Protein AF-A0A368HD97-F1 (afdb_monomer)

Radius of gyration: 32.0 Å; Cα contacts (8 Å, |Δi|>4): 947; chains: 1; bounding box: 90×60×88 Å

Mean predicted aligned error: 16.84 Å

Solvent-accessible surface area (backbone atoms only — not comparable to full-atom values): 35694 Å² total; per-residue (Å²): 117,52,75,46,74,46,50,82,86,44,46,65,48,48,51,53,46,37,65,76,63,43,92,80,75,80,58,69,68,58,55,48,48,35,53,70,75,35,48,72,32,20,29,34,29,23,45,99,84,70,47,64,45,27,40,32,40,29,43,69,61,83,61,86,90,53,78,50,26,32,34,53,78,43,76,44,57,41,79,96,59,55,96,70,58,54,72,58,55,41,51,53,52,26,54,48,38,34,22,43,71,59,39,20,46,30,38,33,39,75,43,55,74,83,42,61,70,59,49,48,45,38,40,74,72,64,57,32,40,78,75,49,77,42,79,49,64,40,96,89,52,47,40,24,35,37,30,40,27,63,34,56,59,52,27,64,78,65,74,55,70,44,60,46,62,68,75,59,71,55,78,82,61,80,70,65,62,54,64,79,59,68,83,79,77,90,83,82,94,75,81,91,78,87,83,86,88,81,87,83,78,92,82,85,87,84,87,84,88,88,85,88,82,90,85,90,86,85,84,87,82,88,77,87,77,83,79,81,78,78,72,84,71,76,78,75,75,54,68,67,59,53,44,65,66,45,51,59,41,50,51,48,20,46,52,20,21,36,52,25,3,46,49,44,48,58,49,56,74,34,70,51,40,69,79,41,49,65,53,40,15,40,47,41,22,57,45,49,46,45,65,43,54,50,49,52,46,45,54,50,53,30,52,37,48,75,70,50,61,48,72,46,70,67,54,30,50,49,52,52,52,10,46,51,20,38,48,45,36,51,29,40,52,50,23,47,51,46,33,55,49,36,52,56,58,55,27,71,85,66,76,59,84,57,68,68,60,49,36,40,48,32,26,23,34,30,55,22,34,38,50,33,52,48,56,51,50,53,49,42,53,49,44,32,55,49,24,57,75,69,76,38,67,25,66,82,50,32,51,26,49,50,56,13,48,46,49,34,44,39,52,52,40,33,56,51,46,32,41,54,41,52,57,33,51,78,75,46,54,67,54,33,54,48,50,42,52,51,57,58,67,47,36,64,59,25,47,60,42,7,60,74,32,72,72,35,34,50,45,73,72,69,49,54,64,34,53,54,54,16,35,56,41,8,29,55,18,6,50,52,42,34,60,35,35,78,76,38,59,71,48,38,39,48,44,39,36,47,18,49,52,35,17,51,53,32,34,55,51,41,46,54,49,39,51,48,42,68,75,60,31,58,89,42,50,56,48,94,79,54,57,77,73,63,53,72,38,68,62,46,51,56,71,36,91,48,67,68,13,47,50,45,44,50,55,58,63,46,48,62,65,46,52,53,52,46,54,52,46,43,66,72,66,57,83,68,93,68,52,72,68,75,46,72,66,58,52,52,52,50,50,50,39,50,51,51,40,34,54,52,44,47,47,50,38,58,34,49,42,53,50,30,29,52,72,59,38,64,33,71,81,35,46,42,30,45,44,32,13,49,23,31,29,46,28,39,49,41,51,42,51,47,52,58,50,39,55,75,74,46,46,63,54,68,60,42,125

Structure (mmCIF, N/CA/C/O backbone):
data_AF-A0A368HD97-F1
#
_entry.id   AF-A0A368HD97-F1
#
loop_
_atom_site.group_PDB
_atom_site.id
_atom_site.type_symbol
_atom_site.label_atom_id
_atom_site.label_alt_id
_atom_site.label_comp_id
_atom_site.label_asym_id
_atom_site.label_entity_id
_atom_site.label_seq_id
_atom_site.pdbx_PDB_ins_code
_atom_site.Cartn_x
_atom_site.Cartn_y
_atom_site.Cartn_z
_atom_site.occupancy
_atom_site.B_iso_or_equiv
_atom_site.auth_seq_id
_atom_site.auth_comp_id
_atom_site.auth_asym_id
_atom_site.auth_atom_id
_atom_site.pdbx_PDB_model_num
ATOM 1 N N . MET A 1 1 ? 41.994 -7.718 -32.260 1.00 89.56 1 MET A N 1
ATOM 2 C CA . MET A 1 1 ? 40.701 -7.858 -31.568 1.00 89.56 1 MET A CA 1
ATOM 3 C C . MET A 1 1 ? 40.128 -9.192 -31.966 1.00 89.56 1 MET A C 1
ATOM 5 O O . MET A 1 1 ? 40.030 -9.441 -33.165 1.00 89.56 1 MET A O 1
ATOM 9 N N . ASN A 1 2 ? 39.860 -10.048 -30.991 1.00 94.75 2 ASN A N 1
ATOM 10 C CA . ASN A 1 2 ? 39.210 -11.328 -31.233 1.00 94.75 2 ASN A CA 1
ATOM 11 C C . ASN A 1 2 ? 37.692 -11.102 -31.260 1.00 94.75 2 ASN A C 1
ATOM 13 O O . ASN A 1 2 ? 37.193 -10.348 -30.431 1.00 94.75 2 ASN A O 1
ATOM 17 N N . ILE A 1 3 ? 36.980 -11.686 -32.226 1.00 96.94 3 ILE A N 1
ATOM 18 C CA . ILE A 1 3 ? 35.513 -11.644 -32.296 1.00 96.94 3 ILE A CA 1
ATOM 19 C C . ILE A 1 3 ? 35.023 -13.069 -32.120 1.00 96.94 3 ILE A C 1
ATOM 21 O O . ILE A 1 3 ? 35.417 -13.953 -32.878 1.00 96.94 3 ILE A O 1
ATOM 25 N N . ARG A 1 4 ? 34.172 -13.283 -31.124 1.00 97.06 4 ARG A N 1
ATOM 26 C CA . ARG A 1 4 ? 33.645 -14.605 -30.787 1.00 97.06 4 ARG A CA 1
ATOM 27 C C . ARG A 1 4 ? 32.226 -14.502 -30.249 1.00 97.06 4 ARG A C 1
ATOM 29 O O . ARG A 1 4 ? 31.799 -13.428 -29.823 1.00 97.06 4 ARG A O 1
ATOM 36 N N . CYS A 1 5 ? 31.520 -15.628 -30.262 1.00 97.31 5 CYS A N 1
ATOM 37 C CA . CYS A 1 5 ? 30.212 -15.745 -29.629 1.00 97.31 5 CYS A CA 1
ATOM 38 C C . CYS A 1 5 ? 30.324 -15.373 -28.142 1.00 97.31 5 CYS A C 1
ATOM 40 O O . CYS A 1 5 ? 31.292 -15.756 -27.467 1.00 97.31 5 CYS A O 1
ATOM 42 N N . ALA A 1 6 ? 29.355 -14.599 -27.662 1.00 96.62 6 ALA A N 1
ATOM 43 C CA . ALA A 1 6 ? 29.255 -14.203 -26.269 1.00 96.62 6 ALA A CA 1
ATOM 44 C C . ALA A 1 6 ? 28.889 -15.419 -25.413 1.00 96.62 6 ALA A C 1
ATOM 46 O O . ALA A 1 6 ? 28.084 -16.261 -25.809 1.00 96.62 6 ALA A O 1
ATOM 47 N N . ARG A 1 7 ? 29.485 -15.506 -24.229 1.00 95.00 7 ARG A N 1
ATOM 48 C CA . ARG A 1 7 ? 29.200 -16.530 -23.224 1.00 95.00 7 ARG A CA 1
ATOM 49 C C . ARG A 1 7 ? 28.555 -15.889 -21.995 1.00 95.00 7 ARG A C 1
ATOM 51 O O . ARG A 1 7 ? 28.713 -14.686 -21.791 1.00 95.00 7 ARG A O 1
ATOM 58 N N . PRO A 1 8 ? 27.894 -16.671 -21.122 1.00 92.12 8 PRO A N 1
ATOM 59 C CA . PRO A 1 8 ? 27.332 -16.145 -19.875 1.00 92.12 8 PRO A CA 1
ATOM 60 C C . PRO A 1 8 ? 28.348 -15.387 -18.999 1.00 92.12 8 PRO A C 1
ATOM 62 O O . PRO A 1 8 ? 27.998 -14.397 -18.363 1.00 92.12 8 PRO A O 1
ATOM 65 N N . GLU A 1 9 ? 29.620 -15.797 -19.019 1.00 93.69 9 GLU A N 1
ATOM 66 C CA . GLU A 1 9 ? 30.727 -15.118 -18.323 1.00 93.69 9 GLU A CA 1
ATOM 67 C C . GLU A 1 9 ? 31.034 -13.708 -18.868 1.00 93.69 9 GLU A C 1
ATOM 69 O O . GLU A 1 9 ? 31.525 -12.851 -18.135 1.00 93.69 9 GLU A O 1
ATOM 74 N N . ASP A 1 10 ? 30.684 -13.422 -20.127 1.00 94.19 10 ASP A N 1
ATOM 75 C CA . ASP A 1 10 ? 30.915 -12.120 -20.760 1.00 94.19 10 ASP A CA 1
ATOM 76 C C . ASP A 1 10 ? 29.818 -11.095 -20.441 1.00 94.19 10 ASP A C 1
ATOM 78 O O . ASP A 1 10 ? 29.990 -9.908 -20.730 1.00 94.19 10 ASP A O 1
ATOM 82 N N . LEU A 1 11 ? 28.678 -11.512 -19.877 1.00 93.81 11 LEU A N 1
ATOM 83 C CA . LEU A 1 11 ? 27.493 -10.652 -19.749 1.00 93.81 11 LEU A CA 1
ATOM 84 C C . LEU A 1 11 ? 27.731 -9.454 -18.828 1.00 93.81 11 LEU A C 1
ATOM 86 O O . LEU A 1 11 ? 27.301 -8.349 -19.148 1.00 93.81 11 LEU A O 1
ATOM 90 N N . ILE A 1 12 ? 28.494 -9.634 -17.745 1.00 92.81 12 ILE A N 1
ATOM 91 C CA . ILE A 1 12 ? 28.889 -8.536 -16.846 1.00 92.81 12 ILE A CA 1
ATOM 92 C C . ILE A 1 12 ? 29.732 -7.504 -17.607 1.00 92.81 12 ILE A C 1
ATOM 94 O O . ILE A 1 12 ? 29.467 -6.303 -17.550 1.00 92.81 12 ILE A O 1
ATOM 98 N N . ASN A 1 13 ? 30.707 -7.967 -18.391 1.00 92.75 13 ASN A N 1
ATOM 99 C CA . ASN A 1 13 ? 31.575 -7.094 -19.185 1.00 92.75 13 ASN A CA 1
ATOM 100 C C . ASN A 1 13 ? 30.823 -6.417 -20.342 1.00 92.75 13 ASN A C 1
ATOM 102 O O . ASN A 1 13 ? 31.125 -5.279 -20.709 1.00 92.75 13 ASN A O 1
ATOM 106 N N . THR A 1 14 ? 29.824 -7.100 -20.893 1.00 93.56 14 THR A N 1
ATOM 107 C CA . THR A 1 14 ? 28.921 -6.599 -21.934 1.00 93.56 14 THR A CA 1
ATOM 108 C C . THR A 1 14 ? 28.016 -5.498 -21.377 1.00 93.56 14 THR A C 1
ATOM 110 O O . THR A 1 14 ? 27.935 -4.419 -21.966 1.00 93.56 14 THR A O 1
ATOM 113 N N . GLN A 1 15 ? 27.420 -5.711 -20.200 1.00 95.06 15 GLN A N 1
ATOM 114 C CA . GLN A 1 15 ? 26.633 -4.696 -19.498 1.00 95.06 15 GLN A CA 1
ATOM 115 C C . GLN A 1 15 ? 27.493 -3.482 -19.133 1.00 95.06 15 GLN A C 1
ATOM 117 O O . GLN A 1 15 ? 27.093 -2.344 -19.366 1.00 95.06 15 GLN A O 1
ATOM 122 N N . HIS A 1 16 ? 28.711 -3.702 -18.638 1.00 91.56 16 HIS A N 1
ATOM 123 C CA . HIS A 1 16 ? 29.642 -2.609 -18.381 1.00 91.56 16 HIS A CA 1
ATOM 124 C C . HIS A 1 16 ? 29.959 -1.818 -19.664 1.00 91.56 16 HIS A C 1
ATOM 126 O O . HIS A 1 16 ? 29.970 -0.589 -19.661 1.00 91.56 16 HIS A O 1
ATOM 132 N N . ALA A 1 17 ? 30.161 -2.494 -20.800 1.00 90.50 17 ALA A N 1
ATOM 133 C CA . ALA A 1 17 ? 30.363 -1.822 -22.081 1.00 90.50 17 ALA A CA 1
ATOM 134 C C . ALA A 1 17 ? 29.119 -1.046 -22.560 1.00 90.50 17 ALA A C 1
ATOM 136 O O . ALA A 1 17 ? 29.286 0.010 -23.173 1.00 90.50 17 ALA A O 1
ATOM 137 N N . ASN A 1 18 ? 27.902 -1.532 -22.281 1.00 94.06 18 ASN A N 1
ATOM 138 C CA . ASN A 1 18 ? 26.638 -0.840 -22.563 1.00 94.06 18 ASN A CA 1
ATOM 139 C C . ASN A 1 18 ? 26.552 0.481 -21.797 1.00 94.06 18 ASN A C 1
ATOM 141 O O . ASN A 1 18 ? 26.476 1.525 -22.440 1.00 94.06 18 ASN A O 1
ATOM 145 N N . LEU A 1 19 ? 26.710 0.424 -20.471 1.00 91.50 19 LEU A N 1
ATOM 146 C CA . LEU A 1 19 ? 26.672 1.579 -19.565 1.00 91.50 19 LEU A CA 1
ATOM 147 C C . LEU A 1 19 ? 27.658 2.679 -19.971 1.00 91.50 19 LEU A C 1
ATOM 149 O O . LEU A 1 19 ? 27.374 3.865 -19.845 1.00 91.50 19 LEU A O 1
ATOM 153 N N . MET A 1 20 ? 28.815 2.290 -20.507 1.00 88.69 20 MET A N 1
ATOM 154 C CA . MET A 1 20 ? 29.849 3.230 -20.942 1.00 88.69 20 MET A CA 1
ATOM 155 C C . MET A 1 20 ? 29.607 3.834 -22.332 1.00 88.69 20 MET A C 1
ATOM 157 O O . MET A 1 20 ? 30.278 4.800 -22.702 1.00 88.69 20 MET A O 1
ATOM 161 N N . CYS A 1 21 ? 28.736 3.239 -23.149 1.00 87.50 21 CYS A N 1
ATOM 162 C CA . CYS A 1 21 ? 28.612 3.588 -24.565 1.00 87.50 21 CYS A CA 1
ATOM 163 C C . CYS A 1 21 ? 27.230 4.090 -24.981 1.00 87.50 21 CYS A C 1
ATOM 165 O O . CYS A 1 21 ? 27.166 4.781 -26.001 1.00 87.50 21 CYS A O 1
ATOM 167 N N . LEU A 1 22 ? 26.166 3.715 -24.268 1.00 91.25 22 LEU A N 1
ATOM 168 C CA . LEU A 1 22 ? 24.780 3.942 -24.670 1.00 91.25 22 LEU A CA 1
ATOM 169 C C . LEU A 1 22 ? 23.925 4.462 -23.498 1.00 91.25 22 LEU A C 1
ATOM 171 O O . LEU A 1 22 ? 24.145 4.059 -22.355 1.00 91.25 22 LEU A O 1
ATOM 175 N N . PRO A 1 23 ? 22.946 5.344 -23.774 1.00 85.44 23 PRO A N 1
ATOM 176 C CA . PRO A 1 23 ? 21.995 5.805 -22.767 1.00 85.44 23 PRO A CA 1
ATOM 177 C C . PRO A 1 23 ? 20.915 4.757 -22.450 1.00 85.44 23 PRO A C 1
ATOM 179 O O . PRO A 1 23 ? 20.453 4.689 -21.311 1.00 85.44 23 PRO A O 1
ATOM 182 N N . GLU A 1 24 ? 20.547 3.905 -23.412 1.00 88.94 24 GLU A N 1
ATOM 183 C CA . GLU A 1 24 ? 19.610 2.799 -23.203 1.00 88.94 24 GLU A CA 1
ATOM 184 C C . GLU A 1 24 ? 20.312 1.617 -22.519 1.00 88.94 24 GLU A C 1
ATOM 186 O O . GLU A 1 24 ? 21.169 0.943 -23.104 1.00 88.94 24 GLU A O 1
ATOM 191 N N . ASN A 1 25 ? 19.943 1.388 -21.257 1.00 93.12 25 ASN A N 1
ATOM 192 C CA . ASN A 1 25 ? 20.564 0.405 -20.378 1.00 93.12 25 ASN A CA 1
ATOM 193 C C . ASN A 1 25 ? 19.561 -0.642 -19.899 1.00 93.12 25 ASN A C 1
ATOM 195 O O . ASN A 1 25 ? 18.379 -0.358 -19.714 1.00 93.12 25 ASN A O 1
ATOM 199 N N . TYR A 1 26 ? 20.060 -1.853 -19.649 1.00 90.75 26 TYR A N 1
ATOM 200 C CA . TYR A 1 26 ? 19.232 -3.003 -19.296 1.00 90.75 26 TYR A CA 1
ATOM 201 C C . TYR A 1 26 ? 19.712 -3.685 -18.009 1.00 90.75 26 TYR A C 1
ATOM 203 O O . TYR A 1 26 ? 20.908 -3.730 -17.701 1.00 90.75 26 TYR A O 1
ATOM 211 N N . GLN A 1 27 ? 18.772 -4.262 -17.258 1.00 90.31 27 GLN A N 1
ATOM 212 C CA . GLN A 1 27 ? 19.088 -5.086 -16.091 1.00 90.31 27 GLN A CA 1
ATOM 213 C C . GLN A 1 27 ? 19.727 -6.419 -16.504 1.00 90.31 27 GLN A C 1
ATOM 215 O O . GLN A 1 27 ? 19.441 -6.948 -17.578 1.00 90.31 27 GLN A O 1
ATOM 220 N N . MET A 1 28 ? 20.530 -7.020 -15.617 1.00 92.69 28 MET A N 1
ATOM 221 C CA . MET A 1 28 ? 21.238 -8.281 -15.896 1.00 92.69 28 MET A CA 1
ATOM 222 C C . MET A 1 28 ? 20.293 -9.431 -16.282 1.00 92.69 28 MET A C 1
ATOM 224 O O . MET A 1 28 ? 20.629 -10.250 -17.134 1.00 92.69 28 MET A O 1
ATOM 228 N N . LYS A 1 29 ? 19.068 -9.455 -15.733 1.00 90.06 29 LYS A N 1
ATOM 229 C CA . LYS A 1 29 ? 18.022 -10.416 -16.122 1.00 90.06 29 LYS A CA 1
ATOM 230 C C . LYS A 1 29 ? 17.767 -10.416 -17.636 1.00 90.06 29 LYS A C 1
ATOM 232 O O . LYS A 1 29 ? 17.572 -11.478 -18.215 1.00 90.06 29 LYS A O 1
ATOM 237 N N . TYR A 1 30 ? 17.810 -9.250 -18.280 1.00 90.75 30 TYR A N 1
ATOM 238 C CA . TYR A 1 30 ? 17.571 -9.120 -19.717 1.00 90.75 30 TYR A CA 1
ATOM 239 C C . TYR A 1 30 ? 18.736 -9.666 -20.554 1.00 90.75 30 TYR A C 1
ATOM 241 O O . TYR A 1 30 ? 18.511 -10.318 -21.572 1.00 90.75 30 TYR A O 1
ATOM 249 N N . TYR A 1 31 ? 19.976 -9.490 -20.088 1.00 95.25 31 TYR A N 1
ATOM 250 C CA . TYR A 1 31 ? 21.157 -10.116 -20.692 1.00 95.25 31 TYR A CA 1
ATOM 251 C C . TYR A 1 31 ? 21.114 -11.643 -20.566 1.00 95.25 31 TYR A C 1
ATOM 253 O O . TYR A 1 31 ? 21.371 -12.342 -21.544 1.00 95.25 31 TYR A O 1
ATOM 261 N N . PHE A 1 32 ? 20.738 -12.165 -19.391 1.00 94.62 32 PHE A N 1
ATOM 262 C CA . PHE A 1 32 ? 20.552 -13.604 -19.199 1.00 94.62 32 PHE A CA 1
ATOM 263 C C . PHE A 1 32 ? 19.440 -14.163 -20.082 1.00 94.62 32 PHE A C 1
ATOM 265 O O . PHE A 1 32 ? 19.633 -15.219 -20.669 1.00 94.62 32 PHE A O 1
ATOM 272 N N . TYR A 1 33 ? 18.319 -13.455 -20.229 1.00 93.06 33 TYR A N 1
ATOM 273 C CA . TYR A 1 33 ? 17.254 -13.862 -21.146 1.00 93.06 33 TYR A CA 1
ATOM 274 C C . TYR A 1 33 ? 17.784 -14.038 -22.578 1.00 93.06 33 TYR A C 1
ATOM 276 O O . TYR A 1 33 ? 17.620 -15.104 -23.156 1.00 93.06 33 TYR A O 1
ATOM 284 N N . HIS A 1 34 ? 18.536 -13.072 -23.115 1.00 96.19 34 HIS A N 1
ATOM 285 C CA . HIS A 1 34 ? 19.132 -13.209 -24.452 1.00 96.19 34 HIS A CA 1
ATOM 286 C C . HIS A 1 34 ? 20.110 -14.386 -24.541 1.00 96.19 34 HIS A C 1
ATOM 288 O O . HIS A 1 34 ? 20.042 -15.181 -25.475 1.00 96.19 34 HIS A O 1
ATOM 294 N N . ALA A 1 35 ? 21.014 -14.504 -23.566 1.00 93.56 35 ALA A N 1
ATOM 295 C CA . ALA A 1 35 ? 22.056 -15.525 -23.572 1.00 93.56 35 ALA A CA 1
ATOM 296 C C . ALA A 1 35 ? 21.516 -16.950 -23.387 1.00 93.56 35 ALA A C 1
ATOM 298 O O . ALA A 1 35 ? 22.152 -17.897 -23.840 1.00 93.56 35 ALA A O 1
ATOM 299 N N . LEU A 1 36 ? 20.379 -17.110 -22.705 1.00 93.62 36 LEU A N 1
ATOM 300 C CA . LEU A 1 36 ? 19.762 -18.411 -22.448 1.00 93.62 36 LEU A CA 1
ATOM 301 C C . LEU A 1 36 ? 18.750 -18.802 -23.532 1.00 93.62 36 LEU A C 1
ATOM 303 O O . LEU A 1 36 ? 18.640 -19.988 -23.831 1.00 93.62 36 LEU A O 1
ATOM 307 N N . THR A 1 37 ? 18.051 -17.836 -24.136 1.00 94.19 37 THR A N 1
ATOM 308 C CA . THR A 1 37 ? 17.066 -18.101 -25.197 1.00 94.19 37 THR A CA 1
ATOM 309 C C . THR A 1 37 ? 17.727 -18.226 -26.575 1.00 94.19 37 THR A C 1
ATOM 311 O O . THR A 1 37 ? 17.427 -19.164 -27.311 1.00 94.19 37 THR A O 1
ATOM 314 N N . TRP A 1 38 ? 18.675 -17.340 -26.912 1.00 97.00 38 TRP A N 1
ATOM 315 C CA . TRP A 1 38 ? 19.378 -17.335 -28.207 1.00 97.00 38 TRP A CA 1
ATOM 316 C C . TRP A 1 38 ? 20.904 -17.242 -28.046 1.00 97.00 38 TRP A C 1
ATOM 318 O O . TRP A 1 38 ? 21.525 -16.256 -28.468 1.00 97.00 38 TRP A O 1
ATOM 328 N N . PRO A 1 39 ? 21.546 -18.271 -27.460 1.00 96.06 39 PRO A N 1
ATOM 329 C CA . PRO A 1 39 ? 22.973 -18.240 -27.135 1.00 96.06 39 PRO A CA 1
ATOM 330 C C . PRO A 1 39 ? 23.889 -17.999 -28.345 1.00 96.06 39 PRO A C 1
ATOM 332 O O . PRO A 1 39 ? 24.999 -17.510 -28.169 1.00 96.06 39 PRO A O 1
ATOM 335 N N . GLN A 1 40 ? 23.444 -18.319 -29.564 1.00 96.50 40 GLN A N 1
ATOM 336 C CA . GLN A 1 40 ? 24.233 -18.202 -30.794 1.00 96.50 40 GLN A CA 1
ATOM 337 C C . GLN A 1 40 ? 24.266 -16.782 -31.383 1.00 96.50 40 GLN A C 1
ATOM 339 O O . GLN A 1 40 ? 25.072 -16.518 -32.270 1.00 96.50 40 GLN A O 1
ATOM 344 N N . LEU A 1 41 ? 23.377 -15.873 -30.959 1.00 97.38 41 LEU A N 1
ATOM 345 C CA . LEU A 1 41 ? 23.148 -14.615 -31.687 1.00 97.38 41 LEU A CA 1
ATOM 346 C C . LEU A 1 41 ? 23.994 -13.439 -31.204 1.00 97.38 41 LEU A C 1
ATOM 348 O O . LEU A 1 41 ? 24.229 -12.490 -31.956 1.00 97.38 41 LEU A O 1
ATOM 352 N N . SER A 1 42 ? 24.455 -13.485 -29.958 1.00 98.00 42 SER A N 1
ATOM 353 C CA . SER A 1 42 ? 25.204 -12.387 -29.351 1.00 98.00 42 SER A CA 1
ATOM 354 C C . SER A 1 42 ? 26.707 -12.618 -29.479 1.00 98.00 42 SER A C 1
ATOM 356 O O . SER A 1 42 ? 27.199 -13.719 -29.246 1.00 98.00 42 SER A O 1
ATOM 358 N N . TYR A 1 43 ? 27.456 -11.574 -29.835 1.00 98.44 43 TYR A N 1
ATOM 359 C CA . TYR A 1 43 ? 28.904 -11.647 -30.059 1.00 98.44 43 TYR A CA 1
ATOM 360 C C . TYR A 1 43 ? 29.633 -10.542 -29.302 1.00 98.44 43 TYR A C 1
ATOM 362 O O . TYR A 1 43 ? 29.125 -9.432 -29.133 1.00 98.44 43 TYR A O 1
ATOM 370 N N . VAL A 1 44 ? 30.869 -10.830 -28.900 1.00 98.19 44 VAL A N 1
ATOM 371 C CA . VAL A 1 44 ? 31.776 -9.875 -28.258 1.00 98.19 44 VAL A CA 1
ATOM 372 C C . VAL A 1 44 ? 33.053 -9.708 -29.074 1.00 98.19 44 VAL A C 1
ATOM 374 O O . VAL A 1 44 ? 33.536 -10.635 -29.726 1.00 98.19 44 VAL A O 1
ATOM 377 N N . ALA A 1 45 ? 33.604 -8.500 -29.028 1.00 97.81 45 ALA A N 1
ATOM 378 C CA . ALA A 1 45 ? 34.940 -8.172 -29.489 1.00 97.81 45 ALA A CA 1
ATOM 379 C C . ALA A 1 45 ? 35.826 -7.919 -28.265 1.00 97.81 45 ALA A C 1
ATOM 381 O O . ALA A 1 45 ? 35.535 -7.018 -27.476 1.00 97.81 45 ALA A O 1
ATOM 382 N N . GLU A 1 46 ? 36.909 -8.677 -28.124 1.00 95.75 46 GLU A N 1
ATOM 383 C CA . GLU A 1 46 ? 37.847 -8.577 -27.001 1.00 95.75 46 GLU A CA 1
ATOM 384 C C . GLU A 1 46 ? 39.258 -8.158 -27.445 1.00 95.75 46 GLU A C 1
ATOM 386 O O . GLU A 1 46 ? 39.705 -8.430 -28.573 1.00 95.75 46 GLU A O 1
ATOM 391 N N . ASP A 1 47 ? 39.957 -7.453 -26.555 1.00 92.94 47 ASP A N 1
ATOM 392 C CA . ASP A 1 47 ? 41.366 -7.105 -26.725 1.00 92.94 47 ASP A CA 1
ATOM 393 C C . ASP A 1 47 ? 42.302 -8.280 -26.393 1.00 92.94 47 ASP A C 1
ATOM 395 O O . ASP A 1 47 ? 41.880 -9.367 -26.007 1.00 92.94 47 ASP A O 1
ATOM 399 N N . HIS A 1 48 ? 43.610 -8.076 -26.559 1.00 89.62 48 HIS A N 1
ATOM 400 C CA . HIS A 1 48 ? 44.620 -9.110 -26.292 1.00 89.62 48 HIS A CA 1
ATOM 401 C C . HIS A 1 48 ? 44.732 -9.498 -24.808 1.00 89.62 48 HIS A C 1
ATOM 403 O O . HIS A 1 48 ? 45.425 -10.458 -24.488 1.00 89.62 48 HIS A O 1
ATOM 409 N N . LYS A 1 49 ? 44.084 -8.746 -23.912 1.00 87.94 49 LYS A N 1
ATOM 410 C CA . LYS A 1 49 ? 44.034 -8.992 -22.468 1.00 87.94 49 LYS A CA 1
ATOM 411 C C . LYS A 1 49 ? 42.708 -9.636 -22.038 1.00 87.94 49 LYS A C 1
ATOM 413 O O . LYS A 1 49 ? 42.528 -9.863 -20.848 1.00 87.94 49 LYS A O 1
ATOM 418 N N . GLY A 1 50 ? 41.798 -9.918 -22.976 1.00 86.00 50 GLY A N 1
ATOM 419 C CA . GLY A 1 50 ? 40.483 -10.505 -22.701 1.00 86.00 50 GLY A CA 1
ATOM 420 C C . GLY A 1 50 ? 39.410 -9.494 -22.283 1.00 86.00 50 GLY A C 1
ATOM 421 O O . GLY A 1 50 ? 38.331 -9.893 -21.859 1.00 86.00 50 GLY A O 1
ATOM 422 N N . ASN A 1 51 ? 39.658 -8.185 -22.398 1.00 89.56 51 ASN A N 1
ATOM 423 C CA . ASN A 1 51 ? 38.638 -7.190 -22.067 1.00 89.56 51 ASN A CA 1
ATOM 424 C C . ASN A 1 51 ? 37.664 -7.014 -23.228 1.00 89.56 51 ASN A C 1
ATOM 426 O O . ASN A 1 51 ? 38.087 -6.763 -24.359 1.00 89.56 51 ASN A O 1
ATOM 430 N N . VAL A 1 52 ? 36.360 -7.012 -22.942 1.00 94.62 52 VAL A N 1
ATOM 431 C CA . VAL A 1 52 ? 35.333 -6.673 -23.936 1.00 94.62 52 VAL A CA 1
ATOM 432 C C . VAL A 1 52 ? 35.455 -5.192 -24.323 1.00 94.62 52 VAL A C 1
ATOM 434 O O . VAL A 1 52 ? 35.339 -4.277 -23.493 1.00 94.62 52 VAL A O 1
ATOM 437 N N . VAL A 1 53 ? 35.713 -4.947 -25.608 1.00 95.69 53 VAL A N 1
ATOM 438 C CA . VAL A 1 53 ? 35.854 -3.614 -26.216 1.00 95.69 53 VAL A CA 1
ATOM 439 C C . VAL A 1 53 ? 34.683 -3.240 -27.123 1.00 95.69 53 VAL A C 1
ATOM 441 O O . VAL A 1 53 ? 34.495 -2.063 -27.434 1.00 95.69 53 VAL A O 1
ATOM 444 N N . GLY A 1 54 ? 33.867 -4.215 -27.510 1.00 96.56 54 GLY A N 1
ATOM 445 C CA . GLY A 1 54 ? 32.596 -4.012 -28.191 1.00 96.56 54 GLY A CA 1
ATOM 446 C C . GLY A 1 54 ? 31.750 -5.276 -28.155 1.00 96.56 54 GLY A C 1
ATOM 447 O O . GLY A 1 54 ? 32.273 -6.355 -27.895 1.00 96.56 54 GLY A O 1
ATOM 448 N N . TYR A 1 55 ? 30.454 -5.146 -28.394 1.00 98.31 55 TYR A N 1
ATOM 449 C CA . TYR A 1 55 ? 29.527 -6.270 -28.390 1.00 98.31 55 TYR A CA 1
ATOM 450 C C . TYR A 1 55 ? 28.307 -5.981 -29.263 1.00 98.31 55 TYR A C 1
ATOM 452 O O . TYR A 1 55 ? 28.003 -4.820 -29.553 1.00 98.31 55 TYR A O 1
ATOM 460 N N . VAL A 1 56 ? 27.606 -7.049 -29.628 1.00 98.38 56 VAL A N 1
ATOM 461 C CA . VAL A 1 56 ? 26.251 -7.035 -30.180 1.00 98.38 56 VAL A CA 1
ATOM 462 C C . VAL A 1 56 ? 25.385 -7.990 -29.362 1.00 98.38 56 VAL A C 1
ATOM 464 O O . VAL A 1 56 ? 25.780 -9.127 -29.100 1.00 98.38 56 VAL A O 1
ATOM 467 N N . LEU A 1 57 ? 24.231 -7.497 -28.924 1.00 98.12 57 LEU A N 1
ATOM 468 C CA . LEU A 1 57 ? 23.198 -8.244 -28.220 1.00 98.12 57 LEU A CA 1
ATOM 469 C C . LEU A 1 57 ? 21.990 -8.342 -29.149 1.00 98.12 57 LEU A C 1
ATOM 471 O O . LEU A 1 57 ? 21.472 -7.314 -29.595 1.00 98.12 57 LEU A O 1
ATOM 475 N N . ALA A 1 58 ? 21.566 -9.562 -29.455 1.00 97.81 58 ALA A N 1
ATOM 476 C CA . ALA A 1 58 ? 20.526 -9.809 -30.444 1.00 97.81 58 ALA A CA 1
ATOM 477 C C . ALA A 1 58 ? 19.609 -10.965 -30.041 1.00 97.81 58 ALA A C 1
ATOM 479 O O . ALA A 1 58 ? 20.026 -11.868 -29.313 1.00 97.81 58 ALA A O 1
ATOM 480 N N . LYS A 1 59 ? 18.373 -10.918 -30.537 1.00 97.12 59 LYS A N 1
ATOM 481 C CA . LYS A 1 59 ? 17.315 -11.913 -30.318 1.00 97.12 59 LYS A CA 1
ATOM 482 C C . LYS A 1 59 ? 16.614 -12.274 -31.629 1.00 97.12 59 LYS A C 1
ATOM 484 O O . LYS A 1 59 ? 16.821 -11.600 -32.639 1.00 97.12 59 LYS A O 1
ATOM 489 N N . MET A 1 60 ? 15.775 -13.305 -31.602 1.00 96.50 60 MET A N 1
ATOM 490 C CA . MET A 1 60 ? 14.712 -13.485 -32.597 1.00 96.50 60 MET A CA 1
ATOM 491 C C . MET A 1 60 ? 13.442 -12.806 -32.089 1.00 96.50 60 MET A C 1
ATOM 493 O O . MET A 1 60 ? 13.217 -12.784 -30.880 1.00 96.50 60 MET A O 1
ATOM 497 N N . GLU A 1 61 ? 12.623 -12.254 -32.983 1.00 90.94 61 GLU A N 1
ATOM 498 C CA . GLU A 1 61 ? 11.254 -11.906 -32.594 1.00 90.94 61 GLU A CA 1
ATOM 499 C C . GLU A 1 61 ? 10.385 -13.164 -32.523 1.00 90.94 61 GLU A C 1
ATOM 501 O O . GLU A 1 61 ? 10.538 -14.091 -33.320 1.00 90.94 61 GLU A O 1
ATOM 506 N N . GLU A 1 62 ? 9.511 -13.199 -31.517 1.00 77.50 62 GLU A N 1
ATOM 507 C CA . GLU A 1 62 ? 8.720 -14.377 -31.136 1.00 77.50 62 GLU A CA 1
ATOM 508 C C . GLU A 1 62 ? 7.265 -14.312 -31.637 1.00 77.50 62 GLU A C 1
ATOM 510 O O . GLU A 1 62 ? 6.478 -15.206 -31.328 1.00 77.50 62 GLU A O 1
ATOM 515 N N . ASP A 1 63 ? 6.895 -13.276 -32.401 1.00 78.31 63 ASP A N 1
ATOM 516 C CA . ASP A 1 63 ? 5.539 -13.128 -32.937 1.00 78.31 63 ASP A CA 1
ATOM 517 C C . ASP A 1 63 ? 5.255 -14.206 -34.007 1.00 78.31 63 ASP A C 1
ATOM 519 O O . ASP A 1 63 ? 5.924 -14.223 -35.048 1.00 78.31 63 ASP A O 1
ATOM 523 N N . PRO A 1 64 ? 4.292 -15.121 -33.776 1.00 71.25 64 PRO A N 1
ATOM 524 C CA . PRO A 1 64 ? 3.978 -16.195 -34.714 1.00 71.25 64 PRO A CA 1
ATOM 525 C C . PRO A 1 64 ? 3.326 -15.706 -36.016 1.00 71.25 64 PRO A C 1
ATOM 527 O O . PRO A 1 64 ? 3.323 -16.457 -36.995 1.00 71.25 64 PRO A O 1
ATOM 530 N N . ASP A 1 65 ? 2.777 -14.487 -36.042 1.00 74.31 65 ASP A N 1
ATOM 531 C CA . ASP A 1 65 ? 2.116 -13.908 -37.216 1.00 74.31 65 ASP A CA 1
ATOM 532 C C . ASP A 1 65 ? 3.108 -13.186 -38.154 1.00 74.31 65 ASP A C 1
ATOM 534 O O . ASP A 1 65 ? 2.791 -12.911 -39.321 1.00 74.31 65 ASP A O 1
ATOM 538 N N . GLU A 1 66 ? 4.337 -12.932 -37.691 1.00 76.75 66 GLU A N 1
ATOM 539 C CA . GLU A 1 66 ? 5.417 -12.357 -38.491 1.00 76.75 66 GLU A CA 1
ATOM 540 C C . GLU A 1 66 ? 6.345 -13.416 -39.105 1.00 76.75 66 GLU A C 1
ATOM 542 O O . GLU A 1 66 ? 6.445 -14.567 -38.682 1.00 76.75 66 GLU A O 1
ATOM 547 N N . GLU A 1 67 ? 7.056 -13.035 -40.170 1.00 84.31 67 GLU A N 1
ATOM 548 C CA . GLU A 1 67 ? 8.084 -13.919 -40.717 1.00 84.31 67 GLU A CA 1
ATOM 549 C C . GLU A 1 67 ? 9.272 -14.005 -39.750 1.00 84.31 67 GLU A C 1
ATOM 551 O O . GLU A 1 67 ? 9.641 -12.974 -39.181 1.00 84.31 67 GLU A O 1
ATOM 556 N N . PRO A 1 68 ? 9.925 -15.179 -39.603 1.00 88.50 68 PRO A N 1
ATOM 557 C CA . PRO A 1 68 ? 11.076 -15.325 -38.721 1.00 88.50 68 PRO A CA 1
ATOM 558 C C . PRO A 1 68 ? 12.131 -14.268 -39.032 1.00 88.50 68 PRO A C 1
ATOM 560 O O . PRO A 1 68 ? 12.665 -14.206 -40.146 1.00 88.50 68 PRO A O 1
ATOM 563 N N . HIS A 1 69 ? 12.426 -13.420 -38.054 1.00 93.81 69 HIS A N 1
ATOM 564 C CA . HIS A 1 69 ? 13.374 -12.332 -38.216 1.00 93.81 69 HIS A CA 1
ATOM 565 C C . HIS A 1 69 ? 14.098 -12.031 -36.908 1.00 93.81 69 HIS A C 1
ATOM 567 O O . HIS A 1 69 ? 13.600 -12.274 -35.809 1.00 93.81 69 HIS A O 1
ATOM 573 N N . GLY A 1 70 ? 15.323 -11.537 -37.047 1.00 96.38 70 GLY A N 1
ATOM 574 C CA . GLY A 1 70 ? 16.145 -11.146 -35.913 1.00 96.38 70 GLY A CA 1
ATOM 575 C C . GLY A 1 70 ? 15.904 -9.699 -35.505 1.00 96.38 70 GLY A C 1
ATOM 576 O O . GLY A 1 70 ? 15.547 -8.863 -36.335 1.00 96.38 70 GLY A O 1
ATOM 577 N N . HIS A 1 71 ? 16.209 -9.373 -34.257 1.00 97.50 71 HIS A N 1
ATOM 578 C CA . HIS A 1 71 ? 16.208 -8.007 -33.750 1.00 97.50 71 HIS A CA 1
ATOM 579 C C . HIS A 1 71 ? 17.530 -7.691 -33.042 1.00 97.50 71 HIS A C 1
ATOM 581 O O . HIS A 1 71 ? 18.021 -8.477 -32.225 1.00 97.50 71 HIS A O 1
ATOM 587 N N . ILE A 1 72 ? 18.121 -6.532 -33.352 1.00 98.06 72 ILE A N 1
ATOM 588 C CA . ILE A 1 72 ? 19.331 -6.038 -32.681 1.00 98.06 72 ILE A CA 1
ATOM 589 C C . ILE A 1 72 ? 18.928 -5.180 -31.488 1.00 98.06 72 ILE A C 1
ATOM 591 O O . ILE A 1 72 ? 18.621 -4.000 -31.629 1.00 98.06 72 ILE A O 1
ATOM 595 N N . THR A 1 73 ? 18.995 -5.779 -30.305 1.00 96.56 73 THR A N 1
ATOM 596 C CA . THR A 1 73 ? 18.668 -5.125 -29.033 1.00 96.56 73 THR A CA 1
ATOM 597 C C . THR A 1 73 ? 19.682 -4.046 -28.667 1.00 96.56 73 THR A C 1
ATOM 599 O O . THR A 1 73 ? 19.328 -2.987 -28.149 1.00 96.56 73 THR A O 1
ATOM 602 N N . SER A 1 74 ? 20.973 -4.316 -28.885 1.00 97.38 74 SER A N 1
ATOM 603 C CA . SER A 1 74 ? 22.029 -3.356 -28.572 1.00 97.38 74 SER A CA 1
ATOM 604 C C . SER A 1 74 ? 23.317 -3.644 -29.337 1.00 97.38 74 SER A C 1
ATOM 606 O O . SER A 1 74 ? 23.721 -4.794 -29.498 1.00 97.38 74 SER A O 1
ATOM 608 N N . LEU A 1 75 ? 24.000 -2.586 -29.772 1.00 97.38 75 LEU A N 1
ATOM 609 C CA . LEU A 1 75 ? 25.302 -2.651 -30.431 1.00 97.38 75 LEU A CA 1
ATOM 610 C C . LEU A 1 75 ? 26.175 -1.508 -29.924 1.00 97.38 75 LEU A C 1
ATOM 612 O O . LEU A 1 75 ? 25.843 -0.334 -30.094 1.00 97.38 75 LEU A O 1
ATOM 616 N N . ALA A 1 76 ? 27.335 -1.835 -29.358 1.00 96.00 76 ALA A N 1
ATOM 617 C CA . ALA A 1 76 ? 28.260 -0.821 -28.874 1.00 96.00 76 ALA A CA 1
ATOM 618 C C . ALA A 1 76 ? 29.721 -1.202 -29.101 1.00 96.00 76 ALA A C 1
ATOM 620 O O . ALA A 1 76 ? 30.128 -2.353 -28.977 1.00 96.00 76 ALA A O 1
ATOM 621 N N . VAL A 1 77 ? 30.540 -0.188 -29.382 1.00 95.81 77 VAL A N 1
ATOM 622 C CA . VAL A 1 77 ? 32.002 -0.289 -29.413 1.00 95.81 77 VAL A CA 1
ATOM 623 C C . VAL A 1 77 ? 32.574 0.895 -28.638 1.00 95.81 77 VAL A C 1
ATOM 625 O O . VAL A 1 77 ? 32.234 2.055 -28.925 1.00 95.81 77 VAL A O 1
ATOM 628 N N . LYS A 1 78 ? 33.457 0.606 -27.672 1.00 92.75 78 LYS A N 1
ATOM 629 C CA . LYS A 1 78 ? 34.145 1.614 -26.851 1.00 92.75 78 LYS A CA 1
ATOM 630 C C . LYS A 1 78 ? 34.830 2.640 -27.749 1.00 92.75 78 LYS A C 1
ATOM 632 O O . LYS A 1 78 ? 35.424 2.287 -28.767 1.00 92.75 78 LYS A O 1
ATOM 637 N N . ARG A 1 79 ? 34.761 3.924 -27.377 1.00 89.38 79 ARG A N 1
ATOM 638 C CA . ARG A 1 79 ? 35.214 5.050 -28.220 1.00 89.38 79 ARG A CA 1
ATOM 639 C C . ARG A 1 79 ? 36.660 4.900 -28.707 1.00 89.38 79 ARG A C 1
ATOM 641 O O . ARG A 1 79 ? 36.925 5.202 -29.866 1.00 89.38 79 ARG A O 1
ATOM 648 N N . SER A 1 80 ? 37.549 4.384 -27.858 1.00 91.56 80 SER A N 1
ATOM 649 C CA . SER A 1 80 ? 38.962 4.109 -28.161 1.00 91.56 80 SER A CA 1
ATOM 650 C C . SER A 1 80 ? 39.191 3.016 -29.214 1.00 91.56 80 SER A C 1
ATOM 652 O O . SER A 1 80 ? 40.270 2.956 -29.790 1.00 91.56 80 SER A O 1
ATOM 654 N N . TYR A 1 81 ? 38.184 2.189 -29.501 1.00 92.38 81 TYR A N 1
ATOM 655 C CA . TYR A 1 81 ? 38.250 1.065 -30.442 1.00 92.38 81 TYR A CA 1
ATOM 656 C C . TYR A 1 81 ? 37.312 1.237 -31.652 1.00 92.38 81 TYR A C 1
ATOM 658 O O . TYR A 1 81 ? 37.091 0.305 -32.430 1.00 92.38 81 TYR A O 1
ATOM 666 N N . ARG A 1 82 ? 36.738 2.434 -31.838 1.00 91.19 82 ARG A N 1
ATOM 667 C CA . ARG A 1 82 ? 35.914 2.763 -33.013 1.00 91.19 82 ARG A CA 1
ATOM 668 C C . ARG A 1 82 ? 36.782 2.939 -34.263 1.00 91.19 82 ARG A C 1
ATOM 670 O O . ARG A 1 82 ? 37.992 3.096 -34.181 1.00 91.19 82 ARG A O 1
ATOM 677 N N . ARG A 1 83 ? 36.140 2.933 -35.440 1.00 88.50 83 ARG A N 1
ATOM 678 C CA . ARG A 1 83 ? 36.785 3.044 -36.771 1.00 88.50 83 ARG A CA 1
ATOM 679 C C . ARG A 1 83 ? 37.733 1.887 -37.137 1.00 88.50 83 ARG A C 1
ATOM 681 O O . ARG A 1 83 ? 38.449 1.979 -38.122 1.00 88.50 83 ARG A O 1
ATOM 688 N N . LEU A 1 84 ? 37.668 0.773 -36.404 1.00 91.75 84 LEU A N 1
ATOM 689 C CA . LEU A 1 84 ? 38.388 -0.477 -36.697 1.00 91.75 84 LEU A CA 1
ATOM 690 C C . LEU A 1 84 ? 37.515 -1.532 -37.413 1.00 91.75 84 LEU A C 1
ATOM 692 O O . LEU A 1 84 ? 37.898 -2.694 -37.516 1.00 91.75 84 LEU A O 1
ATOM 696 N N . GLY A 1 85 ? 36.303 -1.161 -37.844 1.00 92.75 85 GLY A N 1
ATOM 697 C CA . GLY A 1 85 ? 35.351 -2.076 -38.492 1.00 92.75 85 GLY A CA 1
ATOM 698 C C . GLY A 1 85 ? 34.710 -3.120 -37.563 1.00 92.75 85 GLY A C 1
ATOM 699 O O . GLY A 1 85 ? 34.043 -4.029 -38.045 1.00 92.75 85 GLY A O 1
ATOM 700 N N . LEU A 1 86 ? 34.887 -3.011 -36.239 1.00 95.88 86 LEU A N 1
ATOM 701 C CA . LEU A 1 86 ? 34.385 -4.004 -35.274 1.00 95.88 86 LEU A CA 1
ATOM 702 C C . LEU A 1 86 ? 32.861 -4.140 -35.297 1.00 95.88 86 LEU A C 1
ATOM 704 O O . LEU A 1 86 ? 32.360 -5.255 -35.316 1.00 95.88 86 LEU A O 1
ATOM 708 N N . ALA A 1 87 ? 32.135 -3.020 -35.343 1.00 95.06 87 ALA A N 1
ATOM 709 C CA . ALA A 1 87 ? 30.672 -3.027 -35.354 1.00 95.06 87 ALA A CA 1
ATOM 710 C C . ALA A 1 87 ? 30.109 -3.772 -36.576 1.00 95.06 87 ALA A C 1
ATOM 712 O O . ALA A 1 87 ? 29.190 -4.568 -36.434 1.00 95.06 87 ALA A O 1
ATOM 713 N N . GLN A 1 88 ? 30.710 -3.572 -37.754 1.00 94.81 88 GLN A N 1
ATOM 714 C CA . GLN A 1 88 ? 30.328 -4.295 -38.966 1.00 94.81 88 GLN A CA 1
ATOM 715 C C . GLN A 1 88 ? 30.559 -5.800 -38.806 1.00 94.81 88 GLN A C 1
ATOM 717 O O . GLN A 1 88 ? 29.649 -6.587 -39.030 1.00 94.81 88 GLN A O 1
ATOM 722 N N . LYS A 1 89 ? 31.754 -6.200 -38.355 1.00 96.62 89 LYS A N 1
ATOM 723 C CA . LYS A 1 89 ? 32.090 -7.618 -38.177 1.00 96.62 89 LYS A CA 1
ATOM 724 C C . LYS A 1 89 ? 31.198 -8.311 -37.143 1.00 96.62 89 LYS A C 1
ATOM 726 O O . LYS A 1 89 ? 30.813 -9.450 -37.368 1.00 96.62 89 LYS A O 1
ATOM 731 N N . LEU A 1 90 ? 30.871 -7.637 -36.038 1.00 98.00 90 LEU A N 1
ATOM 732 C CA . LEU A 1 90 ? 29.934 -8.144 -35.030 1.00 98.00 90 LEU A CA 1
ATOM 733 C C . LEU A 1 90 ? 28.547 -8.377 -35.644 1.00 98.00 90 LEU A C 1
ATOM 735 O O . LEU A 1 90 ? 28.001 -9.467 -35.525 1.00 98.00 90 LEU A O 1
ATOM 739 N N . MET A 1 91 ? 28.025 -7.384 -36.367 1.00 97.81 91 MET A N 1
ATOM 740 C CA . MET A 1 91 ? 26.721 -7.472 -37.028 1.00 97.81 91 MET A CA 1
ATOM 741 C C . MET A 1 91 ? 26.666 -8.563 -38.102 1.00 97.81 91 MET A C 1
ATOM 743 O O . MET A 1 91 ? 25.663 -9.263 -38.195 1.00 97.81 91 MET A O 1
ATOM 747 N N . ASP A 1 92 ? 27.724 -8.734 -38.897 1.00 96.62 92 ASP A N 1
ATOM 748 C CA . ASP A 1 92 ? 27.768 -9.765 -39.940 1.00 96.62 92 ASP A CA 1
ATOM 749 C C . ASP A 1 92 ? 27.831 -11.184 -39.341 1.00 96.62 92 ASP A C 1
ATOM 751 O O . ASP A 1 92 ? 27.211 -12.099 -39.882 1.00 96.62 92 ASP A O 1
ATOM 755 N N . GLN A 1 93 ? 28.515 -11.374 -38.202 1.00 97.88 93 GLN A N 1
ATOM 756 C CA . GLN A 1 93 ? 28.500 -12.650 -37.470 1.00 97.88 93 GLN A CA 1
ATOM 757 C C . GLN A 1 93 ? 27.115 -12.961 -36.894 1.00 97.88 93 GLN A C 1
ATOM 759 O O . GLN A 1 93 ? 26.603 -14.059 -37.095 1.00 97.88 93 GLN A O 1
ATOM 764 N N . THR A 1 94 ? 26.470 -11.982 -36.255 1.00 98.00 94 THR A N 1
ATOM 765 C CA . THR A 1 94 ? 25.097 -12.131 -35.755 1.00 98.00 94 THR A CA 1
ATOM 766 C C . THR A 1 94 ? 24.111 -12.433 -36.883 1.00 98.00 94 THR A C 1
ATOM 768 O O . THR A 1 94 ? 23.323 -13.365 -36.765 1.00 98.00 94 THR A O 1
ATOM 771 N N . ALA A 1 95 ? 24.180 -11.705 -38.001 1.00 97.12 95 ALA A N 1
ATOM 772 C CA . ALA A 1 95 ? 23.317 -11.929 -39.161 1.00 97.12 95 ALA A CA 1
ATOM 773 C C . ALA A 1 95 ? 23.473 -13.347 -39.729 1.00 97.12 95 ALA A C 1
ATOM 775 O O . ALA A 1 95 ? 22.484 -14.002 -40.049 1.00 97.12 95 ALA A O 1
ATOM 776 N N . ARG A 1 96 ? 24.713 -13.840 -39.815 1.00 97.19 96 ARG A N 1
ATOM 777 C CA . ARG A 1 96 ? 25.001 -15.213 -40.233 1.00 97.19 96 ARG A CA 1
ATOM 778 C C . ARG A 1 96 ? 24.390 -16.239 -39.274 1.00 97.19 96 ARG A C 1
ATOM 780 O O . ARG A 1 96 ? 23.692 -17.134 -39.736 1.00 97.19 96 ARG A O 1
ATOM 787 N N . ALA A 1 97 ? 24.574 -16.066 -37.965 1.00 97.44 97 ALA A N 1
ATOM 788 C CA . ALA A 1 97 ? 24.011 -16.963 -36.955 1.00 97.44 97 ALA A CA 1
ATOM 789 C C . ALA A 1 97 ? 22.470 -16.998 -36.984 1.00 97.44 97 ALA A C 1
ATOM 791 O O . ALA A 1 97 ? 21.876 -18.066 -36.837 1.00 97.44 97 ALA A O 1
ATOM 792 N N . MET A 1 98 ? 21.822 -15.853 -37.234 1.00 97.44 98 MET A N 1
ATOM 793 C CA . MET A 1 98 ? 20.366 -15.758 -37.408 1.00 97.44 98 MET A CA 1
ATOM 794 C C . MET A 1 98 ? 19.862 -16.584 -38.603 1.00 97.44 98 MET A C 1
ATOM 796 O O . MET A 1 98 ? 18.820 -17.233 -38.509 1.00 97.44 98 MET A O 1
ATOM 800 N N . ILE A 1 99 ? 20.607 -16.595 -39.713 1.00 96.19 99 ILE A N 1
ATOM 801 C CA . ILE A 1 99 ? 20.277 -17.381 -40.912 1.00 96.19 99 ILE A CA 1
ATOM 802 C C . ILE A 1 99 ? 20.506 -18.876 -40.659 1.00 96.19 99 ILE A C 1
ATOM 804 O O . ILE A 1 99 ? 19.598 -19.681 -40.859 1.00 96.19 99 ILE A O 1
ATOM 808 N N . GLU A 1 100 ? 21.708 -19.235 -40.203 1.00 95.38 100 GLU A N 1
ATOM 809 C CA . GLU A 1 100 ? 22.155 -20.628 -40.046 1.00 95.38 100 GLU A CA 1
ATOM 810 C C . GLU A 1 100 ? 21.390 -21.378 -38.947 1.00 95.38 100 GLU A C 1
ATOM 812 O O . GLU A 1 100 ? 21.253 -22.594 -39.025 1.00 95.38 100 GLU A O 1
ATOM 817 N N . THR A 1 101 ? 20.885 -20.669 -37.930 1.00 94.69 101 THR A N 1
ATOM 818 C CA . THR A 1 101 ? 20.228 -21.298 -36.769 1.00 94.69 101 THR A CA 1
ATOM 819 C C . THR A 1 101 ? 18.705 -21.170 -36.808 1.00 94.69 101 THR A C 1
ATOM 821 O O . THR A 1 101 ? 18.010 -22.084 -36.373 1.00 94.69 101 THR A O 1
ATOM 824 N N . PHE A 1 102 ? 18.173 -20.049 -37.311 1.00 93.56 102 PHE A N 1
ATOM 825 C CA . PHE A 1 102 ? 16.755 -19.699 -37.148 1.00 93.56 102 PHE A CA 1
ATOM 826 C C . PHE A 1 102 ? 16.038 -19.322 -38.449 1.00 93.56 102 PHE A C 1
ATOM 828 O O . PHE A 1 102 ? 14.888 -18.890 -38.396 1.00 93.56 102 PHE A O 1
ATOM 835 N N . ASN A 1 103 ? 16.681 -19.458 -39.616 1.00 92.38 103 ASN A N 1
ATOM 836 C CA . ASN A 1 103 ? 16.085 -19.086 -40.904 1.00 92.38 103 ASN A CA 1
ATOM 837 C C . ASN A 1 103 ? 15.578 -17.630 -40.968 1.00 92.38 103 ASN A C 1
ATOM 839 O O . ASN A 1 103 ? 14.623 -17.324 -41.686 1.00 92.38 103 ASN A O 1
ATOM 843 N N . ALA A 1 104 ? 16.221 -16.711 -40.243 1.00 94.38 104 ALA A N 1
ATOM 844 C CA . ALA A 1 104 ? 15.790 -15.319 -40.184 1.00 94.38 104 ALA A CA 1
ATOM 845 C C . ALA A 1 104 ? 15.848 -14.641 -41.565 1.00 94.38 104 ALA A C 1
ATOM 847 O O . ALA A 1 104 ? 16.925 -14.493 -42.146 1.00 94.38 104 ALA A O 1
ATOM 848 N N . ARG A 1 105 ? 14.710 -14.184 -42.095 1.00 92.75 105 ARG A N 1
ATOM 849 C CA . ARG A 1 105 ? 14.624 -13.587 -43.445 1.00 92.75 105 ARG A CA 1
ATOM 850 C C . ARG A 1 105 ? 15.075 -12.135 -43.496 1.00 92.75 105 ARG A C 1
ATOM 852 O O . ARG A 1 105 ? 15.553 -11.666 -44.533 1.00 92.75 105 ARG A O 1
ATOM 859 N N . TYR A 1 106 ? 14.945 -11.421 -42.387 1.00 94.81 106 TYR A N 1
ATOM 860 C CA . TYR A 1 106 ? 15.478 -10.079 -42.207 1.00 94.81 106 TYR A CA 1
ATOM 861 C C . TYR A 1 106 ? 15.945 -9.872 -40.767 1.00 94.81 106 TYR A C 1
ATOM 863 O O . TYR A 1 106 ? 15.723 -10.708 -39.892 1.00 94.81 106 TYR A O 1
ATOM 871 N N . VAL A 1 107 ? 16.624 -8.753 -40.539 1.00 96.88 107 VAL A N 1
ATOM 872 C CA . VAL A 1 107 ? 16.962 -8.270 -39.201 1.00 96.88 107 VAL A CA 1
ATOM 873 C C . VAL A 1 107 ? 16.516 -6.823 -39.055 1.00 96.88 107 VAL A C 1
ATOM 875 O O . VAL A 1 107 ? 16.706 -6.021 -39.976 1.00 96.88 107 VAL A O 1
ATOM 878 N N . SER A 1 108 ? 15.913 -6.501 -37.915 1.00 96.50 108 SER A N 1
ATOM 879 C CA . SER A 1 108 ? 15.421 -5.168 -37.576 1.00 96.50 108 SER A CA 1
ATOM 880 C C . SER A 1 108 ? 16.168 -4.539 -36.404 1.00 96.50 108 SER A C 1
ATOM 882 O O . SER A 1 108 ? 16.789 -5.232 -35.596 1.00 96.50 108 SER A O 1
ATOM 884 N N . LEU A 1 109 ? 16.122 -3.210 -36.328 1.00 97.25 109 LEU A N 1
ATOM 885 C CA . LEU A 1 109 ? 16.639 -2.422 -35.210 1.00 97.25 109 LEU A CA 1
ATOM 886 C C . LEU A 1 109 ? 16.002 -1.035 -35.168 1.00 97.25 109 LEU A C 1
ATOM 888 O O . LEU A 1 109 ? 15.489 -0.555 -36.182 1.00 97.25 109 LEU A O 1
ATOM 892 N N . HIS A 1 110 ? 16.152 -0.363 -34.030 1.00 96.19 110 HIS A N 1
ATOM 893 C CA . HIS A 1 110 ? 15.777 1.037 -33.845 1.00 96.19 110 HIS A CA 1
ATOM 894 C C . HIS A 1 110 ? 17.013 1.916 -33.686 1.00 96.19 110 HIS A C 1
ATOM 896 O O . HIS A 1 110 ? 17.979 1.554 -33.009 1.00 96.19 110 HIS A O 1
ATOM 902 N N . VAL A 1 111 ? 16.993 3.094 -34.308 1.00 96.12 111 VAL A N 1
ATOM 903 C CA . VAL A 1 111 ? 18.076 4.076 -34.187 1.00 96.12 111 VAL A CA 1
ATOM 904 C C . VAL A 1 111 ? 17.533 5.497 -34.063 1.00 96.12 111 VAL A C 1
ATOM 906 O O . VAL A 1 111 ? 16.670 5.913 -34.833 1.00 96.12 111 VAL A O 1
ATOM 909 N N . ARG A 1 112 ? 18.087 6.261 -33.114 1.00 96.25 112 ARG A N 1
ATOM 910 C CA . ARG A 1 112 ? 17.829 7.698 -32.930 1.00 96.25 112 ARG A CA 1
ATOM 911 C C . ARG A 1 112 ? 18.021 8.473 -34.228 1.00 96.25 112 ARG A C 1
ATOM 913 O O . ARG A 1 112 ? 19.061 8.331 -34.884 1.00 96.25 112 ARG A O 1
ATOM 920 N N . VAL A 1 113 ? 17.068 9.348 -34.548 1.00 94.00 113 VAL A N 1
ATOM 921 C CA . VAL A 1 113 ? 17.135 10.223 -35.731 1.00 94.00 113 VAL A CA 1
ATOM 922 C C . VAL A 1 113 ? 18.363 11.143 -35.701 1.00 94.00 113 VAL A C 1
ATOM 924 O O . VAL A 1 113 ? 18.935 11.454 -36.748 1.00 94.00 113 VAL A O 1
ATOM 927 N N . SER A 1 114 ? 18.834 11.529 -34.510 1.00 94.19 114 SER A N 1
ATOM 928 C CA . SER A 1 114 ? 20.019 12.373 -34.324 1.00 94.19 114 SER A CA 1
ATOM 929 C C . SER A 1 114 ? 21.359 11.626 -34.429 1.00 94.19 114 SER A C 1
ATOM 931 O O . SER A 1 114 ? 22.408 12.258 -34.613 1.00 94.19 114 SER A O 1
ATOM 933 N N . ASN A 1 115 ? 21.379 10.288 -34.356 1.00 93.88 115 ASN A N 1
ATOM 934 C CA . ASN A 1 115 ? 22.619 9.508 -34.281 1.00 93.88 115 ASN A CA 1
ATOM 935 C C . ASN A 1 115 ? 23.252 9.271 -35.664 1.00 93.88 115 ASN A C 1
ATOM 937 O O . ASN A 1 115 ? 23.243 8.170 -36.219 1.00 93.88 115 ASN A O 1
ATOM 941 N N . ARG A 1 116 ? 23.883 10.321 -36.203 1.00 92.50 116 ARG A N 1
ATOM 942 C CA . ARG A 1 116 ? 24.526 10.322 -37.532 1.00 92.50 116 ARG A CA 1
ATOM 943 C C . ARG A 1 116 ? 25.559 9.207 -37.724 1.00 92.50 116 ARG A C 1
ATOM 945 O O . ARG A 1 116 ? 25.697 8.677 -38.824 1.00 92.50 116 ARG A O 1
ATOM 952 N N . ALA A 1 117 ? 26.299 8.848 -36.672 1.00 88.50 117 ALA A N 1
ATOM 953 C CA . ALA A 1 117 ? 27.326 7.810 -36.755 1.00 88.50 117 ALA A CA 1
ATOM 954 C C . ALA A 1 117 ? 26.711 6.415 -36.943 1.00 88.50 117 ALA A C 1
ATOM 956 O O . ALA A 1 117 ? 27.185 5.650 -37.785 1.00 88.50 117 ALA A O 1
ATOM 957 N N . ALA A 1 118 ? 25.655 6.104 -36.186 1.00 92.25 118 ALA A N 1
ATOM 958 C CA . ALA A 1 118 ? 24.922 4.851 -36.321 1.00 92.25 118 ALA A CA 1
ATOM 959 C C . ALA A 1 118 ? 24.144 4.794 -37.642 1.00 92.25 118 ALA A C 1
ATOM 961 O O . ALA A 1 118 ? 24.212 3.783 -38.330 1.00 92.25 118 ALA A O 1
ATOM 962 N N . LEU A 1 119 ? 23.501 5.893 -38.056 1.00 94.06 119 LEU A N 1
ATOM 963 C CA . LEU A 1 119 ? 22.807 5.972 -39.347 1.00 94.06 119 LEU A CA 1
ATOM 964 C C . LEU A 1 119 ? 23.746 5.685 -40.524 1.00 94.06 119 LEU A C 1
ATOM 966 O O . LEU A 1 119 ? 23.422 4.871 -41.384 1.00 94.06 119 LEU A O 1
ATOM 970 N N . ASN A 1 120 ? 24.947 6.273 -40.527 1.00 93.06 120 ASN A N 1
ATOM 971 C CA . ASN A 1 120 ? 25.948 5.993 -41.555 1.00 93.06 120 ASN A CA 1
ATOM 972 C C . ASN A 1 120 ? 26.399 4.520 -41.545 1.00 93.06 120 ASN A C 1
ATOM 974 O O . ASN A 1 120 ? 26.547 3.916 -42.606 1.00 93.06 120 ASN A O 1
ATOM 978 N N . LEU A 1 121 ? 26.596 3.924 -40.364 1.00 92.88 121 LEU A N 1
ATOM 979 C CA . LEU A 1 121 ? 26.930 2.502 -40.240 1.00 92.88 121 LEU A CA 1
ATOM 980 C C . LEU A 1 121 ? 25.806 1.614 -40.798 1.00 92.88 121 LEU A C 1
ATOM 982 O O . LEU A 1 121 ? 26.067 0.742 -41.627 1.00 92.88 121 LEU A O 1
ATOM 986 N N . TYR A 1 122 ? 24.566 1.830 -40.362 1.00 96.12 122 TYR A N 1
ATOM 987 C CA . TYR A 1 122 ? 23.446 0.971 -40.730 1.00 96.12 122 TYR A CA 1
ATOM 988 C C . TYR A 1 122 ? 23.066 1.130 -42.204 1.00 96.12 122 TYR A C 1
ATOM 990 O O . TYR A 1 122 ? 22.994 0.130 -42.912 1.00 96.12 122 TYR A O 1
ATOM 998 N N . GLN A 1 123 ? 22.906 2.357 -42.706 1.00 93.38 123 GLN A N 1
ATOM 999 C CA . GLN A 1 123 ? 22.487 2.600 -44.091 1.00 93.38 123 GLN A CA 1
ATOM 1000 C C . GLN A 1 123 ? 23.609 2.317 -45.095 1.00 93.38 123 GLN A C 1
ATOM 1002 O O . GLN A 1 123 ? 23.445 1.525 -46.025 1.00 93.38 123 GLN A O 1
ATOM 1007 N N . ASN A 1 124 ? 24.780 2.935 -44.910 1.00 92.00 124 ASN A N 1
ATOM 1008 C CA . ASN A 1 124 ? 25.806 2.938 -45.954 1.00 92.00 124 ASN A CA 1
ATOM 1009 C C . ASN A 1 124 ? 26.679 1.683 -45.920 1.00 92.00 124 ASN A C 1
ATOM 1011 O O . ASN A 1 124 ? 26.980 1.126 -46.982 1.00 92.00 124 ASN A O 1
ATOM 1015 N N . THR A 1 125 ? 27.068 1.223 -44.727 1.00 91.06 125 THR A N 1
ATOM 1016 C CA . THR A 1 125 ? 27.941 0.050 -44.565 1.00 91.06 125 THR A CA 1
ATOM 1017 C C . THR A 1 125 ? 27.149 -1.253 -44.545 1.00 91.06 125 THR A C 1
ATOM 1019 O O . THR A 1 125 ? 27.477 -2.167 -45.294 1.00 91.06 125 THR A O 1
ATOM 1022 N N . LEU A 1 126 ? 26.103 -1.337 -43.720 1.00 93.00 126 LEU A N 1
ATOM 1023 C CA . LEU A 1 126 ? 25.355 -2.579 -43.490 1.00 93.00 126 LEU A CA 1
ATOM 1024 C C . LEU A 1 126 ? 24.103 -2.732 -44.367 1.00 93.00 126 LEU A C 1
ATOM 1026 O O . LEU A 1 126 ? 23.443 -3.764 -44.291 1.00 93.00 126 LEU A O 1
ATOM 1030 N N . LYS A 1 127 ? 23.793 -1.746 -45.219 1.00 93.69 127 LYS A N 1
ATOM 1031 C CA . LYS A 1 127 ? 22.675 -1.780 -46.182 1.00 93.69 127 LYS A CA 1
ATOM 1032 C C . LYS A 1 127 ? 21.298 -1.981 -45.534 1.00 93.69 127 LYS A C 1
ATOM 1034 O O . LYS A 1 127 ? 20.421 -2.621 -46.109 1.00 93.69 127 LYS A O 1
ATOM 1039 N N . PHE A 1 128 ? 21.098 -1.424 -44.342 1.00 95.88 128 PHE A N 1
ATOM 1040 C CA . PHE A 1 128 ? 19.770 -1.292 -43.753 1.00 95.88 128 PHE A CA 1
ATOM 1041 C C . PHE A 1 128 ? 18.967 -0.212 -44.480 1.00 95.88 128 PHE A C 1
ATOM 1043 O O . PHE A 1 128 ? 19.491 0.830 -44.872 1.00 95.88 128 PHE A O 1
ATOM 1050 N N . THR A 1 129 ? 17.667 -0.446 -44.581 1.00 92.31 129 THR A N 1
ATOM 1051 C CA . THR A 1 129 ? 16.682 0.491 -45.125 1.00 92.31 129 THR A CA 1
ATOM 1052 C C . THR A 1 129 ? 15.756 0.949 -44.007 1.00 92.31 129 THR A C 1
ATOM 1054 O O . THR A 1 129 ? 15.369 0.141 -43.163 1.00 92.31 129 THR A O 1
ATOM 1057 N N . ALA A 1 130 ? 15.442 2.244 -43.953 1.00 89.38 130 ALA A N 1
ATOM 1058 C CA . ALA A 1 130 ? 14.439 2.749 -43.020 1.00 89.38 130 ALA A CA 1
ATOM 1059 C C . ALA A 1 130 ? 13.053 2.317 -43.513 1.00 89.38 130 ALA A C 1
ATOM 1061 O O . ALA A 1 130 ? 12.722 2.538 -44.677 1.00 89.38 130 ALA A O 1
ATOM 1062 N N . SER A 1 131 ? 12.286 1.670 -42.640 1.00 84.81 131 SER A N 1
ATOM 1063 C CA . SER A 1 131 ? 10.913 1.249 -42.922 1.00 84.81 131 SER A CA 1
ATOM 1064 C C . SER A 1 131 ? 9.914 2.305 -42.468 1.00 84.81 131 SER A C 1
ATOM 1066 O O . SER A 1 131 ? 9.126 2.777 -43.281 1.00 84.81 131 SER A O 1
ATOM 1068 N N . GLU A 1 132 ? 9.995 2.720 -41.204 1.00 88.12 132 GLU A N 1
ATOM 1069 C CA . GLU A 1 132 ? 9.043 3.636 -40.573 1.00 88.12 132 GLU A CA 1
ATOM 1070 C C . GLU A 1 132 ? 9.758 4.557 -39.571 1.00 88.12 132 GLU A C 1
ATOM 1072 O O . GLU A 1 132 ? 10.903 4.302 -39.171 1.00 88.12 132 GLU A O 1
ATOM 1077 N N . VAL A 1 133 ? 9.090 5.653 -39.200 1.00 93.00 133 VAL A N 1
ATOM 1078 C CA . VAL A 1 133 ? 9.512 6.558 -38.123 1.00 93.00 133 VAL A CA 1
ATOM 1079 C C . VAL A 1 133 ? 8.559 6.366 -36.956 1.00 93.00 133 VAL A C 1
ATOM 1081 O O . VAL A 1 133 ? 7.357 6.569 -37.109 1.00 93.00 133 VAL A O 1
ATOM 1084 N N . GLU A 1 134 ? 9.096 6.002 -35.798 1.00 88.31 134 GLU A N 1
ATOM 1085 C CA . GLU A 1 134 ? 8.332 5.817 -34.570 1.00 88.31 134 GLU A CA 1
ATOM 1086 C C . GLU A 1 134 ? 8.432 7.086 -33.710 1.00 88.31 134 GLU A C 1
ATOM 1088 O O . GLU A 1 134 ? 9.516 7.395 -33.191 1.00 88.31 134 GLU A O 1
ATOM 1093 N N . PRO A 1 135 ? 7.337 7.861 -33.584 1.00 86.81 135 PRO A N 1
ATOM 1094 C CA . PRO A 1 135 ? 7.365 9.121 -32.861 1.00 86.81 135 PRO A CA 1
ATOM 1095 C C . PRO A 1 135 ? 7.501 8.883 -31.355 1.00 86.81 135 PRO A C 1
ATOM 1097 O O . PRO A 1 135 ? 6.780 8.064 -30.788 1.00 86.81 135 PRO A O 1
ATOM 1100 N N . LYS A 1 136 ? 8.380 9.646 -30.694 1.00 90.94 136 LYS A N 1
ATOM 1101 C CA . LYS A 1 136 ? 8.636 9.587 -29.241 1.00 90.94 136 LYS A CA 1
ATOM 1102 C C . LYS A 1 136 ? 8.964 8.180 -28.720 1.00 90.94 136 LYS A C 1
ATOM 1104 O O . LYS A 1 136 ? 8.549 7.813 -27.622 1.00 90.94 136 LYS A O 1
ATOM 1109 N N . TYR A 1 137 ? 9.702 7.399 -29.507 1.00 86.44 137 TYR A N 1
ATOM 1110 C CA . TYR A 1 137 ? 10.109 6.040 -29.146 1.00 86.44 137 TYR A CA 1
ATOM 1111 C C . TYR A 1 137 ? 11.023 6.005 -27.912 1.00 86.44 137 TYR A C 1
ATOM 1113 O O . TYR A 1 137 ? 10.898 5.133 -27.052 1.00 86.44 137 TYR A O 1
ATOM 1121 N N . TYR A 1 138 ? 11.953 6.957 -27.810 1.00 87.12 138 TYR A N 1
ATOM 1122 C CA . TYR A 1 138 ? 12.886 7.024 -26.689 1.00 87.12 138 TYR A CA 1
ATOM 1123 C C . TYR A 1 138 ? 12.298 7.800 -25.499 1.00 87.12 138 TYR A C 1
ATOM 1125 O O . TYR A 1 138 ? 11.472 8.696 -25.661 1.00 87.12 138 TYR A O 1
ATOM 1133 N N . ALA A 1 139 ? 12.756 7.488 -24.280 1.00 78.25 139 ALA A N 1
ATOM 1134 C CA . ALA A 1 139 ? 12.225 8.059 -23.032 1.00 78.25 139 ALA A CA 1
ATOM 1135 C C . ALA A 1 139 ? 12.388 9.588 -22.908 1.00 78.25 139 ALA A C 1
ATOM 1137 O O . ALA A 1 139 ? 11.632 10.242 -22.194 1.00 78.25 139 ALA A O 1
ATOM 1138 N N . ASP A 1 140 ? 13.367 10.162 -23.603 1.00 86.81 140 ASP A N 1
ATOM 1139 C CA . ASP A 1 140 ? 13.586 11.605 -23.722 1.00 86.81 140 ASP A CA 1
ATOM 1140 C C . ASP A 1 140 ? 12.699 12.269 -24.793 1.00 86.81 140 ASP A C 1
ATOM 1142 O O . ASP A 1 140 ? 12.794 13.475 -25.017 1.00 86.81 140 ASP A O 1
ATOM 1146 N N . GLY A 1 141 ? 11.811 11.500 -25.426 1.00 88.25 141 GLY A N 1
ATOM 1147 C CA . GLY A 1 141 ? 10.865 11.959 -26.436 1.00 88.25 141 GLY A CA 1
ATOM 1148 C C . GLY A 1 141 ? 11.446 12.049 -27.845 1.00 88.25 141 GLY A C 1
ATOM 1149 O O . GLY A 1 141 ? 10.767 12.579 -28.722 1.00 88.25 141 GLY A O 1
ATOM 1150 N N . GLU A 1 142 ? 12.670 11.561 -28.077 1.00 91.94 142 GLU A N 1
ATOM 1151 C CA . GLU A 1 142 ? 13.250 11.506 -29.421 1.00 91.94 142 GLU A CA 1
ATOM 1152 C C . GLU A 1 142 ? 12.583 10.404 -30.263 1.00 91.94 142 GLU A C 1
ATOM 1154 O O . GLU A 1 142 ? 12.297 9.306 -29.778 1.00 91.94 142 GLU A O 1
ATOM 1159 N N . ASP A 1 143 ? 12.366 10.698 -31.544 1.00 92.62 143 ASP A N 1
ATOM 1160 C CA . ASP A 1 143 ? 11.859 9.744 -32.528 1.00 92.62 143 ASP A CA 1
ATOM 1161 C C . ASP A 1 143 ? 12.934 8.703 -32.907 1.00 92.62 143 ASP A C 1
ATOM 1163 O O . ASP A 1 143 ? 14.146 8.959 -32.843 1.00 92.62 143 ASP A O 1
ATOM 1167 N N . ALA A 1 144 ? 12.496 7.527 -33.359 1.00 95.81 144 ALA A N 1
ATOM 1168 C CA . ALA A 1 144 ? 13.372 6.469 -33.862 1.00 95.81 144 ALA A CA 1
ATOM 1169 C C . ALA A 1 144 ? 13.073 6.130 -35.324 1.00 95.81 144 ALA A C 1
ATOM 1171 O O . ALA A 1 144 ? 11.922 6.095 -35.747 1.00 95.81 144 ALA A O 1
ATOM 1172 N N . TYR A 1 145 ? 14.111 5.797 -36.090 1.00 96.19 145 TYR A N 1
ATOM 1173 C CA . TYR A 1 145 ? 13.939 5.062 -37.339 1.00 96.19 145 TYR A CA 1
ATOM 1174 C C . TYR A 1 145 ? 13.890 3.563 -37.048 1.00 96.19 145 TYR A C 1
ATOM 1176 O O . TYR A 1 145 ? 14.865 3.007 -36.533 1.00 96.19 145 TYR A O 1
ATOM 1184 N N . ALA A 1 146 ? 12.803 2.908 -37.451 1.00 94.56 146 ALA A N 1
ATOM 1185 C CA . ALA A 1 146 ? 12.723 1.456 -37.529 1.00 94.56 146 ALA A CA 1
ATOM 1186 C C . ALA A 1 146 ? 13.397 1.000 -38.829 1.00 94.56 146 ALA A C 1
ATOM 1188 O O . ALA A 1 146 ? 12.930 1.292 -39.937 1.00 94.56 146 ALA A O 1
ATOM 1189 N N . MET A 1 147 ? 14.529 0.309 -38.718 1.00 95.81 147 MET A N 1
ATOM 1190 C CA . MET A 1 147 ? 15.354 -0.092 -39.856 1.00 95.81 147 MET A CA 1
ATOM 1191 C C . MET A 1 147 ? 15.322 -1.602 -40.076 1.00 95.81 147 MET A C 1
ATOM 1193 O O . MET A 1 147 ? 15.346 -2.364 -39.116 1.00 95.81 147 MET A O 1
ATOM 1197 N N . LYS A 1 148 ? 15.350 -2.038 -41.341 1.00 95.06 148 LYS A N 1
ATOM 1198 C CA . LYS A 1 148 ? 15.376 -3.456 -41.737 1.00 95.06 148 LYS A CA 1
ATOM 1199 C C . LYS A 1 148 ? 16.490 -3.743 -42.750 1.00 95.06 148 LYS A C 1
ATOM 1201 O O . LYS A 1 148 ? 16.713 -2.955 -43.673 1.00 95.06 148 LYS A O 1
ATOM 1206 N N . ARG A 1 149 ? 17.168 -4.886 -42.609 1.00 95.50 149 ARG A N 1
ATOM 1207 C CA . ARG A 1 149 ? 18.128 -5.444 -43.585 1.00 95.50 149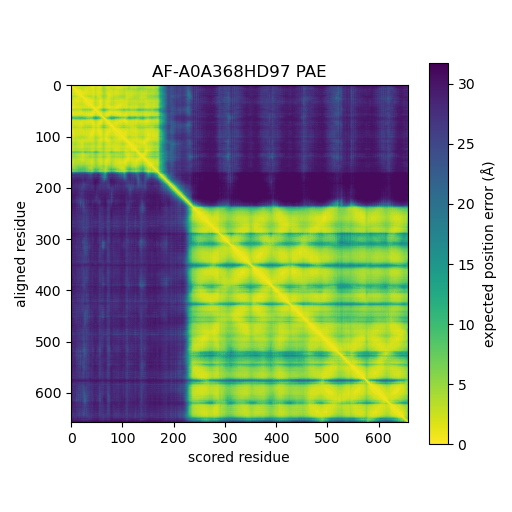 ARG A CA 1
ATOM 1208 C C . ARG A 1 149 ? 17.648 -6.818 -44.044 1.00 95.50 149 ARG A C 1
ATOM 1210 O O . ARG A 1 149 ? 17.398 -7.689 -43.215 1.00 95.50 149 ARG A O 1
ATOM 1217 N N . CYS A 1 150 ? 17.552 -7.021 -45.357 1.00 93.50 150 CYS A N 1
ATOM 1218 C CA . CYS A 1 150 ? 17.168 -8.304 -45.946 1.00 93.50 150 CYS A CA 1
ATOM 1219 C C . CYS A 1 150 ? 18.300 -9.331 -45.789 1.00 93.50 150 CYS A C 1
ATOM 1221 O O . CYS A 1 150 ? 19.389 -9.155 -46.342 1.00 93.50 150 CYS A O 1
ATOM 1223 N N . LEU A 1 151 ? 18.039 -10.413 -45.054 1.00 95.06 151 LEU A N 1
ATOM 1224 C CA . LEU A 1 151 ? 19.007 -11.484 -44.827 1.00 95.06 151 LEU A CA 1
ATOM 1225 C C . LEU A 1 151 ? 19.003 -12.526 -45.950 1.00 95.06 151 LEU A C 1
ATOM 1227 O O . LEU A 1 151 ? 20.026 -13.160 -46.173 1.00 95.06 151 LEU A O 1
ATOM 1231 N N . VAL A 1 152 ? 17.922 -12.642 -46.729 1.00 91.38 152 VAL A N 1
ATOM 1232 C CA . VAL A 1 152 ? 17.887 -13.506 -47.927 1.00 91.38 152 VAL A CA 1
ATOM 1233 C C . VAL A 1 152 ? 18.909 -13.044 -48.972 1.00 91.38 152 VAL A C 1
ATOM 1235 O O . VAL A 1 152 ? 19.671 -13.847 -49.517 1.00 91.38 152 VAL A O 1
ATOM 1238 N N . GLN A 1 153 ? 18.970 -11.731 -49.219 1.00 90.06 153 GLN A N 1
ATOM 1239 C CA . GLN A 1 153 ? 19.966 -11.142 -50.113 1.00 90.06 153 GLN A CA 1
ATOM 1240 C C . GLN A 1 153 ? 21.381 -11.329 -49.551 1.00 90.06 153 GLN A C 1
ATOM 1242 O O . GLN A 1 153 ? 22.262 -11.807 -50.261 1.00 90.06 153 GLN A O 1
ATOM 1247 N N . PHE A 1 154 ? 21.580 -11.036 -48.262 1.00 92.19 154 PHE A N 1
ATOM 1248 C CA . PHE A 1 154 ? 22.872 -11.211 -47.597 1.00 92.19 154 PHE A CA 1
ATOM 1249 C C . PHE A 1 154 ? 23.377 -12.663 -47.651 1.00 92.19 154 PHE A C 1
ATOM 1251 O O . PHE A 1 154 ? 24.553 -12.884 -47.945 1.00 92.19 154 PHE A O 1
ATOM 1258 N N . ALA A 1 155 ? 22.498 -13.645 -47.426 1.00 92.50 155 ALA A N 1
ATOM 1259 C CA . ALA A 1 155 ? 22.820 -15.067 -47.508 1.00 92.50 155 ALA A CA 1
ATOM 1260 C C . ALA A 1 155 ? 23.265 -15.470 -48.918 1.00 92.50 155 ALA A C 1
ATOM 1262 O O . ALA A 1 155 ? 24.250 -16.189 -49.074 1.00 92.50 155 ALA A O 1
ATOM 1263 N N . THR A 1 156 ? 22.573 -14.958 -49.940 1.00 90.25 156 THR A N 1
ATOM 1264 C CA . THR A 1 156 ? 22.889 -15.227 -51.349 1.00 90.25 156 THR A CA 1
ATOM 1265 C C . THR A 1 156 ? 24.238 -14.623 -51.744 1.00 90.25 156 THR A C 1
ATOM 1267 O O . THR A 1 156 ? 25.060 -15.296 -52.354 1.00 90.25 156 THR A O 1
ATOM 1270 N N . GLU A 1 157 ? 24.499 -13.371 -51.360 1.00 91.50 157 GLU A N 1
ATOM 1271 C CA . GLU A 1 157 ? 25.749 -12.665 -51.678 1.00 91.50 157 GLU A CA 1
ATOM 1272 C C . GLU A 1 157 ? 26.976 -13.280 -50.988 1.00 91.50 157 GLU A C 1
ATOM 1274 O O . GLU A 1 157 ? 28.080 -13.229 -51.529 1.00 91.50 157 GLU A O 1
ATOM 1279 N N . ASN A 1 158 ? 26.793 -13.872 -49.804 1.00 91.06 158 ASN A N 1
ATOM 1280 C CA . ASN A 1 158 ? 27.881 -14.414 -48.984 1.00 91.06 158 ASN A CA 1
ATOM 1281 C C . ASN A 1 158 ? 27.938 -15.950 -48.973 1.00 91.06 158 ASN A C 1
ATOM 1283 O O . ASN A 1 158 ? 28.726 -16.513 -48.213 1.00 91.06 158 ASN A O 1
ATOM 1287 N N . ASN A 1 159 ? 27.139 -16.622 -49.812 1.00 91.81 159 ASN A N 1
ATOM 1288 C CA . ASN A 1 159 ? 27.025 -18.085 -49.884 1.00 91.81 159 ASN A CA 1
ATOM 1289 C C . ASN A 1 159 ? 26.818 -18.742 -48.502 1.00 91.81 159 ASN A C 1
ATOM 1291 O O . ASN A 1 159 ? 27.531 -19.674 -48.133 1.00 91.81 159 ASN A O 1
ATOM 1295 N N . ILE A 1 160 ? 25.866 -18.221 -47.721 1.00 92.00 160 ILE A N 1
ATOM 1296 C CA . ILE A 1 160 ? 25.512 -18.741 -46.391 1.00 92.00 160 ILE A CA 1
ATOM 1297 C C . ILE A 1 160 ? 24.381 -19.763 -46.543 1.00 92.00 160 ILE A C 1
ATOM 1299 O O . ILE A 1 160 ? 23.370 -19.478 -47.191 1.00 92.00 160 ILE A O 1
ATOM 1303 N N . GLU A 1 161 ? 24.538 -20.942 -45.941 1.00 90.19 161 GLU A N 1
ATOM 1304 C CA . GLU A 1 161 ? 23.501 -21.978 -45.929 1.00 90.19 161 GLU A CA 1
ATOM 1305 C C . GLU A 1 161 ? 22.529 -21.758 -44.752 1.00 90.19 161 GLU A C 1
ATOM 1307 O O . GLU A 1 161 ? 22.972 -21.718 -43.607 1.00 90.19 161 GLU A O 1
ATOM 1312 N N . PRO A 1 162 ? 21.217 -21.582 -44.998 1.00 90.81 162 PRO A N 1
ATOM 1313 C CA . PRO A 1 162 ? 20.216 -21.476 -43.933 1.00 90.81 162 PRO A CA 1
ATOM 1314 C C . PRO A 1 162 ? 19.940 -22.838 -43.275 1.00 90.81 162 PRO A C 1
ATOM 1316 O O . PRO A 1 162 ? 20.204 -23.879 -43.878 1.00 90.81 162 PRO A O 1
ATOM 1319 N N . ALA A 1 163 ? 19.352 -22.831 -42.073 1.00 83.38 163 ALA A N 1
ATOM 1320 C CA . ALA A 1 163 ? 18.965 -24.047 -41.343 1.00 83.38 163 ALA A CA 1
ATOM 1321 C C . ALA A 1 163 ? 18.018 -24.953 -42.155 1.00 83.38 163 ALA A C 1
ATOM 1323 O O . ALA A 1 163 ? 18.148 -26.175 -42.141 1.00 83.38 163 ALA A O 1
ATOM 1324 N N . ASP A 1 164 ? 17.085 -24.347 -42.891 1.00 87.69 164 ASP A N 1
ATOM 1325 C CA . ASP A 1 164 ? 16.228 -25.022 -43.867 1.00 87.69 164 ASP A CA 1
ATOM 1326 C C . ASP A 1 164 ? 16.139 -24.205 -45.164 1.00 87.69 164 ASP A C 1
ATOM 1328 O O . ASP A 1 164 ? 15.610 -23.093 -45.210 1.00 87.69 164 ASP A O 1
ATOM 1332 N N . ARG A 1 165 ? 16.673 -24.775 -46.244 1.00 87.00 165 ARG A N 1
ATOM 1333 C CA . ARG A 1 165 ? 16.794 -24.118 -47.547 1.00 87.00 165 ARG A CA 1
ATOM 1334 C C . ARG A 1 165 ? 15.452 -23.929 -48.250 1.00 87.00 165 ARG A C 1
ATOM 1336 O O . ARG A 1 165 ? 15.295 -22.938 -48.963 1.00 87.00 165 ARG A O 1
ATOM 1343 N N . GLU A 1 166 ? 14.506 -24.848 -48.081 1.00 82.38 166 GLU A N 1
ATOM 1344 C CA . GLU A 1 166 ? 13.236 -24.789 -48.809 1.00 82.38 166 GLU A CA 1
ATOM 1345 C C . GLU A 1 166 ? 12.348 -23.668 -48.268 1.00 82.38 166 GLU A C 1
ATOM 1347 O O . GLU A 1 166 ? 11.874 -22.836 -49.044 1.00 82.38 166 GLU A O 1
ATOM 1352 N N . SER A 1 167 ? 12.191 -23.575 -46.944 1.00 81.94 167 SER A N 1
ATOM 1353 C CA . SER A 1 167 ? 11.391 -22.510 -46.324 1.00 81.94 167 SER A CA 1
ATOM 1354 C C . SER A 1 167 ? 12.023 -21.122 -46.467 1.00 81.94 167 SER A C 1
ATOM 1356 O O . SER A 1 167 ? 11.310 -20.138 -46.664 1.00 81.94 167 SER A O 1
ATOM 1358 N N . PHE A 1 168 ? 13.355 -21.022 -46.429 1.00 85.00 168 PHE A N 1
ATOM 1359 C CA . PHE A 1 168 ? 14.060 -19.739 -46.458 1.00 85.00 168 PHE A CA 1
ATOM 1360 C C . PHE A 1 168 ? 13.961 -19.014 -47.813 1.00 85.00 168 PHE A C 1
ATOM 1362 O O . PHE A 1 168 ? 13.741 -17.798 -47.867 1.00 85.00 168 PHE A O 1
ATOM 1369 N N . PHE A 1 169 ? 14.090 -19.760 -48.917 1.00 83.75 169 PHE A N 1
ATOM 1370 C CA . PHE A 1 169 ? 14.018 -19.216 -50.280 1.00 83.75 169 PHE A CA 1
ATOM 1371 C C . PHE A 1 169 ? 12.607 -19.255 -50.887 1.00 83.75 169 PHE A C 1
ATOM 1373 O O . PHE A 1 169 ? 12.419 -18.814 -52.024 1.00 83.75 169 PHE A O 1
ATOM 1380 N N . ALA A 1 170 ? 11.602 -19.731 -50.147 1.00 78.25 170 ALA A N 1
ATOM 1381 C CA . ALA A 1 170 ? 10.223 -19.749 -50.613 1.00 78.25 170 ALA A CA 1
ATOM 1382 C C . ALA A 1 170 ? 9.696 -18.326 -50.897 1.00 78.25 170 ALA A C 1
ATOM 1384 O O . ALA A 1 170 ? 9.773 -17.403 -50.074 1.00 78.25 170 ALA A O 1
ATOM 1385 N N . VAL A 1 171 ? 9.118 -18.144 -52.086 1.00 61.62 171 VAL A N 1
ATOM 1386 C CA . VAL A 1 171 ? 8.432 -16.910 -52.487 1.00 61.62 171 VAL A CA 1
ATOM 1387 C C . VAL A 1 171 ? 6.957 -17.049 -52.110 1.00 61.62 171 VAL A C 1
ATOM 1389 O O . VAL A 1 171 ? 6.231 -17.808 -52.748 1.00 61.62 171 VAL A O 1
ATOM 1392 N N . LYS A 1 172 ? 6.493 -16.325 -51.082 1.00 56.22 172 LYS A N 1
ATOM 1393 C CA . LYS A 1 172 ? 5.056 -16.273 -50.758 1.00 56.22 172 LYS A CA 1
ATOM 1394 C C . LYS A 1 172 ? 4.280 -15.617 -51.905 1.00 56.22 172 LYS A C 1
ATOM 1396 O O . LYS A 1 172 ? 4.677 -14.566 -52.416 1.00 56.22 172 LYS A O 1
ATOM 1401 N N . SER A 1 173 ? 3.184 -16.254 -52.315 1.00 41.12 173 SER A N 1
ATOM 1402 C CA . SER A 1 173 ? 2.313 -15.783 -53.394 1.00 41.12 173 SER A CA 1
ATOM 1403 C C . SER A 1 173 ? 1.571 -14.492 -53.001 1.00 41.12 173 SER A C 1
ATOM 1405 O O . SER A 1 173 ? 1.367 -14.199 -51.825 1.00 41.12 173 SER A O 1
ATOM 1407 N N . ASN A 1 174 ? 1.169 -13.686 -53.989 1.00 37.38 174 ASN A N 1
ATOM 1408 C CA . ASN A 1 174 ? 0.554 -12.365 -53.782 1.00 37.38 174 ASN A CA 1
ATOM 1409 C C . ASN A 1 174 ? -0.813 -12.377 -53.055 1.00 37.38 174 ASN A C 1
ATOM 1411 O O . ASN A 1 174 ? -1.334 -11.298 -52.763 1.00 37.38 174 ASN A O 1
ATOM 1415 N N . GLU A 1 175 ? -1.398 -13.539 -52.754 1.00 37.84 175 GLU A N 1
ATOM 1416 C CA . GLU A 1 175 ? -2.669 -13.634 -52.022 1.00 37.84 175 GLU A CA 1
ATOM 1417 C C . GLU A 1 175 ? -2.509 -13.375 -50.513 1.00 37.84 175 GLU A C 1
ATOM 1419 O O . GLU A 1 175 ? -3.353 -12.694 -49.929 1.00 37.84 175 GLU A O 1
ATOM 1424 N N . ASP A 1 176 ? -1.379 -13.754 -49.904 1.00 40.28 176 ASP A N 1
ATOM 1425 C CA . ASP A 1 176 ? -1.132 -13.535 -48.466 1.00 40.28 176 ASP A CA 1
ATOM 1426 C C . ASP A 1 176 ? -0.882 -12.055 -48.125 1.00 40.28 176 ASP A C 1
ATOM 1428 O O . ASP A 1 176 ? -1.243 -11.571 -47.052 1.00 40.28 176 ASP A O 1
ATOM 1432 N N . LYS A 1 177 ? -0.356 -11.274 -49.080 1.00 38.75 177 LYS A N 1
ATOM 1433 C CA . LYS A 1 177 ? -0.141 -9.823 -48.915 1.00 38.75 177 LYS A CA 1
ATOM 1434 C C . LYS A 1 177 ? -1.440 -9.016 -48.813 1.00 38.75 177 LYS A C 1
ATOM 1436 O O . LYS A 1 177 ? -1.404 -7.881 -48.338 1.00 38.75 177 LYS A O 1
ATOM 1441 N N . LYS A 1 178 ? -2.579 -9.554 -49.271 1.00 32.88 178 LYS A N 1
ATOM 1442 C CA . LYS A 1 178 ? -3.883 -8.873 -49.182 1.00 32.88 178 LYS A CA 1
ATOM 1443 C C . LYS A 1 178 ? -4.531 -9.000 -47.805 1.00 32.88 178 LYS A C 1
ATOM 1445 O O . LYS A 1 178 ? -5.300 -8.113 -47.448 1.00 32.88 178 LYS A O 1
ATOM 1450 N N . LYS A 1 179 ? -4.205 -10.039 -47.029 1.00 35.44 179 LYS A N 1
ATOM 1451 C CA . LYS A 1 179 ? -4.756 -10.229 -45.679 1.00 35.44 179 LYS A CA 1
ATOM 1452 C C . LYS A 1 179 ? -4.201 -9.196 -44.693 1.00 35.44 179 LYS A C 1
ATOM 1454 O O . LYS A 1 179 ? -4.983 -8.531 -44.029 1.00 35.44 179 LYS A O 1
ATOM 1459 N N . ASN A 1 180 ? -2.894 -8.925 -44.742 1.00 35.12 180 ASN A N 1
ATOM 1460 C CA . ASN A 1 180 ? -2.245 -7.944 -43.854 1.00 35.12 180 ASN A CA 1
ATOM 1461 C C . ASN A 1 180 ? -2.475 -6.471 -44.253 1.00 35.12 180 ASN A C 1
ATOM 1463 O O . ASN A 1 180 ? -2.087 -5.570 -43.520 1.00 35.12 180 ASN A O 1
ATOM 1467 N N . ARG A 1 181 ? -3.095 -6.191 -45.412 1.00 32.62 181 ARG A N 1
ATOM 1468 C CA . ARG A 1 181 ? -3.430 -4.816 -45.844 1.00 32.62 181 ARG A CA 1
ATOM 1469 C C . ARG A 1 181 ? -4.837 -4.361 -45.462 1.00 32.62 181 ARG A C 1
ATOM 1471 O O . ARG A 1 181 ? -5.124 -3.178 -45.605 1.00 32.62 181 ARG A O 1
ATOM 1478 N N . HIS A 1 182 ? -5.721 -5.268 -45.046 1.00 29.64 182 HIS A N 1
ATOM 1479 C CA . HIS A 1 182 ? -7.136 -4.935 -44.868 1.00 29.64 182 HIS A CA 1
ATOM 1480 C C . HIS A 1 182 ? -7.512 -4.428 -43.466 1.00 29.64 182 HIS A C 1
ATOM 1482 O O . HIS A 1 182 ? -8.625 -3.933 -43.310 1.00 29.64 182 HIS A O 1
ATOM 1488 N N . GLU A 1 183 ? -6.604 -4.474 -42.485 1.00 34.19 183 GLU A N 1
ATOM 1489 C CA . GLU A 1 183 ? -6.871 -4.012 -41.109 1.00 34.19 183 GLU A CA 1
ATOM 1490 C C . GLU A 1 183 ? -6.350 -2.601 -40.785 1.00 34.19 183 GLU A C 1
ATOM 1492 O O . GLU A 1 183 ? -6.630 -2.077 -39.712 1.00 34.19 183 GLU A O 1
ATOM 1497 N N . SER A 1 184 ? -5.679 -1.922 -41.721 1.00 31.36 184 SER A N 1
ATOM 1498 C CA . SER A 1 184 ? -5.118 -0.576 -41.514 1.00 31.36 184 SER A CA 1
ATOM 1499 C C . SER A 1 184 ? -5.675 0.479 -42.475 1.00 31.36 184 SER A C 1
ATOM 1501 O O . SER A 1 184 ? -4.933 1.271 -43.047 1.00 31.36 184 SER A O 1
ATOM 1503 N N . LEU A 1 185 ? -6.998 0.535 -42.661 1.00 32.34 185 LEU A N 1
ATOM 1504 C CA . LEU A 1 185 ? -7.624 1.661 -43.363 1.00 32.34 185 LEU A CA 1
ATOM 1505 C C . LEU A 1 185 ? -8.983 2.024 -42.752 1.00 32.34 185 LEU A C 1
ATOM 1507 O O . LEU A 1 185 ? -9.969 1.337 -42.997 1.00 32.34 185 LEU A O 1
ATOM 1511 N N . ASN A 1 186 ? -9.019 3.117 -41.979 1.00 27.92 186 ASN A N 1
ATOM 1512 C CA . ASN A 1 186 ? -10.113 4.100 -41.955 1.00 27.92 186 ASN A CA 1
ATOM 1513 C C . ASN A 1 186 ? -9.778 5.280 -41.021 1.00 27.92 186 ASN A C 1
ATOM 1515 O O . ASN A 1 186 ? -9.945 5.156 -39.814 1.00 27.92 186 ASN A O 1
ATOM 1519 N N . LEU A 1 187 ? -9.340 6.414 -41.591 1.00 27.33 187 LEU A N 1
ATOM 1520 C CA . LEU A 1 187 ? -9.627 7.820 -41.208 1.00 27.33 187 LEU A CA 1
ATOM 1521 C C . LEU A 1 187 ? -8.855 8.766 -42.171 1.00 27.33 187 LEU A C 1
ATOM 1523 O O . LEU A 1 187 ? -7.957 8.305 -42.874 1.00 27.33 187 LEU A O 1
ATOM 1527 N N . PRO A 1 188 ? -9.280 10.033 -42.355 1.00 29.25 188 PRO A N 1
ATOM 1528 C CA . PRO A 1 188 ? -9.369 10.652 -43.668 1.00 29.25 188 PRO A CA 1
ATOM 1529 C C . PRO A 1 188 ? -8.125 11.439 -44.082 1.00 29.25 188 PRO A C 1
ATOM 1531 O O . PRO A 1 188 ? -7.380 11.981 -43.272 1.00 29.25 188 PRO A O 1
ATOM 1534 N N . MET A 1 189 ? -7.984 11.530 -45.403 1.00 31.89 189 MET A N 1
ATOM 1535 C CA . MET A 1 189 ? -6.990 12.293 -46.153 1.00 31.89 189 MET A CA 1
ATOM 1536 C C . MET A 1 189 ? -6.907 13.756 -45.696 1.00 31.89 189 MET A C 1
ATOM 1538 O O . MET A 1 189 ? -7.886 14.497 -45.805 1.00 31.89 189 MET A O 1
ATOM 1542 N N . ALA A 1 190 ? -5.712 14.192 -45.297 1.00 27.72 190 ALA A N 1
ATOM 1543 C CA . ALA A 1 190 ? -5.346 15.599 -45.202 1.00 27.72 190 ALA A CA 1
ATOM 1544 C C . ALA A 1 190 ? -4.116 15.873 -46.082 1.00 27.72 190 ALA A C 1
ATOM 1546 O O . ALA A 1 190 ? -3.052 15.307 -45.867 1.00 27.72 190 ALA A O 1
ATOM 1547 N N . GLY A 1 191 ? -4.348 16.715 -47.096 1.00 26.05 191 GLY A N 1
ATOM 1548 C CA . GLY A 1 191 ? -3.431 17.594 -47.832 1.00 26.05 191 GLY A CA 1
ATOM 1549 C C . GLY A 1 191 ? -1.953 17.225 -47.945 1.00 26.05 191 GLY A C 1
ATOM 1550 O O . GLY A 1 191 ? -1.202 17.323 -46.982 1.00 26.05 191 GLY A O 1
ATOM 1551 N N . GLY A 1 192 ? -1.526 16.947 -49.179 1.00 32.72 192 GLY A N 1
ATOM 1552 C CA . GLY A 1 192 ? -0.117 16.890 -49.545 1.00 32.72 192 GLY A CA 1
ATOM 1553 C C . GLY A 1 192 ? 0.608 18.222 -49.355 1.00 32.72 192 GLY A C 1
ATOM 1554 O O . GLY A 1 192 ? 0.023 19.287 -49.537 1.00 32.72 192 GLY A O 1
ATOM 1555 N N . LEU A 1 193 ? 1.892 18.114 -49.028 1.00 27.95 193 LEU A N 1
ATOM 1556 C CA . LEU A 1 193 ? 2.935 19.124 -49.181 1.00 27.95 193 LEU A CA 1
ATOM 1557 C C . LEU A 1 193 ? 4.274 18.368 -49.182 1.00 27.95 193 LEU A C 1
ATOM 1559 O O . LEU A 1 193 ? 4.658 17.774 -48.175 1.00 27.95 193 LEU A O 1
ATOM 1563 N N . ASP A 1 194 ? 4.947 18.353 -50.332 1.00 26.36 194 ASP A N 1
ATOM 1564 C CA . ASP A 1 194 ? 6.320 17.860 -50.478 1.00 26.36 194 ASP A CA 1
ATOM 1565 C C . ASP A 1 194 ? 7.295 18.749 -49.677 1.00 26.36 194 ASP A C 1
ATOM 1567 O O . ASP A 1 194 ? 7.164 19.977 -49.726 1.00 26.36 194 ASP A O 1
ATOM 1571 N N . PRO A 1 195 ? 8.311 18.199 -48.986 1.00 29.08 195 PRO A N 1
ATOM 1572 C CA . PRO A 1 195 ? 9.383 19.010 -48.421 1.00 29.08 195 PRO A CA 1
ATOM 1573 C C . PRO A 1 195 ? 10.521 19.234 -49.442 1.00 29.08 195 PRO A C 1
ATOM 1575 O O . PRO A 1 195 ? 10.933 18.293 -50.128 1.00 29.08 195 PRO A O 1
ATOM 1578 N N . PRO A 1 196 ? 11.076 20.459 -49.543 1.00 30.58 196 PRO A N 1
ATOM 1579 C CA . PRO A 1 196 ? 12.149 20.772 -50.475 1.00 30.58 196 PRO A CA 1
ATOM 1580 C C . PRO A 1 196 ? 13.518 20.350 -49.923 1.00 30.58 196 PRO A C 1
ATOM 1582 O O . PRO A 1 196 ? 13.819 20.484 -48.738 1.00 30.58 196 PRO A O 1
ATOM 1585 N N . TYR A 1 197 ? 14.369 19.868 -50.825 1.00 29.27 197 TYR A N 1
ATOM 1586 C CA . TYR A 1 197 ? 15.769 19.543 -50.578 1.00 29.27 197 TYR A CA 1
ATOM 1587 C C . TYR A 1 197 ? 16.621 20.785 -50.884 1.00 29.27 197 TYR A C 1
ATOM 1589 O O . TYR A 1 197 ? 16.844 21.091 -52.055 1.00 29.27 197 TYR A O 1
ATOM 1597 N N . GLU A 1 198 ? 17.117 21.497 -49.867 1.00 27.67 198 GLU A N 1
ATOM 1598 C CA . GLU A 1 198 ? 18.135 22.541 -50.056 1.00 27.67 198 GLU A CA 1
ATOM 1599 C C . GLU A 1 198 ? 19.497 22.115 -49.503 1.00 27.67 198 GLU A C 1
ATOM 1601 O O . GLU A 1 198 ? 19.673 21.684 -48.364 1.00 27.67 198 GLU A O 1
ATOM 1606 N N . ARG A 1 199 ? 20.471 22.214 -50.404 1.00 27.25 199 ARG A N 1
ATOM 1607 C CA . ARG A 1 199 ? 21.877 21.856 -50.281 1.00 27.25 199 ARG A CA 1
ATOM 1608 C C . ARG A 1 199 ? 22.613 23.060 -49.684 1.00 27.25 199 ARG A C 1
ATOM 1610 O O . ARG A 1 199 ? 22.831 24.028 -50.400 1.00 27.25 199 ARG A O 1
ATOM 1617 N N . PHE A 1 200 ? 23.010 23.007 -48.413 1.00 27.98 200 PHE A N 1
ATOM 1618 C CA . PHE A 1 200 ? 23.841 24.060 -47.817 1.00 27.98 200 PHE A CA 1
ATOM 1619 C C . PHE A 1 200 ? 25.332 23.804 -48.066 1.00 27.98 200 PHE A C 1
ATOM 1621 O O . PHE A 1 200 ? 25.870 22.759 -47.700 1.00 27.98 200 PHE A O 1
ATOM 1628 N N . GLN A 1 201 ? 25.949 24.774 -48.742 1.00 24.61 201 GLN A N 1
ATOM 1629 C CA . GLN A 1 201 ? 27.383 24.932 -48.964 1.00 24.61 201 GLN A CA 1
ATOM 1630 C C . GLN A 1 201 ? 28.075 25.494 -47.715 1.00 24.61 201 GLN A C 1
ATOM 1632 O O . GLN A 1 201 ? 27.456 26.168 -46.892 1.00 24.61 201 GLN A O 1
ATOM 1637 N N . ASP A 1 202 ? 29.367 25.192 -47.616 1.00 30.55 202 ASP A N 1
ATOM 1638 C CA . ASP A 1 202 ? 30.311 25.652 -46.604 1.00 30.55 202 ASP A CA 1
ATOM 1639 C C . ASP A 1 202 ? 30.428 27.183 -46.545 1.00 30.55 202 ASP A C 1
ATOM 1641 O O . ASP A 1 202 ? 30.808 27.794 -47.540 1.00 30.55 202 ASP A O 1
ATOM 1645 N N . GLU A 1 203 ? 30.251 27.784 -45.364 1.00 28.42 203 GLU A N 1
ATOM 1646 C CA . GLU A 1 203 ? 30.892 29.060 -45.018 1.00 28.42 203 GLU A CA 1
ATOM 1647 C C . GLU A 1 203 ? 31.344 29.067 -43.547 1.00 28.42 203 GLU A C 1
ATOM 1649 O O . GLU A 1 203 ? 30.569 28.882 -42.608 1.00 28.42 203 GLU A O 1
ATOM 1654 N N . VAL A 1 204 ? 32.650 29.268 -43.371 1.00 29.69 204 VAL A N 1
ATOM 1655 C CA . VAL A 1 204 ? 33.361 29.480 -42.105 1.00 29.69 204 VAL A CA 1
ATOM 1656 C C . VAL A 1 204 ? 33.483 30.988 -41.865 1.00 29.69 204 VAL A C 1
ATOM 1658 O O . VAL A 1 204 ? 33.942 31.679 -42.775 1.00 29.69 204 VAL A O 1
ATOM 1661 N N . PRO A 1 205 ? 33.218 31.515 -40.656 1.00 30.02 205 PRO A N 1
ATOM 1662 C CA . PRO A 1 205 ? 33.710 32.830 -40.258 1.00 30.02 205 PRO A CA 1
ATOM 1663 C C . PRO A 1 205 ? 34.982 32.739 -39.379 1.00 30.02 205 PRO A C 1
ATOM 1665 O O . PRO A 1 205 ? 35.127 31.793 -38.599 1.00 30.02 205 PRO A O 1
ATOM 1668 N N . PRO A 1 206 ? 35.912 33.713 -39.481 1.00 31.38 206 PRO A N 1
ATOM 1669 C CA . PRO A 1 206 ? 37.241 33.648 -38.872 1.00 31.38 206 PRO A CA 1
ATOM 1670 C C . PRO A 1 206 ? 37.367 34.345 -37.499 1.00 31.38 206 PRO A C 1
ATOM 1672 O O . PRO A 1 206 ? 36.663 35.302 -37.196 1.00 31.38 206 PRO A O 1
ATOM 1675 N N . ASN A 1 207 ? 38.393 33.898 -36.762 1.00 28.86 207 ASN A N 1
ATOM 1676 C CA . ASN A 1 207 ? 39.219 34.581 -35.749 1.00 28.86 207 ASN A CA 1
ATOM 1677 C C . ASN A 1 207 ? 38.615 35.120 -34.434 1.00 28.86 207 ASN A C 1
ATOM 1679 O O . ASN A 1 207 ? 37.998 36.178 -34.398 1.00 28.86 20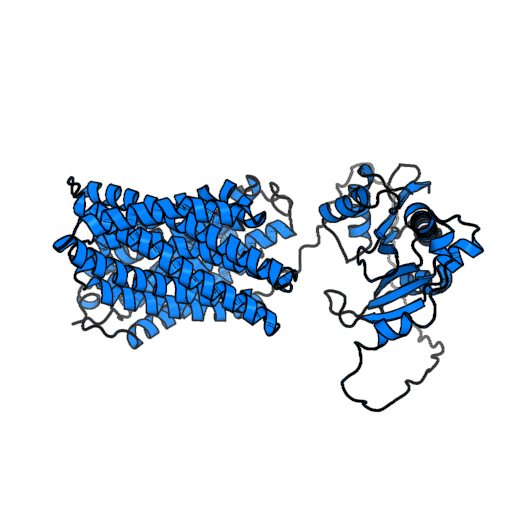7 ASN A O 1
ATOM 1683 N N . SER A 1 208 ? 39.091 34.547 -33.318 1.00 27.39 208 SER A N 1
ATOM 1684 C CA . SER A 1 208 ? 39.890 35.303 -32.333 1.00 27.39 208 SER A CA 1
ATOM 1685 C C . SER A 1 208 ? 40.798 34.373 -31.504 1.00 27.39 208 SER A C 1
ATOM 1687 O O . SER A 1 208 ? 40.374 33.312 -31.058 1.00 27.39 208 SER A O 1
ATOM 1689 N N . GLU A 1 209 ? 42.044 34.812 -31.357 1.00 27.92 209 GLU A N 1
ATOM 1690 C CA . GLU A 1 209 ? 43.303 34.152 -30.972 1.00 27.92 209 GLU A CA 1
ATOM 1691 C C . GLU A 1 209 ? 43.484 33.653 -29.507 1.00 27.92 209 GLU A C 1
ATOM 1693 O O . GLU A 1 209 ? 42.632 33.897 -28.651 1.00 27.92 209 GLU A O 1
ATOM 1698 N N . PRO A 1 210 ? 44.599 32.936 -29.208 1.00 30.05 210 PRO A N 1
ATOM 1699 C CA . PRO A 1 210 ? 44.763 32.057 -28.049 1.00 30.05 210 PRO A CA 1
ATOM 1700 C C . PRO A 1 210 ? 45.491 32.712 -26.863 1.00 30.05 210 PRO A C 1
ATOM 1702 O O . PRO A 1 210 ? 46.249 33.669 -27.014 1.00 30.05 210 PRO A O 1
ATOM 1705 N N . LYS A 1 211 ? 45.365 32.117 -25.669 1.00 25.33 211 LYS A N 1
ATOM 1706 C CA . LYS A 1 211 ? 46.315 32.331 -24.566 1.00 25.33 211 LYS A CA 1
ATOM 1707 C C . LYS A 1 211 ? 46.945 31.012 -24.126 1.00 25.33 211 LYS A C 1
ATOM 1709 O O . LYS A 1 211 ? 46.290 30.162 -23.532 1.00 25.33 211 LYS A O 1
ATOM 1714 N N . GLN A 1 212 ? 48.234 30.884 -24.435 1.00 24.86 212 GLN A N 1
ATOM 1715 C CA . GLN A 1 212 ? 49.188 29.959 -23.825 1.00 24.86 212 GLN A CA 1
ATOM 1716 C C . GLN A 1 212 ? 49.619 30.468 -22.441 1.00 24.86 212 GLN A C 1
ATOM 1718 O O . GLN A 1 212 ? 49.894 31.656 -22.279 1.00 24.86 212 GLN A O 1
ATOM 1723 N N . SER A 1 213 ? 49.828 29.549 -21.498 1.00 23.33 213 SER A N 1
ATOM 1724 C CA . SER A 1 213 ? 50.909 29.662 -20.513 1.00 23.33 213 SER A CA 1
ATOM 1725 C C . SER A 1 213 ? 51.460 28.271 -20.192 1.00 23.33 213 SER A C 1
ATOM 1727 O O . SER A 1 213 ? 50.709 27.370 -19.824 1.00 23.33 213 SER A O 1
ATOM 1729 N N . TYR A 1 214 ? 52.768 28.130 -20.387 1.00 25.14 214 TYR A N 1
ATOM 1730 C CA . TYR A 1 214 ? 53.610 26.949 -20.189 1.00 25.14 214 TYR A CA 1
ATOM 1731 C C . TYR A 1 214 ? 53.770 26.558 -18.709 1.00 25.14 214 TYR A C 1
ATOM 1733 O O . TYR A 1 214 ? 53.808 27.443 -17.861 1.00 25.14 214 TYR A O 1
ATOM 1741 N N . HIS A 1 215 ? 53.983 25.262 -18.431 1.00 26.14 215 HIS A N 1
ATOM 1742 C CA . HIS A 1 215 ? 55.190 24.768 -17.742 1.00 26.14 215 HIS A CA 1
ATOM 1743 C C . HIS A 1 215 ? 55.318 23.230 -17.823 1.00 26.14 215 HIS A C 1
ATOM 1745 O O . HIS A 1 215 ? 54.360 22.498 -17.587 1.00 26.14 215 HIS A O 1
ATOM 1751 N N . ASP A 1 216 ? 56.529 22.785 -18.174 1.00 27.31 216 ASP A N 1
ATOM 1752 C CA . ASP A 1 216 ? 57.012 21.402 -18.280 1.00 27.31 216 ASP A CA 1
ATOM 1753 C C . ASP A 1 216 ? 57.207 20.694 -16.925 1.00 27.31 216 ASP A C 1
ATOM 1755 O O . ASP A 1 216 ? 57.528 21.335 -15.925 1.00 27.31 216 ASP A O 1
ATOM 1759 N N . GLY A 1 217 ? 57.152 19.351 -16.939 1.00 25.20 217 GLY A N 1
ATOM 1760 C CA . GLY A 1 217 ? 57.793 18.492 -15.931 1.00 25.20 217 GLY A CA 1
ATOM 1761 C C . GLY A 1 217 ? 57.086 17.154 -15.659 1.00 25.20 217 GLY A C 1
ATOM 1762 O O . GLY A 1 217 ? 56.124 17.101 -14.902 1.00 25.20 217 GLY A O 1
ATOM 1763 N N . ALA A 1 218 ? 57.595 16.054 -16.221 1.00 24.72 218 ALA A N 1
ATOM 1764 C CA . ALA A 1 218 ? 57.316 14.673 -15.787 1.00 24.72 218 ALA A CA 1
ATOM 1765 C C . ALA A 1 218 ? 58.434 14.175 -14.831 1.00 24.72 218 ALA A C 1
ATOM 1767 O O . ALA A 1 218 ? 59.480 14.825 -14.791 1.00 24.72 218 ALA A O 1
ATOM 1768 N N . PRO A 1 219 ? 58.345 12.996 -14.167 1.00 34.22 219 PRO A N 1
ATOM 1769 C CA . PRO A 1 219 ? 57.190 12.136 -13.870 1.00 34.22 219 PRO A CA 1
ATOM 1770 C C . PRO A 1 219 ? 57.014 11.868 -12.350 1.00 34.22 219 PRO A C 1
ATOM 1772 O O . PRO A 1 219 ? 57.986 11.771 -11.604 1.00 34.22 219 PRO A O 1
ATOM 1775 N N . ALA A 1 220 ? 55.775 11.668 -11.885 1.00 26.69 220 ALA A N 1
ATOM 1776 C CA . ALA A 1 220 ? 55.491 11.200 -10.525 1.00 26.69 220 ALA A CA 1
ATOM 1777 C C . ALA A 1 220 ? 55.243 9.683 -10.498 1.00 26.69 220 ALA A C 1
ATOM 1779 O O . ALA A 1 220 ? 54.526 9.122 -11.326 1.00 26.69 220 ALA A O 1
ATOM 1780 N N . THR A 1 221 ? 55.868 9.037 -9.522 1.00 26.67 221 THR A N 1
ATOM 1781 C CA . THR A 1 221 ? 55.814 7.617 -9.177 1.00 26.67 221 THR A CA 1
ATOM 1782 C C . THR A 1 221 ? 54.487 7.203 -8.525 1.00 26.67 221 THR A C 1
ATOM 1784 O O . THR A 1 221 ? 54.043 7.847 -7.583 1.00 26.67 221 THR A O 1
ATOM 1787 N N . ASN A 1 222 ? 53.936 6.079 -8.996 1.00 32.75 222 ASN A N 1
ATOM 1788 C CA . ASN A 1 222 ? 53.119 5.057 -8.318 1.00 32.75 222 ASN A CA 1
ATOM 1789 C C . ASN A 1 222 ? 52.195 5.448 -7.140 1.00 32.75 222 ASN A C 1
ATOM 1791 O O . ASN A 1 222 ? 52.632 5.470 -5.992 1.00 32.75 222 ASN A O 1
ATOM 1795 N N . ALA A 1 223 ? 50.886 5.499 -7.414 1.00 25.05 223 ALA A N 1
ATOM 1796 C CA . ALA A 1 223 ? 49.826 4.900 -6.586 1.00 25.05 223 ALA A CA 1
ATOM 1797 C C . ALA A 1 223 ? 48.571 4.660 -7.463 1.00 25.05 223 ALA A C 1
ATOM 1799 O O . ALA A 1 223 ? 48.282 5.505 -8.314 1.00 25.05 223 ALA A O 1
ATOM 1800 N N . PRO A 1 224 ? 47.829 3.542 -7.331 1.00 28.42 224 PRO A N 1
ATOM 1801 C CA . PRO A 1 224 ? 46.598 3.341 -8.090 1.00 28.42 224 PRO A CA 1
ATOM 1802 C C . PRO A 1 224 ? 45.503 4.258 -7.536 1.00 28.42 224 PRO A C 1
ATOM 1804 O O . PRO A 1 224 ? 45.091 4.108 -6.389 1.00 28.42 224 PRO A O 1
ATOM 1807 N N . HIS A 1 225 ? 45.027 5.196 -8.353 1.00 25.36 225 HIS A N 1
ATOM 1808 C CA . HIS A 1 225 ? 43.749 5.856 -8.112 1.00 25.36 225 HIS A CA 1
ATOM 1809 C C . HIS A 1 225 ? 42.630 4.846 -8.385 1.00 25.36 225 HIS A C 1
ATOM 1811 O O . HIS A 1 225 ? 42.460 4.392 -9.519 1.00 25.36 225 HIS A O 1
ATOM 1817 N N . GLU A 1 226 ? 41.893 4.484 -7.338 1.00 25.42 226 GLU A N 1
ATOM 1818 C CA . GLU A 1 226 ? 40.603 3.809 -7.447 1.00 25.42 226 GLU A CA 1
ATOM 1819 C C . GLU A 1 226 ? 39.672 4.661 -8.321 1.00 25.42 226 GLU A C 1
ATOM 1821 O O . GLU A 1 226 ? 39.474 5.852 -8.081 1.00 25.42 226 GLU A O 1
ATOM 1826 N N . ILE A 1 227 ? 39.153 4.061 -9.393 1.00 28.81 227 ILE A N 1
ATOM 1827 C CA . ILE A 1 227 ? 38.185 4.694 -10.287 1.00 28.81 227 ILE A CA 1
ATOM 1828 C C . ILE A 1 227 ? 36.810 4.493 -9.644 1.00 28.81 227 ILE A C 1
ATOM 1830 O O . ILE A 1 227 ? 36.220 3.423 -9.781 1.00 28.81 227 ILE A O 1
ATOM 1834 N N . GLU A 1 228 ? 36.313 5.505 -8.931 1.00 24.06 228 GLU A N 1
ATOM 1835 C CA . GLU A 1 228 ? 34.917 5.567 -8.487 1.00 24.06 228 GLU A CA 1
ATOM 1836 C C . GLU A 1 228 ? 33.991 5.510 -9.714 1.00 24.06 228 GLU A C 1
ATOM 1838 O O . GLU A 1 228 ? 33.969 6.403 -10.566 1.00 24.06 228 GLU A O 1
ATOM 1843 N N . SER A 1 229 ? 33.227 4.424 -9.834 1.00 26.25 229 SER A N 1
ATOM 1844 C CA . SER A 1 229 ? 32.163 4.283 -10.822 1.00 26.25 229 SER A CA 1
ATOM 1845 C C . SER A 1 229 ? 30.987 5.177 -10.428 1.00 26.25 229 SER A C 1
ATOM 1847 O O . SER A 1 229 ? 30.162 4.794 -9.600 1.00 26.25 229 SER A O 1
ATOM 1849 N N . HIS A 1 230 ? 30.889 6.365 -11.021 1.00 28.38 230 HIS A N 1
ATOM 1850 C CA . HIS A 1 230 ? 29.694 7.198 -10.907 1.00 28.38 230 HIS A CA 1
ATOM 1851 C C . HIS A 1 230 ? 28.507 6.508 -11.599 1.00 28.38 230 HIS A C 1
ATOM 1853 O O . HIS A 1 230 ? 28.337 6.597 -12.815 1.00 28.38 230 HIS A O 1
ATOM 1859 N N . VAL A 1 231 ? 27.681 5.813 -10.815 1.00 35.09 231 VAL A N 1
ATOM 1860 C CA . VAL A 1 231 ? 26.307 5.462 -11.188 1.00 35.09 231 VAL A CA 1
ATOM 1861 C C . VAL A 1 231 ? 25.577 6.781 -11.448 1.00 35.09 231 VAL A C 1
ATOM 1863 O O . VAL A 1 231 ? 25.554 7.657 -10.584 1.00 35.09 231 VAL A O 1
ATOM 1866 N N . VAL A 1 232 ? 25.035 6.975 -12.654 1.00 33.12 232 VAL A N 1
ATOM 1867 C CA . VAL A 1 232 ? 24.261 8.183 -12.976 1.00 33.12 232 VAL A CA 1
ATOM 1868 C C . VAL A 1 232 ? 22.946 8.109 -12.207 1.00 33.12 232 VAL A C 1
ATOM 1870 O O . VAL A 1 232 ? 21.992 7.463 -12.633 1.00 33.12 232 VAL A O 1
ATOM 1873 N N . VAL A 1 233 ? 22.923 8.751 -11.040 1.00 39.78 233 VAL A N 1
ATOM 1874 C CA . VAL A 1 233 ? 21.720 8.953 -10.232 1.00 39.78 233 VAL A CA 1
ATOM 1875 C C . VAL A 1 233 ? 20.728 9.779 -11.064 1.00 39.78 233 VAL A C 1
ATOM 1877 O O . VAL A 1 233 ? 21.131 10.815 -11.608 1.00 39.78 233 VAL A O 1
ATOM 1880 N N . PRO A 1 234 ? 19.450 9.369 -11.199 1.00 42.62 234 PRO A N 1
ATOM 1881 C CA . PRO A 1 234 ? 18.450 10.186 -11.878 1.00 42.62 234 PRO A CA 1
ATOM 1882 C C . PRO A 1 234 ? 18.410 11.585 -11.252 1.00 42.62 234 PRO A C 1
ATOM 1884 O O . PRO A 1 234 ? 18.552 11.744 -10.036 1.00 42.62 234 PRO A O 1
ATOM 1887 N N . ALA A 1 235 ? 18.257 12.614 -12.090 1.00 45.59 235 ALA A N 1
ATOM 1888 C CA . ALA A 1 235 ? 18.238 14.000 -11.639 1.00 45.59 235 ALA A CA 1
ATOM 1889 C C . ALA A 1 235 ? 17.237 14.165 -10.485 1.00 45.59 235 ALA A C 1
ATOM 1891 O O . ALA A 1 235 ? 16.076 13.774 -10.600 1.00 45.59 235 ALA A O 1
ATOM 1892 N N . ALA A 1 236 ? 17.701 14.725 -9.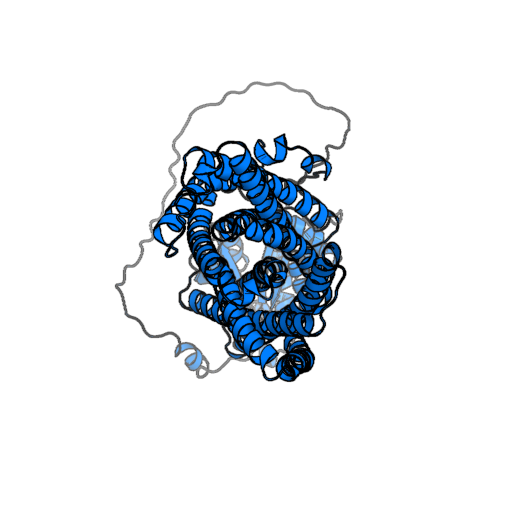363 1.00 54.47 236 ALA A N 1
ATOM 1893 C CA . ALA A 1 236 ? 16.890 14.885 -8.164 1.00 54.47 236 ALA A CA 1
ATOM 1894 C C . ALA A 1 236 ? 15.584 15.620 -8.497 1.00 54.47 236 ALA A C 1
ATOM 1896 O O . ALA A 1 236 ? 15.617 16.804 -8.844 1.00 54.47 236 ALA A O 1
ATOM 1897 N N . GLU A 1 237 ? 14.451 14.925 -8.357 1.00 67.81 237 GLU A N 1
ATOM 1898 C CA . GLU A 1 237 ? 13.130 15.474 -8.655 1.00 67.81 237 GLU A CA 1
ATOM 1899 C C . GLU A 1 237 ? 12.945 16.838 -7.966 1.00 67.81 237 GLU A C 1
ATOM 1901 O O . GLU A 1 237 ? 13.352 17.057 -6.814 1.00 67.81 237 GLU A O 1
ATOM 1906 N N . SER A 1 238 ? 12.389 17.810 -8.692 1.00 81.44 238 SER A N 1
ATOM 1907 C CA . SER A 1 238 ? 12.158 19.141 -8.132 1.00 81.44 238 SER A CA 1
ATOM 1908 C C . SER A 1 238 ? 11.167 19.049 -6.972 1.00 81.44 238 SER A C 1
ATOM 1910 O O . SER A 1 238 ? 10.133 18.395 -7.072 1.00 81.44 238 SER A O 1
ATOM 1912 N N . SER A 1 239 ? 11.452 19.749 -5.870 1.00 83.88 239 SER A N 1
ATOM 1913 C CA . SER A 1 239 ? 10.571 19.753 -4.693 1.00 83.88 239 SER A CA 1
ATOM 1914 C C . SER A 1 239 ? 9.192 20.339 -5.014 1.00 83.88 239 SER A C 1
ATOM 1916 O O . SER A 1 239 ? 8.208 19.949 -4.396 1.00 83.88 239 SER A O 1
ATOM 1918 N N . TYR A 1 240 ? 9.118 21.222 -6.015 1.00 82.94 240 TYR A N 1
ATOM 1919 C CA . TYR A 1 240 ? 7.859 21.751 -6.535 1.00 82.94 240 TYR A CA 1
ATOM 1920 C C . TYR A 1 240 ? 7.042 20.689 -7.270 1.00 82.94 240 TYR A C 1
ATOM 1922 O O . TYR A 1 240 ? 5.838 20.596 -7.057 1.00 82.94 240 TYR A O 1
ATOM 1930 N N . LEU A 1 241 ? 7.690 19.872 -8.104 1.00 81.62 241 LEU A N 1
ATOM 1931 C CA . LEU A 1 241 ? 7.008 18.811 -8.841 1.00 81.62 241 LEU A CA 1
ATOM 1932 C C . LEU A 1 241 ? 6.440 17.767 -7.873 1.00 81.62 241 LEU A C 1
ATOM 1934 O O . LEU A 1 241 ? 5.262 17.431 -7.957 1.00 81.62 241 LEU A O 1
ATOM 1938 N N . LEU A 1 242 ? 7.250 17.367 -6.888 1.00 80.75 242 LEU A N 1
ATOM 1939 C CA . LEU A 1 242 ? 6.825 16.476 -5.813 1.00 80.75 242 LEU A CA 1
ATOM 1940 C C . LEU A 1 242 ? 5.604 17.016 -5.060 1.00 80.75 242 LEU A C 1
ATOM 1942 O O . LEU A 1 242 ? 4.647 16.289 -4.813 1.00 80.75 242 LEU A O 1
ATOM 1946 N N . PHE A 1 243 ? 5.630 18.298 -4.695 1.00 86.19 243 PHE A N 1
ATOM 1947 C CA . PHE A 1 243 ? 4.522 18.923 -3.982 1.00 86.19 243 PHE A CA 1
ATOM 1948 C C . PHE A 1 243 ? 3.211 18.797 -4.768 1.00 86.19 243 PHE A C 1
ATOM 1950 O O . PHE A 1 243 ? 2.227 18.287 -4.237 1.00 86.19 243 PHE A O 1
ATOM 1957 N N . PHE A 1 244 ? 3.201 19.181 -6.046 1.00 82.94 244 PHE A N 1
ATOM 1958 C CA . PHE A 1 244 ? 1.980 19.132 -6.854 1.00 82.94 244 PHE A CA 1
ATOM 1959 C C . PHE A 1 244 ? 1.493 17.709 -7.146 1.00 82.94 244 PHE A C 1
ATOM 1961 O O . PHE A 1 244 ? 0.284 17.498 -7.215 1.00 82.94 244 PHE A O 1
ATOM 1968 N N . GLN A 1 245 ? 2.396 16.732 -7.257 1.00 80.62 245 GLN A N 1
ATOM 1969 C CA . GLN A 1 245 ? 2.015 15.325 -7.405 1.00 80.62 245 GLN A CA 1
ATOM 1970 C C . GLN A 1 245 ? 1.318 14.769 -6.156 1.00 80.62 245 GLN A C 1
ATOM 1972 O O . GLN A 1 245 ? 0.388 13.979 -6.282 1.00 80.62 245 GLN A O 1
ATOM 1977 N N . VAL A 1 246 ? 1.747 15.171 -4.952 1.00 83.31 246 VAL A N 1
ATOM 1978 C CA . VAL A 1 246 ? 1.240 14.593 -3.692 1.00 83.31 246 VAL A CA 1
ATOM 1979 C C . VAL A 1 246 ? -0.002 15.315 -3.169 1.00 83.31 246 VAL A C 1
ATOM 1981 O O . VAL A 1 246 ? -0.857 14.670 -2.567 1.00 83.31 246 VAL A O 1
ATOM 1984 N N . VAL A 1 247 ? -0.149 16.623 -3.416 1.00 88.19 247 VAL A N 1
ATOM 1985 C CA . VAL A 1 247 ? -1.271 17.430 -2.894 1.00 88.19 247 VAL A CA 1
ATOM 1986 C C . VAL A 1 247 ? -2.635 16.846 -3.260 1.00 88.19 247 VAL A C 1
ATOM 1988 O O . VAL A 1 247 ? -3.490 16.720 -2.389 1.00 88.19 247 VAL A O 1
ATOM 1991 N N . PHE A 1 248 ? -2.851 16.474 -4.523 1.00 85.12 248 PHE A N 1
ATOM 1992 C CA . PHE A 1 248 ? -4.160 15.998 -4.973 1.00 85.12 248 PHE A CA 1
ATOM 1993 C C . PHE A 1 248 ? -4.560 14.649 -4.338 1.00 85.12 248 PHE A C 1
ATOM 1995 O O . PHE A 1 248 ? -5.620 14.597 -3.704 1.00 85.12 248 PHE A O 1
ATOM 2002 N N . PRO A 1 249 ? -3.721 13.589 -4.399 1.00 83.31 249 PRO A N 1
ATOM 2003 C CA . PRO A 1 249 ? -3.954 12.349 -3.658 1.00 83.31 249 PRO A CA 1
ATOM 2004 C C . PRO A 1 249 ? -4.190 12.568 -2.163 1.00 83.31 249 PRO A C 1
ATOM 2006 O O . PRO A 1 249 ? -5.108 11.992 -1.582 1.00 83.31 249 PRO A O 1
ATOM 2009 N N . PHE A 1 250 ? -3.379 13.437 -1.557 1.00 87.88 250 PHE A N 1
ATOM 2010 C CA . PHE A 1 250 ? -3.442 13.762 -0.140 1.00 87.88 250 PHE A CA 1
ATOM 2011 C C . PHE A 1 250 ? -4.776 14.407 0.253 1.00 87.88 250 PHE A C 1
ATOM 2013 O O . PHE A 1 250 ? -5.377 14.017 1.254 1.00 87.88 250 PHE A O 1
ATOM 2020 N N . SER A 1 251 ? -5.276 15.359 -0.540 1.00 89.94 251 SER A N 1
ATOM 2021 C CA . SER A 1 251 ? -6.561 16.013 -0.279 1.00 89.94 251 SER A CA 1
ATOM 2022 C C . SER A 1 251 ? -7.735 15.037 -0.366 1.00 89.94 251 SER A C 1
ATOM 2024 O O . SER A 1 251 ? -8.584 15.039 0.522 1.00 89.94 251 SER A O 1
ATOM 2026 N N . ILE A 1 252 ? -7.776 14.178 -1.390 1.00 89.31 252 ILE A N 1
ATOM 2027 C CA . ILE A 1 252 ? -8.852 13.185 -1.561 1.00 89.31 252 ILE A CA 1
ATOM 2028 C C . ILE A 1 252 ? -8.842 12.156 -0.429 1.00 89.31 252 ILE A C 1
ATOM 2030 O O . ILE A 1 252 ? -9.894 11.849 0.140 1.00 89.31 252 ILE A O 1
ATOM 2034 N N . ALA A 1 253 ? -7.657 11.649 -0.078 1.00 88.06 253 ALA A N 1
ATOM 2035 C CA . ALA A 1 253 ? -7.493 10.733 1.042 1.00 88.06 253 ALA A CA 1
ATOM 2036 C C . ALA A 1 253 ? -7.966 11.380 2.351 1.00 88.06 253 ALA A C 1
ATOM 2038 O O . ALA A 1 253 ? -8.752 10.786 3.082 1.00 88.06 253 ALA A O 1
ATOM 2039 N N . GLY A 1 254 ? -7.561 12.626 2.612 1.00 91.19 254 GLY A N 1
ATOM 2040 C CA . GLY A 1 254 ? -7.945 13.347 3.822 1.00 91.19 254 GLY A CA 1
ATOM 2041 C C . GLY A 1 254 ? -9.446 13.616 3.944 1.00 91.19 254 GLY A C 1
ATOM 2042 O O . GLY A 1 254 ? -9.990 13.467 5.033 1.00 91.19 254 GLY A O 1
ATOM 2043 N N . VAL A 1 255 ? -10.147 13.920 2.844 1.00 92.50 255 VAL A N 1
ATOM 2044 C CA . VAL A 1 255 ? -11.622 14.016 2.849 1.00 92.50 255 VAL A CA 1
ATOM 2045 C C . VAL A 1 255 ? -12.252 12.682 3.258 1.00 92.50 255 VAL A C 1
ATOM 2047 O O . VAL A 1 255 ? -13.146 12.664 4.100 1.00 92.50 255 VAL A O 1
ATOM 2050 N N . GLY A 1 256 ? -11.751 11.566 2.724 1.00 91.50 256 GLY A N 1
ATOM 2051 C CA . GLY A 1 256 ? -12.214 10.228 3.101 1.00 91.50 256 GLY A CA 1
ATOM 2052 C C . GLY A 1 256 ? -11.987 9.914 4.578 1.00 91.50 256 GLY A C 1
ATOM 2053 O O . GLY A 1 256 ? -12.893 9.414 5.242 1.00 91.50 256 GLY A O 1
ATOM 2054 N N . MET A 1 257 ? -10.829 10.304 5.124 1.00 91.56 257 MET A N 1
ATOM 2055 C CA . MET A 1 257 ? -10.535 10.173 6.555 1.00 91.56 257 MET A CA 1
ATOM 2056 C C . MET A 1 257 ? -11.463 11.028 7.426 1.00 91.56 257 MET A C 1
ATOM 2058 O O . MET A 1 257 ? -11.889 10.573 8.484 1.00 91.56 257 MET A O 1
ATOM 2062 N N . VAL A 1 258 ? -11.820 12.241 6.990 1.00 94.00 258 VAL A N 1
ATOM 2063 C CA . VAL A 1 258 ? -12.819 13.073 7.685 1.00 94.00 258 VAL A CA 1
ATOM 2064 C C . VAL A 1 258 ? -14.183 12.383 7.673 1.00 94.00 258 VAL A C 1
ATOM 2066 O O . VAL A 1 258 ? -14.822 12.284 8.718 1.00 94.00 258 VAL A O 1
ATOM 2069 N N . CYS A 1 259 ? -14.617 11.848 6.528 1.00 93.25 259 CYS A N 1
ATOM 2070 C CA . CYS A 1 259 ? -15.866 11.090 6.438 1.00 93.25 259 CYS A CA 1
ATOM 2071 C C . CYS A 1 259 ? -15.849 9.843 7.337 1.00 93.25 259 CYS A C 1
ATOM 2073 O O . CYS A 1 259 ? -16.837 9.575 8.015 1.00 93.25 259 CYS A O 1
ATOM 2075 N N . ALA A 1 260 ? -14.734 9.111 7.385 1.00 92.44 260 ALA A N 1
ATOM 2076 C CA . ALA A 1 260 ? -14.549 7.975 8.284 1.00 92.44 260 ALA A CA 1
ATOM 2077 C C . ALA A 1 260 ? -14.628 8.397 9.762 1.00 92.44 260 ALA A C 1
ATOM 2079 O O . ALA A 1 260 ? -15.295 7.726 10.544 1.00 92.44 260 ALA A O 1
ATOM 2080 N N . GLY A 1 261 ? -14.029 9.537 10.130 1.00 93.12 261 GLY A N 1
ATOM 2081 C CA . GLY A 1 261 ? -14.142 10.139 11.464 1.00 93.12 261 GLY A CA 1
ATOM 2082 C C . GLY A 1 261 ? -15.578 10.487 11.841 1.00 93.12 261 GLY A C 1
ATOM 2083 O O . GLY A 1 261 ? -16.028 10.137 12.927 1.00 93.12 261 GLY A O 1
ATOM 2084 N N . VAL A 1 262 ? -16.329 11.106 10.927 1.00 91.75 262 VAL A N 1
ATOM 2085 C CA . VAL A 1 262 ? -17.754 11.410 11.135 1.00 91.75 262 VAL A CA 1
ATOM 2086 C C . VAL A 1 262 ? -18.571 10.126 11.297 1.00 91.75 262 VAL A C 1
ATOM 2088 O O . VAL A 1 262 ? -19.424 10.050 12.177 1.00 91.75 262 VAL A O 1
ATOM 2091 N N . VAL A 1 263 ? -18.305 9.090 10.495 1.00 92.88 263 VAL A N 1
ATOM 2092 C CA . VAL A 1 263 ? -18.970 7.791 10.670 1.00 92.88 263 VAL A CA 1
ATOM 2093 C C . VAL A 1 263 ? -18.616 7.179 12.020 1.00 92.88 263 VAL A C 1
ATOM 2095 O O . VAL A 1 263 ? -19.534 6.752 12.713 1.00 92.88 263 VAL A O 1
ATOM 2098 N N . LEU A 1 264 ? -17.342 7.182 12.428 1.00 93.12 264 LEU A N 1
ATOM 2099 C CA . LEU A 1 264 ? -16.914 6.659 13.729 1.00 93.12 264 LEU A CA 1
ATOM 2100 C C . LEU A 1 264 ? -17.604 7.394 14.889 1.00 93.12 264 LEU A C 1
ATOM 2102 O O . LEU A 1 264 ? -18.068 6.752 15.828 1.00 93.12 264 LEU A O 1
ATOM 2106 N N . ASP A 1 265 ? -17.737 8.718 14.787 1.00 91.88 265 ASP A N 1
ATOM 2107 C CA . ASP A 1 265 ? -18.431 9.564 15.761 1.00 91.88 265 ASP A CA 1
ATOM 2108 C C . ASP A 1 265 ? -19.944 9.280 15.848 1.00 91.88 265 ASP A C 1
ATOM 2110 O O . ASP A 1 265 ? -20.543 9.285 16.925 1.00 91.88 265 ASP A O 1
ATOM 2114 N N . ILE A 1 266 ? -20.582 8.940 14.729 1.00 90.94 266 ILE A N 1
ATOM 2115 C CA . ILE A 1 266 ? -21.991 8.534 14.721 1.00 90.94 266 ILE A CA 1
ATOM 2116 C C . ILE A 1 266 ? -22.152 7.137 15.335 1.00 90.94 266 ILE A C 1
ATOM 2118 O O . ILE A 1 266 ? -23.004 6.927 16.205 1.00 90.94 266 ILE A O 1
ATOM 2122 N N . VAL A 1 267 ? -21.348 6.170 14.888 1.00 93.06 267 VAL A N 1
ATOM 2123 C CA . VAL A 1 267 ? -21.528 4.754 15.245 1.00 93.06 267 VAL A CA 1
ATOM 2124 C C . VAL A 1 267 ? -21.064 4.439 16.664 1.00 93.06 267 VAL A C 1
ATOM 2126 O O . VAL A 1 267 ? -21.640 3.544 17.275 1.00 93.06 267 VAL A O 1
ATOM 2129 N N . GLN A 1 268 ? -20.135 5.208 17.255 1.00 92.19 268 GLN A N 1
ATOM 2130 C CA . GLN A 1 268 ? -19.753 5.036 18.669 1.00 92.19 268 GLN A CA 1
ATOM 2131 C C . GLN A 1 268 ? -20.950 5.151 19.630 1.00 92.19 268 GLN A C 1
ATOM 2133 O O . GLN A 1 268 ? -20.942 4.589 20.724 1.00 92.19 268 GLN A O 1
ATOM 2138 N N . HIS A 1 269 ? -22.015 5.844 19.217 1.00 91.62 269 HIS A N 1
ATOM 2139 C CA . HIS A 1 269 ? -23.230 6.005 20.008 1.00 91.62 269 HIS A CA 1
ATOM 2140 C C . HIS A 1 269 ? -24.254 4.874 19.807 1.00 91.62 269 HIS A C 1
ATOM 2142 O O . HIS A 1 269 ? -25.247 4.823 20.548 1.00 91.62 269 HIS A O 1
ATOM 2148 N N . TRP A 1 270 ? -24.042 3.985 18.830 1.00 93.56 270 TRP A N 1
ATOM 2149 C CA . TRP A 1 270 ? -24.925 2.855 18.536 1.00 93.56 270 TRP A CA 1
ATOM 2150 C C . TRP A 1 270 ? -24.828 1.772 19.615 1.00 93.56 270 TRP A C 1
ATOM 2152 O O . TRP A 1 270 ? -23.831 1.656 20.327 1.00 93.56 270 TRP A O 1
ATOM 2162 N N . LYS A 1 271 ? -25.878 0.945 19.715 1.00 92.94 271 LYS A N 1
ATOM 2163 C CA . LYS A 1 271 ? -25.976 -0.148 20.698 1.00 92.94 271 LYS A CA 1
ATOM 2164 C C . LYS A 1 271 ? -24.757 -1.079 20.648 1.00 92.94 271 LYS A C 1
ATOM 2166 O O . LYS A 1 271 ? -24.218 -1.419 21.692 1.00 92.94 271 LYS A O 1
ATOM 2171 N N . LEU A 1 272 ? -24.283 -1.383 19.436 1.00 93.19 272 LEU A N 1
ATOM 2172 C CA . LEU A 1 272 ? -23.090 -2.189 19.175 1.00 93.19 272 LEU A CA 1
ATOM 2173 C C . LEU A 1 272 ? -21.860 -1.737 19.972 1.00 93.19 272 LEU A C 1
ATOM 2175 O O . LEU A 1 272 ? -21.289 -2.526 20.714 1.00 93.19 272 LEU A O 1
ATOM 2179 N N . PHE A 1 273 ? -21.473 -0.470 19.836 1.00 92.69 273 PHE A N 1
ATOM 2180 C CA . PHE A 1 273 ? -20.251 0.063 20.442 1.00 92.69 273 PHE A CA 1
ATOM 2181 C C . PHE A 1 273 ? -20.392 0.329 21.945 1.00 92.69 273 PHE A C 1
ATOM 2183 O O . PHE A 1 273 ? -19.392 0.387 22.657 1.00 92.69 273 PHE A O 1
ATOM 2190 N N . LYS A 1 274 ? -21.628 0.470 22.440 1.00 90.81 274 LYS A N 1
ATOM 2191 C CA . LYS A 1 274 ? -21.918 0.620 23.872 1.00 90.81 274 LYS A CA 1
ATOM 2192 C C . LYS A 1 274 ? -21.915 -0.712 24.616 1.00 90.81 274 LYS A C 1
ATOM 2194 O O . LYS A 1 274 ? -21.425 -0.766 25.738 1.00 90.81 274 LYS A O 1
ATOM 2199 N N . GLU A 1 275 ? -22.481 -1.757 24.015 1.00 89.00 275 GLU A N 1
ATOM 2200 C CA . GLU A 1 275 ? -22.537 -3.094 24.622 1.00 89.00 275 GLU A CA 1
ATOM 2201 C C . GLU A 1 275 ? -21.235 -3.873 24.412 1.00 89.00 275 GLU A C 1
ATOM 2203 O O . GLU A 1 275 ? -20.844 -4.639 25.287 1.00 89.00 275 GLU A O 1
ATOM 2208 N N . VAL A 1 276 ? -20.534 -3.633 23.297 1.00 90.19 276 VAL A N 1
ATOM 2209 C CA . VAL A 1 276 ? -19.288 -4.326 22.929 1.00 90.19 276 VAL A CA 1
ATOM 2210 C C . VAL A 1 276 ? -18.172 -3.313 22.618 1.00 90.19 276 VAL A C 1
ATOM 2212 O O . VAL A 1 276 ? -17.770 -3.149 21.460 1.00 90.19 276 VAL A O 1
ATOM 2215 N N . PRO A 1 277 ? -17.657 -2.590 23.629 1.00 88.75 277 PRO A N 1
ATOM 2216 C CA . PRO A 1 277 ? -16.590 -1.599 23.447 1.00 88.75 277 PRO A CA 1
ATOM 2217 C C . PRO A 1 277 ? -15.278 -2.195 22.908 1.00 88.75 277 PRO A C 1
ATOM 2219 O O . PRO A 1 277 ? -14.480 -1.474 22.314 1.00 88.75 277 PRO A O 1
ATOM 2222 N N . GLU A 1 278 ? -15.066 -3.510 23.017 1.00 89.94 278 GLU A N 1
ATOM 2223 C CA . GLU A 1 278 ? -13.919 -4.220 22.437 1.00 89.94 278 GLU A CA 1
ATOM 2224 C C . GLU A 1 278 ? -13.825 -4.052 20.909 1.00 89.94 278 GLU A C 1
ATOM 2226 O O . GLU A 1 278 ? -12.760 -4.236 20.318 1.00 89.94 278 GLU A O 1
ATOM 2231 N N . ILE A 1 279 ? -14.918 -3.657 20.248 1.00 92.81 279 ILE A N 1
ATOM 2232 C CA . ILE A 1 279 ? -14.918 -3.315 18.823 1.00 92.81 279 ILE A CA 1
ATOM 2233 C C . ILE A 1 279 ? -14.003 -2.114 18.537 1.00 92.81 279 ILE A C 1
ATOM 2235 O O . ILE A 1 279 ? -13.389 -2.075 17.471 1.00 92.81 279 ILE A O 1
ATOM 2239 N N . PHE A 1 280 ? -13.813 -1.181 19.479 1.00 93.00 280 PHE A N 1
ATOM 2240 C CA . PHE A 1 280 ? -12.845 -0.088 19.316 1.00 93.00 280 PHE A CA 1
ATOM 2241 C C . PHE A 1 280 ? -11.396 -0.587 19.234 1.00 93.00 280 PHE A C 1
ATOM 2243 O O . PHE A 1 280 ? -10.599 0.007 18.508 1.00 93.00 280 PHE A O 1
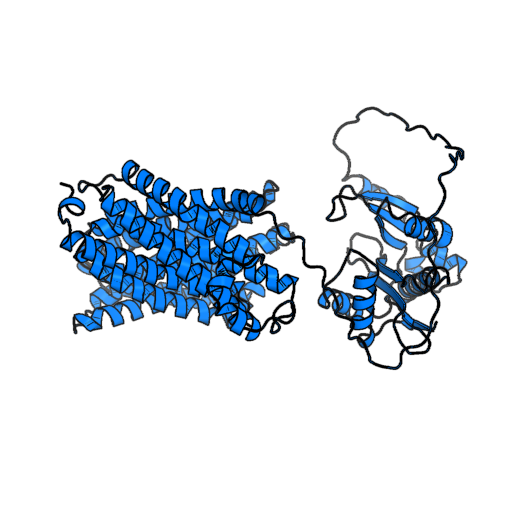ATOM 2250 N N . ILE A 1 281 ? -11.067 -1.711 19.888 1.00 91.94 281 ILE A N 1
ATOM 2251 C CA . ILE A 1 281 ? -9.757 -2.370 19.745 1.00 91.94 281 ILE A CA 1
ATOM 2252 C C . ILE A 1 281 ? -9.565 -2.873 18.310 1.00 91.94 281 ILE A C 1
ATOM 2254 O O . ILE A 1 281 ? -8.475 -2.790 17.741 1.00 91.94 281 ILE A O 1
ATOM 2258 N N . LEU A 1 282 ? -10.645 -3.373 17.713 1.00 92.19 282 LEU A N 1
ATOM 2259 C CA . LEU A 1 282 ? -10.643 -3.959 16.381 1.00 92.19 282 LEU A CA 1
ATOM 2260 C C . LEU A 1 282 ? -10.617 -2.907 15.259 1.00 92.19 282 LEU A C 1
ATOM 2262 O O . LEU A 1 282 ? -10.081 -3.191 14.188 1.00 92.19 282 LEU A O 1
ATOM 2266 N N . VAL A 1 283 ? -11.165 -1.706 15.488 1.00 92.81 283 VAL A N 1
ATOM 2267 C CA . VAL A 1 283 ? -11.271 -0.653 14.464 1.00 92.81 283 VAL A CA 1
ATOM 2268 C C . VAL A 1 283 ? -9.910 -0.349 13.818 1.00 92.81 283 VAL A C 1
ATOM 2270 O O . VAL A 1 283 ? -9.793 -0.589 12.616 1.00 92.81 283 VAL A O 1
ATOM 2273 N N . PRO A 1 284 ? -8.849 0.070 14.539 1.00 90.50 284 PRO A N 1
ATOM 2274 C CA . PRO A 1 284 ? -7.570 0.357 13.887 1.00 90.50 284 PRO A CA 1
ATOM 2275 C C . PRO A 1 284 ? -6.927 -0.868 13.233 1.00 90.50 284 PRO A C 1
ATOM 2277 O O . PRO A 1 284 ? -6.285 -0.738 12.198 1.00 90.50 284 PRO A O 1
ATOM 2280 N N . ALA A 1 285 ? -7.128 -2.072 13.777 1.00 90.12 285 ALA A N 1
ATOM 2281 C CA . ALA A 1 285 ? -6.607 -3.300 13.178 1.00 90.12 285 ALA A CA 1
ATOM 2282 C C . ALA A 1 285 ? -7.231 -3.592 11.801 1.00 90.12 285 ALA A C 1
ATOM 2284 O O . ALA A 1 285 ? -6.519 -3.954 10.863 1.00 90.12 285 ALA A O 1
ATOM 2285 N N . LEU A 1 286 ? -8.548 -3.402 11.658 1.00 90.06 286 LEU A N 1
ATOM 2286 C CA . LEU A 1 286 ? -9.250 -3.573 10.382 1.00 90.06 286 LEU A CA 1
ATOM 2287 C C . LEU A 1 286 ? -8.973 -2.429 9.399 1.00 90.06 286 LEU A C 1
ATOM 2289 O O . LEU A 1 286 ? -8.856 -2.672 8.201 1.00 90.06 286 LEU A O 1
ATOM 2293 N N . LEU A 1 287 ? -8.822 -1.197 9.888 1.00 87.69 287 LEU A N 1
ATOM 2294 C CA . LEU A 1 287 ? -8.426 -0.058 9.055 1.00 87.69 287 LEU A CA 1
ATOM 2295 C C . LEU A 1 287 ? -6.993 -0.224 8.519 1.00 87.69 287 LEU A C 1
ATOM 2297 O O . LEU A 1 287 ? -6.745 -0.069 7.320 1.00 87.69 287 LEU A O 1
ATOM 2301 N N . GLY A 1 288 ? -6.062 -0.644 9.380 1.00 80.06 288 GLY A N 1
ATOM 2302 C CA . GLY A 1 288 ? -4.679 -0.947 9.012 1.00 80.06 288 GLY A CA 1
ATOM 2303 C C . GLY A 1 288 ? -4.556 -2.131 8.045 1.00 80.06 288 GLY A C 1
ATOM 2304 O O . GLY A 1 288 ? -3.688 -2.126 7.171 1.00 80.06 288 GLY A O 1
ATOM 2305 N N . LEU A 1 289 ? -5.459 -3.120 8.129 1.00 75.06 289 LEU A N 1
ATOM 2306 C CA . LEU A 1 289 ? -5.544 -4.220 7.160 1.00 75.06 289 LEU A CA 1
ATOM 2307 C C . LEU A 1 289 ? -5.723 -3.684 5.732 1.00 75.06 289 LEU A C 1
ATOM 2309 O O . LEU A 1 289 ? -5.006 -4.100 4.821 1.00 75.06 289 LEU A O 1
ATOM 2313 N N . LYS A 1 290 ? -6.645 -2.736 5.541 1.00 67.31 290 LYS A N 1
ATOM 2314 C CA . LYS A 1 290 ? -6.929 -2.142 4.231 1.00 67.31 290 LYS A CA 1
ATOM 2315 C C . LYS A 1 290 ? -5.711 -1.421 3.660 1.00 67.31 290 LYS A C 1
ATOM 2317 O O . LYS A 1 290 ? -5.360 -1.660 2.505 1.00 67.31 290 LYS A O 1
ATOM 2322 N N . GLY A 1 291 ? -5.037 -0.597 4.470 1.00 63.66 291 GLY A N 1
ATOM 2323 C CA . GLY A 1 291 ? -3.844 0.144 4.044 1.00 63.66 291 GLY A CA 1
ATOM 2324 C C . GLY A 1 291 ? -2.764 -0.761 3.444 1.00 63.66 291 GLY A C 1
ATOM 2325 O O . GLY A 1 291 ? -2.070 -0.356 2.517 1.00 63.66 291 GLY A O 1
ATOM 2326 N N . ASN A 1 292 ? -2.698 -2.009 3.907 1.00 68.69 292 ASN A N 1
ATOM 2327 C CA . ASN A 1 292 ? -1.714 -2.987 3.466 1.00 68.69 292 ASN A CA 1
ATOM 2328 C C . ASN A 1 292 ? -2.209 -3.843 2.298 1.00 68.69 292 ASN A C 1
ATOM 2330 O O . ASN A 1 292 ? -1.498 -3.988 1.312 1.00 68.69 292 ASN A O 1
ATOM 2334 N N . LEU A 1 293 ? -3.428 -4.383 2.360 1.00 74.50 293 LEU A N 1
ATOM 2335 C CA . LEU A 1 293 ? -3.929 -5.292 1.322 1.00 74.50 293 LEU A CA 1
ATOM 2336 C C . LEU A 1 293 ? -4.303 -4.562 0.027 1.00 74.50 293 LEU A C 1
ATOM 2338 O O . LEU A 1 293 ? -3.952 -5.003 -1.068 1.00 74.50 293 LEU A O 1
ATOM 2342 N N . GLU A 1 294 ? -4.998 -3.430 0.136 1.00 75.44 294 GLU A N 1
ATOM 2343 C CA . GLU A 1 294 ? -5.528 -2.718 -1.031 1.00 75.44 294 GLU A CA 1
ATOM 2344 C C . GLU A 1 294 ? -4.463 -1.898 -1.737 1.00 75.44 294 GLU A C 1
ATOM 2346 O O . GLU A 1 294 ? -4.465 -1.824 -2.962 1.00 75.44 294 GLU A O 1
ATOM 2351 N N . MET A 1 295 ? -3.523 -1.315 -0.989 1.00 70.19 295 MET A N 1
ATOM 2352 C CA . MET A 1 295 ? -2.409 -0.578 -1.582 1.00 70.19 295 MET A CA 1
ATOM 2353 C C . MET A 1 295 ? -1.471 -1.524 -2.335 1.00 70.19 295 MET A C 1
ATOM 2355 O O . MET A 1 295 ? -1.050 -1.214 -3.451 1.00 70.19 295 MET A O 1
ATOM 2359 N N . THR A 1 296 ? -1.212 -2.714 -1.783 1.00 70.69 296 THR A N 1
ATOM 2360 C CA . THR A 1 296 ? -0.464 -3.762 -2.485 1.00 70.69 296 THR A CA 1
ATOM 2361 C C . THR A 1 296 ? -1.214 -4.248 -3.727 1.00 70.69 296 THR A C 1
ATOM 2363 O O . THR A 1 296 ? -0.588 -4.413 -4.774 1.00 70.69 296 THR A O 1
ATOM 2366 N N . LEU A 1 297 ? -2.542 -4.416 -3.668 1.00 77.12 297 LEU A N 1
ATOM 2367 C CA . LEU A 1 297 ? -3.348 -4.745 -4.850 1.00 77.12 297 LEU A CA 1
ATOM 2368 C C . LEU A 1 297 ? -3.278 -3.652 -5.917 1.00 77.12 297 LEU A C 1
ATOM 2370 O O . LEU A 1 297 ? -3.035 -3.960 -7.080 1.00 77.12 297 LEU A O 1
ATOM 2374 N N . ALA A 1 298 ? -3.517 -2.398 -5.533 1.00 74.00 298 ALA A N 1
ATOM 2375 C CA . ALA A 1 298 ? -3.553 -1.263 -6.445 1.00 74.00 298 ALA A CA 1
ATOM 2376 C C . ALA A 1 298 ? -2.209 -1.110 -7.162 1.00 74.00 298 ALA A C 1
ATOM 2378 O O . ALA A 1 298 ? -2.183 -1.059 -8.389 1.00 74.00 298 ALA A O 1
ATOM 2379 N N . SER A 1 299 ? -1.103 -1.157 -6.412 1.00 70.50 299 SER A N 1
ATOM 2380 C CA . SER A 1 299 ? 0.255 -1.112 -6.961 1.00 70.50 299 SER A CA 1
ATOM 2381 C C . SER A 1 299 ? 0.533 -2.278 -7.920 1.00 70.50 299 SER A C 1
ATOM 2383 O O . SER A 1 299 ? 1.020 -2.078 -9.036 1.00 70.50 299 SER A O 1
ATOM 2385 N N . ARG A 1 300 ? 0.150 -3.508 -7.547 1.00 74.12 300 ARG A N 1
ATOM 2386 C CA . ARG A 1 300 ? 0.324 -4.695 -8.401 1.00 74.12 300 ARG A CA 1
ATOM 2387 C C . ARG A 1 300 ? -0.493 -4.625 -9.683 1.00 74.12 300 ARG A C 1
ATOM 2389 O O . ARG A 1 300 ? 0.052 -4.832 -10.766 1.00 74.12 300 ARG A O 1
ATOM 2396 N N . LEU A 1 301 ? -1.788 -4.333 -9.577 1.00 79.75 301 LEU A N 1
ATOM 2397 C CA . LEU A 1 301 ? -2.669 -4.224 -10.737 1.00 79.75 301 LEU A CA 1
ATOM 2398 C C . LEU A 1 301 ? -2.256 -3.060 -11.635 1.00 79.75 301 LEU A C 1
ATOM 2400 O O . LEU A 1 301 ? -2.291 -3.213 -12.850 1.00 79.75 301 LEU 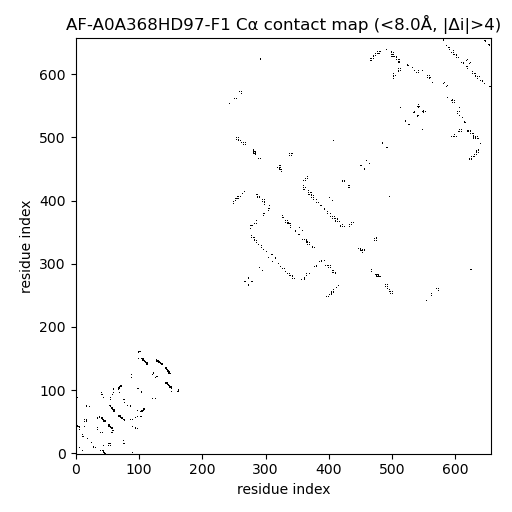A O 1
ATOM 2404 N N . SER A 1 302 ? -1.822 -1.935 -11.068 1.00 72.50 302 SER A N 1
ATOM 2405 C CA . SER A 1 302 ? -1.302 -0.804 -11.836 1.00 72.50 302 SER A CA 1
ATOM 2406 C C . SER A 1 302 ? -0.018 -1.164 -12.584 1.00 72.50 302 SER A C 1
ATOM 2408 O O . SER A 1 302 ? 0.088 -0.919 -13.784 1.00 72.50 302 SER A O 1
ATOM 2410 N N . THR A 1 303 ? 0.919 -1.856 -11.929 1.00 72.94 303 THR A N 1
ATOM 2411 C CA . THR A 1 303 ? 2.143 -2.350 -12.579 1.00 72.94 303 THR A CA 1
ATOM 2412 C C . THR A 1 303 ? 1.809 -3.284 -13.744 1.00 72.94 303 THR A C 1
ATOM 2414 O O . THR A 1 303 ? 2.328 -3.113 -14.844 1.00 72.94 303 THR A O 1
ATOM 2417 N N . LEU A 1 304 ? 0.891 -4.235 -13.545 1.00 77.19 304 LEU A N 1
ATOM 2418 C CA . LEU A 1 304 ? 0.448 -5.152 -14.601 1.00 77.19 304 LEU A CA 1
ATOM 2419 C C . LEU A 1 304 ? -0.328 -4.438 -15.719 1.00 77.19 304 LEU A C 1
ATOM 2421 O O . LEU A 1 304 ? -0.214 -4.831 -16.880 1.00 77.19 304 LEU A O 1
ATOM 2425 N N . ALA A 1 305 ? -1.085 -3.386 -15.393 1.00 77.06 305 ALA A N 1
ATOM 2426 C CA . ALA A 1 305 ? -1.759 -2.538 -16.373 1.00 77.06 305 ALA A CA 1
ATOM 2427 C C . ALA A 1 305 ? -0.749 -1.785 -17.249 1.00 77.06 305 ALA A C 1
ATOM 2429 O O . ALA A 1 305 ? -0.887 -1.766 -18.469 1.00 77.06 305 ALA A O 1
ATOM 2430 N N . ASN A 1 306 ? 0.283 -1.205 -16.632 1.00 71.44 306 ASN A N 1
ATOM 2431 C CA . ASN A 1 306 ? 1.328 -0.448 -17.321 1.00 71.44 306 ASN A CA 1
ATOM 2432 C C . ASN A 1 306 ? 2.208 -1.347 -18.206 1.00 71.44 306 ASN A C 1
ATOM 2434 O O . ASN A 1 306 ? 2.661 -0.906 -19.257 1.00 71.44 306 ASN A O 1
ATOM 2438 N N . LEU A 1 307 ? 2.405 -2.612 -17.818 1.00 72.88 307 LEU A N 1
ATOM 2439 C CA . LEU A 1 307 ? 3.104 -3.627 -18.618 1.00 72.88 307 LEU A CA 1
ATOM 2440 C C . LEU A 1 307 ? 2.249 -4.220 -19.758 1.00 72.88 307 LEU A C 1
ATOM 2442 O O . LEU A 1 307 ? 2.732 -5.077 -20.490 1.00 72.88 307 LEU A O 1
ATOM 2446 N N . GLY A 1 308 ? 0.978 -3.824 -19.901 1.00 76.31 308 GLY A N 1
ATOM 2447 C CA . GLY A 1 308 ? 0.064 -4.351 -20.926 1.00 76.31 308 GLY A CA 1
ATOM 2448 C C . GLY A 1 308 ? -0.477 -5.763 -20.649 1.00 76.31 308 GLY A C 1
ATOM 2449 O O . GLY A 1 308 ? -1.287 -6.290 -21.407 1.00 76.31 308 GLY A O 1
ATOM 2450 N N . HIS A 1 309 ? -0.116 -6.381 -19.520 1.00 73.38 309 HIS A N 1
ATOM 2451 C CA . HIS A 1 309 ? -0.563 -7.734 -19.153 1.00 73.38 309 HIS A CA 1
ATOM 2452 C C . HIS A 1 309 ? -2.068 -7.814 -18.814 1.00 73.38 309 HIS A C 1
ATOM 2454 O O . HIS A 1 309 ? -2.623 -8.908 -18.699 1.00 73.38 309 HIS A O 1
ATOM 2460 N N . LEU A 1 310 ? -2.746 -6.670 -18.639 1.00 80.50 310 LEU A N 1
ATOM 2461 C CA . LEU A 1 310 ? -4.200 -6.592 -18.427 1.00 80.50 310 LEU A CA 1
ATOM 2462 C C . LEU A 1 310 ? -5.004 -6.321 -19.712 1.00 80.50 310 LEU A C 1
ATOM 2464 O O . LEU A 1 310 ? -6.233 -6.215 -19.641 1.00 80.50 310 LEU A O 1
ATOM 2468 N N . ASP A 1 311 ? -4.350 -6.225 -20.873 1.00 80.19 311 ASP A N 1
ATOM 2469 C CA . ASP A 1 311 ? -5.024 -5.896 -22.135 1.00 80.19 311 ASP A CA 1
ATOM 2470 C C . ASP A 1 311 ? -5.796 -7.115 -22.693 1.00 80.19 311 ASP A C 1
ATOM 2472 O O . ASP A 1 311 ? -6.895 -6.972 -23.239 1.00 80.19 311 ASP A O 1
ATOM 2476 N N . ASN A 1 312 ? -5.309 -8.341 -22.447 1.00 86.19 312 ASN A N 1
ATOM 2477 C CA . ASN A 1 312 ? -6.018 -9.576 -22.797 1.00 86.19 312 ASN A CA 1
ATOM 2478 C C . ASN A 1 312 ? -7.152 -9.884 -21.788 1.00 86.19 312 ASN A C 1
ATOM 2480 O O . ASN A 1 312 ? -6.888 -10.037 -20.592 1.00 86.19 312 ASN A O 1
ATOM 2484 N N . PRO A 1 313 ? -8.417 -10.055 -22.228 1.00 85.94 313 PRO A N 1
ATOM 2485 C CA . PRO A 1 313 ? -9.556 -10.270 -21.332 1.00 85.94 313 PRO A CA 1
ATOM 2486 C C . PRO A 1 313 ? -9.471 -11.557 -20.497 1.00 85.94 313 PRO A C 1
ATOM 2488 O O . PRO A 1 313 ? -9.979 -11.573 -19.372 1.00 85.94 313 PRO A O 1
ATOM 2491 N N . THR A 1 314 ? -8.845 -12.617 -21.015 1.00 86.19 314 THR A N 1
ATOM 2492 C CA . THR A 1 314 ? -8.708 -13.904 -20.313 1.00 86.19 314 THR A CA 1
ATOM 2493 C C . THR A 1 314 ? -7.669 -13.798 -19.201 1.00 86.19 314 THR A C 1
ATOM 2495 O O . THR A 1 314 ? -7.977 -14.099 -18.048 1.00 86.19 314 THR A O 1
ATOM 2498 N N . GLN A 1 315 ? -6.486 -13.268 -19.528 1.00 85.50 315 GLN A N 1
ATOM 2499 C CA . GLN A 1 315 ? -5.404 -13.033 -18.569 1.00 85.50 315 GLN A CA 1
ATOM 2500 C C . GLN A 1 315 ? -5.821 -12.020 -17.498 1.00 85.50 315 GLN A C 1
ATOM 2502 O O . GLN A 1 315 ? -5.641 -12.261 -16.307 1.00 85.50 315 GLN A O 1
ATOM 2507 N N . ARG A 1 316 ? -6.491 -10.931 -17.898 1.00 89.50 316 ARG A N 1
ATOM 2508 C CA . ARG A 1 316 ? -7.057 -9.939 -16.976 1.00 89.50 316 ARG A CA 1
ATOM 2509 C C . ARG A 1 316 ? -7.995 -10.578 -15.958 1.00 89.50 316 ARG A C 1
ATOM 2511 O O . ARG A 1 316 ? -7.909 -10.270 -14.773 1.00 89.50 316 ARG A O 1
ATOM 2518 N N . ARG A 1 317 ? -8.906 -11.452 -16.403 1.00 89.31 317 ARG A N 1
ATOM 2519 C CA . ARG A 1 317 ? -9.848 -12.127 -15.501 1.00 89.31 317 ARG A CA 1
ATOM 2520 C C . ARG A 1 317 ? -9.115 -13.023 -14.510 1.00 89.31 317 ARG A C 1
ATOM 2522 O O . ARG A 1 317 ? -9.493 -13.040 -13.344 1.00 89.31 317 ARG A O 1
ATOM 2529 N N . GLU A 1 318 ? -8.107 -13.757 -14.965 1.00 88.88 318 GLU A N 1
ATOM 2530 C CA . GLU A 1 318 ? -7.320 -14.646 -14.113 1.00 88.88 318 GLU A CA 1
ATOM 2531 C C . GLU A 1 318 ? -6.530 -13.871 -13.056 1.00 88.88 318 GLU A C 1
ATOM 2533 O O . GLU A 1 318 ? -6.697 -14.137 -11.869 1.00 88.88 318 GLU A O 1
ATOM 2538 N N . VAL A 1 319 ? -5.779 -12.843 -13.458 1.00 88.19 319 VAL A N 1
ATOM 2539 C CA . VAL A 1 319 ? -5.011 -11.983 -12.545 1.00 88.19 319 VAL A CA 1
ATOM 2540 C C . VAL A 1 319 ? -5.917 -11.332 -11.501 1.00 88.19 319 VAL A C 1
ATOM 2542 O O . VAL A 1 319 ? -5.629 -11.398 -10.304 1.00 88.19 319 VAL A O 1
ATOM 2545 N N . VAL A 1 320 ? -7.028 -10.720 -11.931 1.00 90.06 320 VAL A N 1
ATOM 2546 C CA . VAL A 1 320 ? -7.961 -10.051 -11.012 1.00 90.06 320 VAL A CA 1
ATOM 2547 C C . VAL A 1 320 ? -8.575 -11.059 -10.046 1.00 90.06 320 VAL A C 1
ATOM 2549 O O . VAL A 1 320 ? -8.622 -10.796 -8.849 1.00 90.06 320 VAL A O 1
ATOM 2552 N N . LEU A 1 321 ? -9.012 -12.224 -10.531 1.00 92.44 321 LEU A N 1
ATOM 2553 C CA . LEU A 1 321 ? -9.661 -13.232 -9.696 1.00 92.44 321 LEU A CA 1
ATOM 2554 C C . LEU A 1 321 ? -8.691 -13.863 -8.683 1.00 92.44 321 LEU A C 1
ATOM 2556 O O . LEU A 1 321 ? -9.067 -14.048 -7.527 1.00 92.44 321 LEU A O 1
ATOM 2560 N N . SER A 1 322 ? -7.452 -14.151 -9.085 1.00 92.12 322 SER A N 1
ATOM 2561 C CA . SER A 1 322 ? -6.415 -14.693 -8.198 1.00 92.12 322 SER A CA 1
ATOM 2562 C C . SER A 1 322 ? -6.000 -13.688 -7.122 1.00 92.12 322 SER A C 1
ATOM 2564 O O . SER A 1 322 ? -5.876 -14.057 -5.956 1.00 92.12 322 SER A O 1
ATOM 2566 N N . ASN A 1 323 ? -5.851 -12.405 -7.470 1.00 89.25 323 ASN A N 1
ATOM 2567 C CA . ASN A 1 323 ? -5.527 -11.365 -6.489 1.00 89.25 323 ASN A CA 1
ATOM 2568 C C . ASN A 1 323 ? -6.711 -11.048 -5.560 1.00 89.25 323 ASN A C 1
ATOM 2570 O O . ASN A 1 323 ? -6.514 -10.818 -4.368 1.00 89.25 323 ASN A O 1
ATOM 2574 N N . LEU A 1 324 ? -7.947 -11.111 -6.063 1.00 92.12 324 LEU A N 1
ATOM 2575 C CA . LEU A 1 324 ? -9.141 -10.996 -5.227 1.00 92.12 324 LEU A CA 1
ATOM 2576 C C . LEU A 1 324 ? -9.203 -12.140 -4.208 1.00 92.12 324 LEU A C 1
ATOM 2578 O O . LEU A 1 324 ? -9.463 -11.914 -3.029 1.00 92.12 324 LEU A O 1
ATOM 2582 N N . ALA A 1 325 ? -8.902 -13.362 -4.652 1.00 94.06 325 ALA A N 1
ATOM 2583 C CA . ALA A 1 325 ? -8.826 -14.530 -3.788 1.00 94.06 325 ALA A CA 1
ATOM 2584 C C . ALA A 1 325 ? -7.718 -14.408 -2.733 1.00 94.06 325 ALA A C 1
ATOM 2586 O O . ALA A 1 325 ? -7.965 -14.700 -1.566 1.00 94.06 325 ALA A O 1
ATOM 2587 N N . LEU A 1 326 ? -6.529 -13.932 -3.115 1.00 92.00 326 LEU A N 1
ATOM 2588 C CA . LEU A 1 326 ? -5.424 -13.668 -2.190 1.00 92.00 326 LEU A CA 1
ATOM 2589 C C . LEU A 1 326 ? -5.865 -12.748 -1.043 1.00 92.00 326 LEU A C 1
ATOM 2591 O O . LEU A 1 326 ? -5.668 -13.082 0.126 1.00 92.00 326 LEU A O 1
ATOM 2595 N N . ILE A 1 327 ? -6.518 -11.634 -1.376 1.00 91.31 327 ILE A N 1
ATOM 2596 C CA . ILE A 1 327 ? -7.000 -10.671 -0.382 1.00 91.31 327 ILE A CA 1
ATOM 2597 C C . ILE A 1 327 ? -8.053 -11.297 0.521 1.00 91.31 327 ILE A C 1
ATOM 2599 O O . ILE A 1 327 ? -8.020 -11.063 1.722 1.00 91.31 327 ILE A O 1
ATOM 2603 N N . GLN A 1 328 ? -8.953 -12.127 -0.010 1.00 94.12 328 GLN A N 1
ATOM 2604 C CA . GLN A 1 328 ? -9.935 -12.829 0.820 1.00 94.12 328 GLN A CA 1
ATOM 2605 C C . GLN A 1 328 ? -9.268 -13.782 1.820 1.00 94.12 328 GLN A C 1
ATOM 2607 O O . GLN A 1 328 ? -9.684 -13.833 2.979 1.00 94.12 328 GLN A O 1
ATOM 2612 N N . VAL A 1 329 ? -8.204 -14.491 1.424 1.00 94.06 329 VAL A N 1
ATOM 2613 C CA . VAL A 1 329 ? -7.429 -15.329 2.356 1.00 94.06 329 VAL A CA 1
ATOM 2614 C C . VAL A 1 329 ? -6.786 -14.474 3.445 1.00 94.06 329 VAL A C 1
ATOM 2616 O O . VAL A 1 329 ? -6.944 -14.771 4.629 1.00 94.06 329 VAL A O 1
ATOM 2619 N N . GLN A 1 330 ? -6.089 -13.402 3.062 1.00 92.06 330 GLN A N 1
ATOM 2620 C CA . GLN A 1 330 ? -5.407 -12.524 4.014 1.00 92.06 330 GLN A CA 1
ATOM 2621 C C . GLN A 1 330 ? -6.404 -11.833 4.955 1.00 92.06 330 GLN A C 1
ATOM 2623 O O . GLN A 1 330 ? -6.207 -11.858 6.166 1.00 92.06 330 GLN A O 1
ATOM 2628 N N . ALA A 1 331 ? -7.513 -11.305 4.435 1.00 93.12 331 ALA A N 1
ATOM 2629 C CA . ALA A 1 331 ? -8.573 -10.690 5.226 1.00 93.12 331 ALA A CA 1
ATOM 2630 C C . ALA A 1 331 ? -9.181 -11.678 6.230 1.00 93.12 331 ALA A C 1
ATOM 2632 O O . ALA A 1 331 ? -9.320 -11.340 7.402 1.00 93.12 331 ALA A O 1
ATOM 2633 N N . THR A 1 332 ? -9.465 -12.916 5.810 1.00 94.31 332 THR A N 1
ATOM 2634 C CA . THR A 1 332 ? -10.012 -13.958 6.696 1.00 94.31 332 THR A CA 1
ATOM 2635 C C . THR A 1 332 ? -9.047 -14.285 7.837 1.00 94.31 332 THR A C 1
ATOM 2637 O O . THR A 1 332 ? -9.427 -14.258 9.008 1.00 94.31 332 THR A O 1
ATOM 2640 N N . VAL A 1 333 ? -7.783 -14.578 7.513 1.00 93.62 333 VAL A N 1
ATOM 2641 C CA . VAL A 1 333 ? -6.776 -14.976 8.509 1.00 93.62 333 VAL A CA 1
ATOM 2642 C C . VAL A 1 333 ? -6.485 -13.833 9.475 1.00 93.62 333 VAL A C 1
ATOM 2644 O O . VAL A 1 333 ? -6.484 -14.035 10.689 1.00 93.62 333 VAL A O 1
ATOM 2647 N N . ILE A 1 334 ? -6.265 -12.625 8.960 1.00 92.69 334 ILE A N 1
ATOM 2648 C CA . ILE A 1 334 ? -5.896 -11.488 9.799 1.00 92.69 334 ILE A CA 1
ATOM 2649 C C . ILE A 1 334 ? -7.079 -11.017 10.646 1.00 92.69 334 ILE A C 1
ATOM 2651 O O . ILE A 1 334 ? -6.864 -10.702 11.809 1.00 92.69 334 ILE A O 1
ATOM 2655 N N . ALA A 1 335 ? -8.316 -11.031 10.141 1.00 94.50 335 ALA A N 1
ATOM 2656 C CA . ALA A 1 335 ? -9.493 -10.695 10.946 1.00 94.50 335 ALA A CA 1
ATOM 2657 C C . ALA A 1 335 ? -9.726 -11.700 12.081 1.00 94.50 335 ALA A C 1
ATOM 2659 O O . ALA A 1 335 ? -10.000 -11.308 13.217 1.00 94.50 335 ALA A O 1
ATOM 2660 N N . PHE A 1 336 ? -9.538 -12.996 11.807 1.00 94.75 336 PHE A N 1
ATOM 2661 C CA . PHE A 1 336 ? -9.586 -14.021 12.846 1.00 94.75 336 PHE A CA 1
ATOM 2662 C C . PHE A 1 336 ? -8.533 -13.760 13.933 1.00 94.75 336 PHE A C 1
ATOM 2664 O O . PHE A 1 336 ? -8.871 -13.684 15.115 1.00 94.75 336 PHE A O 1
ATOM 2671 N N . LEU A 1 337 ? -7.275 -13.530 13.541 1.00 94.12 337 LEU A N 1
ATOM 2672 C CA . LEU A 1 337 ? -6.191 -13.221 14.478 1.00 94.12 337 LEU A CA 1
ATOM 2673 C C . LEU A 1 337 ? -6.422 -11.905 15.238 1.00 94.12 337 LEU A C 1
ATOM 2675 O O . LEU A 1 337 ? -6.204 -11.865 16.446 1.00 94.12 337 LEU A O 1
ATOM 2679 N N . ALA A 1 338 ? -6.909 -10.860 14.566 1.00 93.31 338 ALA A N 1
ATOM 2680 C CA . ALA A 1 338 ? -7.232 -9.572 15.172 1.00 93.31 338 ALA A CA 1
ATOM 2681 C C . ALA A 1 338 ? -8.331 -9.714 16.225 1.00 93.31 338 ALA A C 1
ATOM 2683 O O . ALA A 1 338 ? -8.208 -9.166 17.314 1.00 93.31 338 ALA A O 1
ATOM 2684 N N . SER A 1 339 ? -9.374 -10.504 15.947 1.00 94.06 339 SER A N 1
ATOM 2685 C CA . SER A 1 339 ? -10.438 -10.770 16.921 1.00 94.06 339 SER A CA 1
ATOM 2686 C C . SER A 1 339 ? -9.938 -11.537 18.150 1.00 94.06 339 SER A C 1
ATOM 2688 O O . SER A 1 339 ? -10.281 -11.183 19.278 1.00 94.06 339 SER A O 1
ATOM 2690 N N . ALA A 1 340 ? -9.072 -12.537 17.954 1.00 92.75 340 ALA A N 1
ATOM 2691 C CA . ALA A 1 340 ? -8.465 -13.289 19.048 1.00 92.75 340 ALA A CA 1
ATOM 2692 C C . ALA A 1 340 ? -7.539 -12.405 19.900 1.00 92.75 340 ALA A C 1
ATOM 2694 O O . ALA A 1 340 ? -7.561 -12.477 21.129 1.00 92.75 340 ALA A O 1
ATOM 2695 N N . PHE A 1 341 ? -6.752 -11.541 19.258 1.00 92.31 341 PHE A N 1
ATOM 2696 C CA . PHE A 1 341 ? -5.849 -10.628 19.949 1.00 92.31 341 PHE A CA 1
ATOM 2697 C C . PHE A 1 341 ? -6.597 -9.499 20.669 1.00 92.31 341 PHE A C 1
ATOM 2699 O O . PHE A 1 341 ? -6.274 -9.195 21.815 1.00 92.31 341 PHE A O 1
ATOM 2706 N N . ALA A 1 342 ? -7.643 -8.935 20.060 1.00 91.00 342 ALA A N 1
ATOM 2707 C CA . ALA A 1 342 ? -8.517 -7.957 20.705 1.00 91.00 342 ALA A CA 1
ATOM 2708 C C . ALA A 1 342 ? -9.171 -8.539 21.967 1.00 91.00 342 ALA A C 1
ATOM 2710 O O . ALA A 1 342 ? -9.176 -7.890 23.009 1.00 91.00 342 ALA A O 1
ATOM 2711 N N . MET A 1 343 ? -9.628 -9.794 21.908 1.00 89.94 343 MET A N 1
ATOM 2712 C CA . MET A 1 343 ? -10.154 -10.507 23.075 1.00 89.94 343 MET A CA 1
ATOM 2713 C C . MET A 1 343 ? -9.095 -10.694 24.170 1.00 89.94 343 MET A C 1
ATOM 2715 O O . MET A 1 343 ? -9.377 -10.502 25.352 1.00 89.94 343 MET A O 1
ATOM 2719 N N . ALA A 1 344 ? -7.858 -11.025 23.789 1.00 90.31 344 ALA A N 1
ATOM 2720 C CA . ALA A 1 344 ? -6.755 -11.142 24.737 1.00 90.31 344 ALA A CA 1
ATOM 2721 C C . ALA A 1 344 ? -6.431 -9.800 25.418 1.00 90.31 344 ALA A C 1
ATOM 2723 O O . ALA A 1 344 ? -6.223 -9.773 26.629 1.00 90.31 344 ALA A O 1
ATOM 2724 N N . LEU A 1 345 ? -6.434 -8.687 24.672 1.00 88.88 345 LEU A N 1
ATOM 2725 C CA . LEU A 1 345 ? -6.223 -7.344 25.225 1.00 88.88 345 LEU A CA 1
ATOM 2726 C C . LEU A 1 345 ? -7.375 -6.899 26.133 1.00 88.88 345 LEU A C 1
ATOM 2728 O O . LEU A 1 345 ? -7.122 -6.347 27.201 1.00 88.88 345 LEU A O 1
ATOM 2732 N N . ALA A 1 346 ? -8.622 -7.187 25.752 1.00 85.25 346 ALA A N 1
ATOM 2733 C CA . ALA A 1 346 ? -9.807 -6.878 26.552 1.00 85.25 346 ALA A CA 1
ATOM 2734 C C . ALA A 1 346 ? -9.838 -7.641 27.889 1.00 85.25 346 ALA A C 1
ATOM 2736 O O . ALA A 1 346 ? -10.335 -7.130 28.897 1.00 85.25 346 ALA A O 1
ATOM 2737 N N . TRP A 1 347 ? -9.262 -8.847 27.924 1.00 86.88 347 TRP A N 1
ATOM 2738 C CA . TRP A 1 347 ? -9.157 -9.649 29.140 1.00 86.88 347 TRP A CA 1
ATOM 2739 C C . TRP A 1 347 ? -8.197 -9.051 30.181 1.00 86.88 347 TRP A C 1
ATOM 2741 O O . TRP A 1 347 ? -8.470 -9.170 31.375 1.00 86.88 347 TRP A O 1
ATOM 2751 N N . ILE A 1 348 ? -7.120 -8.369 29.764 1.00 84.94 348 ILE A N 1
ATOM 2752 C CA . ILE A 1 348 ? -6.083 -7.828 30.668 1.00 84.94 348 ILE A CA 1
ATOM 2753 C C . ILE A 1 348 ? -6.673 -6.939 31.784 1.00 84.94 348 ILE A C 1
ATOM 2755 O O . ILE A 1 348 ? -6.361 -7.190 32.950 1.00 84.94 348 ILE A O 1
ATOM 2759 N N . PRO A 1 349 ? -7.517 -5.926 31.494 1.00 82.69 349 PRO A N 1
ATOM 2760 C CA . PRO A 1 349 ? -8.104 -5.089 32.539 1.00 82.69 349 PRO A CA 1
ATOM 2761 C C . PRO A 1 349 ? -9.319 -5.719 33.244 1.00 82.69 349 PRO A C 1
ATOM 2763 O O . PRO A 1 349 ? -9.546 -5.424 34.415 1.00 82.69 349 PRO A O 1
ATOM 2766 N N . ARG A 1 350 ? -10.120 -6.552 32.558 1.00 78.38 350 ARG A N 1
ATOM 2767 C CA . ARG A 1 350 ? -11.432 -7.026 33.062 1.00 78.38 350 ARG A CA 1
ATOM 2768 C C . ARG A 1 350 ? -11.369 -8.367 33.798 1.00 78.38 350 ARG A C 1
ATOM 2770 O O . ARG A 1 350 ? -12.221 -8.645 34.638 1.00 78.38 350 ARG A O 1
ATOM 2777 N N . GLY A 1 351 ? -10.402 -9.224 33.471 1.00 77.25 351 GLY A N 1
ATOM 2778 C CA . GLY A 1 351 ? -10.210 -10.542 34.083 1.00 77.25 351 GLY A CA 1
ATOM 2779 C C . GLY A 1 351 ? -11.282 -11.597 33.765 1.00 77.25 351 GLY A C 1
ATOM 2780 O O . GLY A 1 351 ? -11.130 -12.745 34.182 1.00 77.25 351 GLY A O 1
ATOM 2781 N N . GLN A 1 352 ? -12.335 -11.261 33.012 1.00 78.81 352 GLN A N 1
ATOM 2782 C CA . GLN A 1 352 ? -13.418 -12.171 32.620 1.00 78.81 352 GLN A CA 1
ATOM 2783 C C . GLN A 1 352 ? -13.475 -12.315 31.095 1.00 78.81 352 GLN A C 1
ATOM 2785 O O . GLN A 1 352 ? -13.364 -11.324 30.378 1.00 78.81 352 GLN A O 1
ATOM 2790 N N . LEU A 1 353 ? -13.631 -13.550 30.609 1.00 71.81 353 LEU A N 1
ATOM 2791 C CA . LEU A 1 353 ? -13.829 -13.860 29.191 1.00 71.81 353 LEU A CA 1
ATOM 2792 C C . LEU A 1 353 ? -15.286 -14.251 28.969 1.00 71.81 353 LEU A C 1
ATOM 2794 O O . LEU A 1 353 ? -15.712 -15.323 29.403 1.00 71.81 353 LEU A O 1
ATOM 2798 N N . ASP A 1 354 ? -16.032 -13.402 28.271 1.00 80.56 354 ASP A N 1
ATOM 2799 C CA . ASP A 1 354 ? -17.350 -13.772 27.777 1.00 80.56 354 ASP A CA 1
ATOM 2800 C C . ASP A 1 354 ? -17.232 -14.361 26.365 1.00 80.56 354 ASP A C 1
ATOM 2802 O O . ASP A 1 354 ? -17.066 -13.659 25.365 1.00 80.56 354 ASP A O 1
ATOM 2806 N N . TRP A 1 355 ? -17.333 -15.687 26.291 1.00 82.31 355 TRP A N 1
ATOM 2807 C CA . TRP A 1 355 ? -17.261 -16.446 25.043 1.00 82.31 355 TRP A CA 1
ATOM 2808 C C . TRP A 1 355 ? -18.342 -16.059 24.033 1.00 82.31 355 TRP A C 1
ATOM 2810 O O . TRP A 1 355 ? -18.135 -16.190 22.826 1.00 82.31 355 TRP A O 1
ATOM 2820 N N . SER A 1 356 ? -19.487 -15.572 24.508 1.00 80.69 356 SER A N 1
ATOM 2821 C CA . SER A 1 356 ? -20.592 -15.167 23.648 1.00 80.69 356 SER A CA 1
ATOM 2822 C C . SER A 1 356 ? -20.290 -13.831 22.948 1.00 80.69 356 SER A C 1
ATOM 2824 O O . SER A 1 356 ? -20.507 -13.705 21.738 1.00 80.69 356 SER A O 1
ATOM 2826 N N . HIS A 1 357 ? -19.698 -12.875 23.670 1.00 84.56 357 HIS A N 1
ATOM 2827 C CA . HIS A 1 357 ? -19.175 -11.624 23.114 1.00 84.56 357 HIS A CA 1
ATOM 2828 C C . HIS A 1 357 ? -17.961 -11.876 22.211 1.00 84.56 357 HIS A C 1
ATOM 2830 O O . HIS A 1 357 ? -17.828 -11.250 21.159 1.00 84.56 357 HIS A O 1
ATOM 2836 N N . ALA A 1 358 ? -17.117 -12.857 22.549 1.00 88.69 358 ALA A N 1
ATOM 2837 C CA . ALA A 1 358 ? -15.998 -13.257 21.701 1.00 88.69 358 ALA A CA 1
ATOM 2838 C C . ALA A 1 358 ? -16.447 -13.810 20.342 1.00 88.69 358 ALA A C 1
ATOM 2840 O O . ALA A 1 358 ? -15.883 -13.442 19.309 1.00 88.69 358 ALA A O 1
ATOM 2841 N N . ALA A 1 359 ? -17.493 -14.642 20.319 1.00 91.56 359 ALA A N 1
ATOM 2842 C CA . ALA A 1 359 ? -18.075 -15.135 19.073 1.00 91.56 359 ALA A CA 1
ATOM 2843 C C . ALA A 1 359 ? -18.683 -13.997 18.234 1.00 91.56 359 ALA A C 1
ATOM 2845 O O . ALA A 1 359 ? -18.487 -13.961 17.022 1.00 91.56 359 ALA A O 1
ATOM 2846 N N . LEU A 1 360 ? -19.372 -13.042 18.869 1.00 92.69 360 LEU A N 1
ATOM 2847 C CA . LEU A 1 360 ? -19.906 -11.852 18.199 1.00 92.69 360 LEU A CA 1
ATOM 2848 C C . LEU A 1 360 ? -18.792 -11.001 17.570 1.00 92.69 360 LEU A C 1
ATOM 2850 O O . LEU A 1 360 ? -18.879 -10.640 16.394 1.00 92.69 360 LEU A O 1
ATOM 2854 N N . LEU A 1 361 ? -17.731 -10.708 18.325 1.00 93.12 361 LEU A N 1
ATOM 2855 C CA . LEU A 1 361 ? -16.608 -9.898 17.855 1.00 93.12 361 LEU A CA 1
ATOM 2856 C C . LEU A 1 361 ? -15.867 -10.588 16.703 1.00 93.12 361 LEU A C 1
ATOM 2858 O O . LEU A 1 361 ? -15.548 -9.946 15.703 1.00 93.12 361 LEU A O 1
ATOM 2862 N N . CYS A 1 362 ? -15.657 -11.903 16.796 1.00 95.25 362 CYS A N 1
ATOM 2863 C CA . CYS A 1 362 ? -15.031 -12.694 15.738 1.00 95.25 362 CYS A C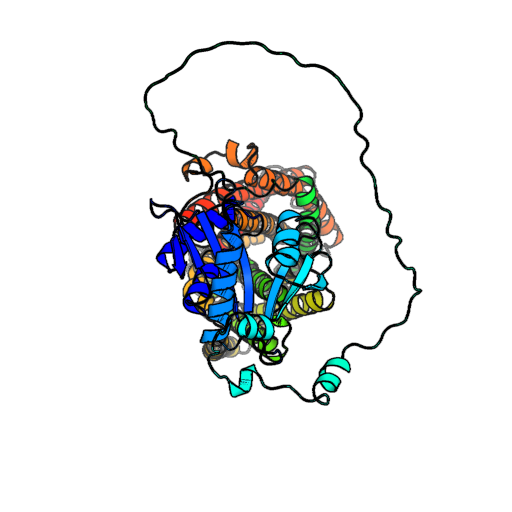A 1
ATOM 2864 C C . CYS A 1 362 ? -15.889 -12.750 14.463 1.00 95.25 362 CYS A C 1
ATOM 2866 O O . CYS A 1 362 ? -15.379 -12.478 13.376 1.00 95.25 362 CYS A O 1
ATOM 2868 N N . ALA A 1 363 ? -17.194 -13.020 14.585 1.00 95.50 363 ALA A N 1
ATOM 2869 C CA . ALA A 1 363 ? -18.114 -13.038 13.447 1.00 95.50 363 ALA A CA 1
ATOM 2870 C C . ALA A 1 363 ? -18.182 -11.669 12.755 1.00 95.50 363 ALA A C 1
ATOM 2872 O O . ALA A 1 363 ? -18.057 -11.587 11.532 1.00 95.50 363 ALA A O 1
ATOM 2873 N N . SER A 1 364 ? -18.302 -10.594 13.541 1.00 95.25 364 SER A N 1
ATOM 2874 C CA . SER A 1 364 ? -18.324 -9.214 13.042 1.00 95.25 364 SER A CA 1
ATOM 2875 C C . SER A 1 364 ? -17.026 -8.868 12.325 1.00 95.25 364 SER A C 1
ATOM 2877 O O . SER A 1 364 ? -17.069 -8.355 11.211 1.00 95.25 364 SER A O 1
ATOM 2879 N N . SER A 1 365 ? -15.876 -9.205 12.916 1.00 95.50 365 SER A N 1
ATOM 2880 C CA . SER A 1 365 ? -14.556 -8.980 12.321 1.00 95.50 365 SER A CA 1
ATOM 2881 C C . SER A 1 365 ? -14.393 -9.701 10.984 1.00 95.50 365 SER A C 1
ATOM 2883 O O . SER A 1 365 ? -14.067 -9.074 9.976 1.00 95.50 365 SER A O 1
ATOM 2885 N N . LEU A 1 366 ? -14.689 -11.004 10.950 1.00 96.06 366 LEU A N 1
ATOM 2886 C CA . LEU A 1 366 ? -14.557 -11.836 9.756 1.00 96.06 366 LEU A CA 1
ATOM 2887 C C . LEU A 1 366 ? -15.480 -11.378 8.626 1.00 96.06 366 LEU A C 1
ATOM 2889 O O . LEU A 1 366 ? -15.016 -11.190 7.501 1.00 96.06 366 LEU A O 1
ATOM 2893 N N . ALA A 1 367 ? -16.770 -11.174 8.912 1.00 96.12 367 ALA A N 1
ATOM 2894 C CA . ALA A 1 367 ? -17.727 -10.719 7.906 1.00 96.12 367 ALA A CA 1
ATOM 2895 C C . ALA A 1 367 ? -17.347 -9.337 7.365 1.00 96.12 367 ALA A C 1
ATOM 2897 O O . ALA A 1 367 ? -17.406 -9.109 6.156 1.00 96.12 367 ALA A O 1
ATOM 2898 N N . THR A 1 368 ? -16.893 -8.445 8.250 1.00 95.12 368 THR A N 1
ATOM 2899 C CA . THR A 1 368 ? -16.446 -7.106 7.871 1.00 95.12 368 THR A CA 1
ATOM 2900 C C . THR A 1 368 ? -15.235 -7.157 6.968 1.00 95.12 368 THR A C 1
ATOM 2902 O O . THR A 1 368 ? -15.287 -6.600 5.878 1.00 95.12 368 THR A O 1
ATOM 2905 N N . ALA A 1 369 ? -14.167 -7.837 7.384 1.00 93.75 369 ALA A N 1
ATOM 2906 C CA . ALA A 1 369 ? -12.938 -7.901 6.609 1.00 93.75 369 ALA A CA 1
ATOM 2907 C C . ALA A 1 369 ? -13.179 -8.550 5.241 1.00 93.75 369 ALA A C 1
ATOM 2909 O O . ALA A 1 369 ? -12.776 -7.998 4.223 1.00 93.75 369 ALA A O 1
ATOM 2910 N N . CYS A 1 370 ? -13.914 -9.666 5.183 1.00 93.88 370 CYS A N 1
ATOM 2911 C CA . CYS A 1 370 ? -14.212 -10.323 3.910 1.00 93.88 370 CYS A CA 1
ATOM 2912 C C . CYS A 1 370 ? -15.044 -9.420 2.986 1.00 93.88 370 CYS A C 1
ATOM 2914 O O . CYS A 1 370 ? -14.693 -9.240 1.819 1.00 93.88 370 CYS A O 1
ATOM 2916 N N . CYS A 1 371 ? -16.128 -8.825 3.499 1.00 94.38 371 CYS A N 1
ATOM 2917 C CA . CYS A 1 371 ? -17.047 -8.014 2.703 1.00 94.38 371 CYS A CA 1
ATOM 2918 C C . CYS A 1 371 ? -16.431 -6.674 2.279 1.00 94.38 371 CYS A C 1
ATOM 2920 O O . CYS A 1 371 ? -16.447 -6.348 1.092 1.00 94.38 371 CYS A O 1
ATOM 2922 N N . ALA A 1 372 ? -15.838 -5.924 3.214 1.00 92.38 372 ALA A N 1
ATOM 2923 C CA . ALA A 1 372 ? -15.195 -4.645 2.923 1.00 92.38 372 ALA A CA 1
ATOM 2924 C C . ALA A 1 372 ? -14.048 -4.830 1.924 1.00 92.38 372 ALA A C 1
ATOM 2926 O O . ALA A 1 372 ? -14.037 -4.163 0.888 1.00 92.38 372 ALA A O 1
ATOM 2927 N N . SER A 1 373 ? -13.154 -5.802 2.154 1.00 90.81 373 SER A N 1
ATOM 2928 C CA . SER A 1 373 ? -12.057 -6.071 1.223 1.00 90.81 373 SER A CA 1
ATOM 2929 C C . SER A 1 373 ? -12.548 -6.576 -0.134 1.00 90.81 373 SER A C 1
ATOM 2931 O O . SER A 1 373 ? -11.918 -6.271 -1.142 1.00 90.81 373 SER A O 1
ATOM 2933 N N . LEU A 1 374 ? -13.672 -7.301 -0.216 1.00 91.25 374 LEU A N 1
ATOM 2934 C CA . LEU A 1 374 ? -14.260 -7.701 -1.502 1.00 91.25 374 LEU A CA 1
ATOM 2935 C C . LEU A 1 374 ? -14.792 -6.487 -2.275 1.00 91.25 374 LEU A C 1
ATOM 2937 O O . LEU A 1 374 ? -14.459 -6.321 -3.449 1.00 91.25 374 LEU A O 1
ATOM 2941 N N . ILE A 1 375 ? -15.586 -5.634 -1.617 1.00 91.62 375 ILE A N 1
ATOM 2942 C CA . ILE A 1 375 ? -16.152 -4.408 -2.202 1.00 91.62 375 ILE A CA 1
ATOM 2943 C C . ILE A 1 375 ? -15.028 -3.510 -2.722 1.00 91.62 375 ILE A C 1
ATOM 2945 O O . ILE A 1 375 ? -15.050 -3.093 -3.882 1.00 91.62 375 ILE A O 1
ATOM 2949 N N . LEU A 1 376 ? -14.026 -3.252 -1.882 1.00 88.12 376 LEU A N 1
ATOM 2950 C CA . LEU A 1 376 ? -12.925 -2.352 -2.204 1.00 88.12 376 LEU A CA 1
ATOM 2951 C C . LEU A 1 376 ? -12.003 -2.934 -3.274 1.00 88.12 376 LEU A C 1
ATOM 2953 O O . LEU A 1 376 ? -11.625 -2.220 -4.196 1.00 88.12 376 LEU A O 1
ATOM 2957 N N . SER A 1 377 ? -11.708 -4.234 -3.241 1.00 88.75 377 SER A N 1
ATOM 2958 C CA . SER A 1 377 ? -10.871 -4.863 -4.271 1.00 88.75 377 SER A CA 1
ATOM 2959 C C . SER A 1 377 ? -11.547 -4.888 -5.644 1.00 88.75 377 SER A C 1
ATOM 2961 O O . SER A 1 377 ? -10.886 -4.659 -6.657 1.00 88.75 377 SER A O 1
ATOM 2963 N N . ILE A 1 378 ? -12.867 -5.114 -5.700 1.00 90.94 378 ILE A N 1
ATOM 2964 C CA . ILE A 1 378 ? -13.638 -5.010 -6.949 1.00 90.94 378 ILE A CA 1
ATOM 2965 C C . ILE A 1 378 ? -13.627 -3.563 -7.448 1.00 90.94 378 ILE A C 1
ATOM 2967 O O . ILE A 1 378 ? -13.372 -3.325 -8.630 1.00 90.94 378 ILE A O 1
ATOM 2971 N N . LEU A 1 379 ? -13.849 -2.593 -6.556 1.00 89.00 379 LEU A N 1
ATOM 2972 C CA . LEU A 1 379 ? -13.768 -1.174 -6.890 1.00 89.00 379 LEU A CA 1
ATOM 2973 C C . LEU A 1 379 ? -12.387 -0.802 -7.443 1.00 89.00 379 LEU A C 1
ATOM 2975 O O . LEU A 1 379 ? -12.311 -0.161 -8.488 1.00 89.00 379 LEU A O 1
ATOM 2979 N N . MET A 1 380 ? -11.304 -1.240 -6.799 1.00 87.81 380 MET A N 1
ATOM 2980 C CA . MET A 1 380 ? -9.937 -0.951 -7.237 1.00 87.81 380 MET A CA 1
ATOM 2981 C C . MET A 1 380 ? -9.621 -1.586 -8.585 1.00 87.81 380 MET A C 1
ATOM 2983 O O . MET A 1 380 ? -9.093 -0.908 -9.464 1.00 87.81 380 MET A O 1
ATOM 2987 N N . ALA A 1 381 ? -10.010 -2.844 -8.801 1.00 88.19 381 ALA A N 1
ATOM 2988 C CA . ALA A 1 381 ? -9.865 -3.481 -10.104 1.00 88.19 381 ALA A CA 1
ATOM 2989 C C . ALA A 1 381 ? -10.625 -2.708 -11.197 1.00 88.19 381 ALA A C 1
ATOM 2991 O O . ALA A 1 381 ? -10.079 -2.478 -12.275 1.00 88.19 381 ALA A O 1
ATOM 2992 N N . MET A 1 382 ? -11.852 -2.247 -10.917 1.00 88.75 382 MET A N 1
ATOM 2993 C CA . MET A 1 382 ? -12.621 -1.419 -11.854 1.00 88.75 382 MET A CA 1
ATOM 2994 C C . MET A 1 382 ? -11.930 -0.085 -12.148 1.00 88.75 382 MET A C 1
ATOM 2996 O O . MET A 1 382 ? -11.818 0.279 -13.317 1.00 88.75 382 MET A O 1
ATOM 3000 N N . VAL A 1 383 ? -11.439 0.618 -11.122 1.00 88.31 383 VAL A N 1
ATOM 3001 C CA . VAL A 1 383 ? -10.715 1.888 -11.288 1.00 88.31 383 VAL A CA 1
ATOM 3002 C C . VAL A 1 383 ? -9.461 1.685 -12.132 1.00 88.31 383 VAL A C 1
ATOM 3004 O O . VAL A 1 383 ? -9.253 2.435 -13.078 1.00 88.31 383 VAL A O 1
ATOM 3007 N N . VAL A 1 384 ? -8.658 0.653 -11.861 1.00 85.50 384 VAL A N 1
ATOM 3008 C CA . VAL A 1 384 ? -7.427 0.383 -12.621 1.00 85.50 384 VAL A CA 1
ATOM 3009 C C . VAL A 1 384 ? -7.728 0.059 -14.087 1.00 85.50 384 VAL A C 1
ATOM 3011 O O . VAL A 1 384 ? -7.109 0.632 -14.984 1.00 85.50 384 VAL A O 1
ATOM 3014 N N . ILE A 1 385 ? -8.711 -0.809 -14.349 1.00 86.50 385 ILE A N 1
ATOM 3015 C CA . ILE A 1 385 ? -9.111 -1.182 -15.717 1.00 86.50 385 I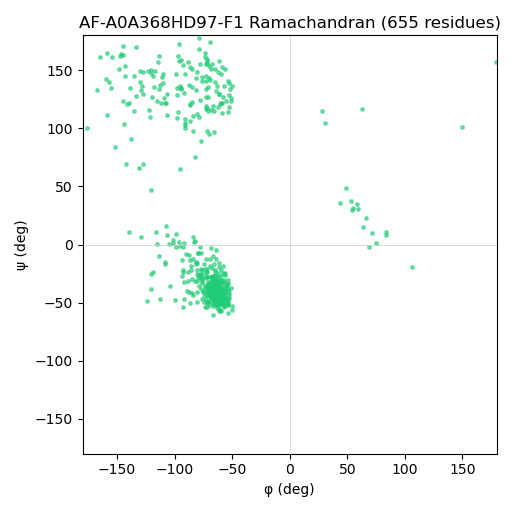LE A CA 1
ATOM 3016 C C . ILE A 1 385 ? -9.676 0.029 -16.470 1.00 86.50 385 ILE A C 1
ATOM 3018 O O . ILE A 1 385 ? -9.394 0.211 -17.655 1.00 86.50 385 ILE A O 1
ATOM 3022 N N . PHE A 1 386 ? -10.472 0.866 -15.800 1.00 88.00 386 PHE A N 1
ATOM 3023 C CA . PHE A 1 386 ? -11.022 2.077 -16.398 1.00 88.00 386 PHE A CA 1
ATOM 3024 C C . PHE A 1 386 ? -9.917 3.093 -16.695 1.00 88.00 386 PHE A C 1
ATOM 3026 O O . PHE A 1 386 ? -9.851 3.582 -17.815 1.00 88.00 386 PHE A O 1
ATOM 3033 N N . SER A 1 387 ? -9.001 3.348 -15.759 1.00 85.81 387 SER A N 1
ATOM 3034 C CA . SER A 1 387 ? -7.852 4.236 -15.978 1.00 85.81 387 SER A CA 1
ATOM 3035 C C . SER A 1 387 ? -7.040 3.811 -17.204 1.00 85.81 387 SER A C 1
ATOM 3037 O O . SER A 1 387 ? -6.793 4.638 -18.078 1.00 85.81 387 SER A O 1
ATOM 3039 N N . ARG A 1 388 ? -6.758 2.507 -17.349 1.00 83.00 388 ARG A N 1
ATOM 3040 C CA . ARG A 1 388 ? -6.090 1.953 -18.539 1.00 83.00 388 ARG A CA 1
ATOM 3041 C C . ARG A 1 388 ? -6.881 2.186 -19.830 1.00 83.00 388 ARG A C 1
ATOM 3043 O O . ARG A 1 388 ? -6.284 2.510 -20.845 1.00 83.00 388 ARG A O 1
ATOM 3050 N N . LYS A 1 389 ? -8.213 2.062 -19.806 1.00 84.44 389 LYS A N 1
ATOM 3051 C CA . LYS A 1 389 ? -9.074 2.295 -20.983 1.00 84.44 389 LYS A CA 1
ATOM 3052 C C . LYS A 1 389 ? -9.054 3.751 -21.477 1.00 84.44 389 LYS A C 1
ATOM 3054 O O . LYS A 1 389 ? -9.329 3.982 -22.650 1.00 84.44 389 LYS A O 1
ATOM 3059 N N . TYR A 1 390 ? -8.785 4.711 -20.594 1.00 84.56 390 TYR A N 1
ATOM 3060 C CA . TYR A 1 390 ? -8.748 6.145 -20.913 1.00 84.56 390 TYR A CA 1
ATOM 3061 C C . TYR A 1 390 ? -7.323 6.721 -20.934 1.00 84.56 390 TYR A C 1
ATOM 3063 O O . TYR A 1 390 ? -7.170 7.938 -20.862 1.00 84.56 390 TYR A O 1
ATOM 3071 N N . ASP A 1 391 ? -6.294 5.869 -21.001 1.00 80.19 391 ASP A N 1
ATOM 3072 C CA . ASP A 1 391 ? -4.876 6.263 -20.988 1.00 80.19 391 ASP A CA 1
ATOM 3073 C C . ASP A 1 391 ? -4.480 7.148 -19.787 1.00 80.19 391 ASP A C 1
ATOM 3075 O O . ASP A 1 391 ? -3.561 7.967 -19.848 1.00 80.19 391 ASP A O 1
ATOM 3079 N N . ILE A 1 392 ? -5.169 6.970 -18.657 1.00 77.69 392 ILE A N 1
ATOM 3080 C CA . ILE A 1 392 ? -4.836 7.598 -17.378 1.00 77.69 392 ILE A CA 1
ATOM 3081 C C . ILE A 1 392 ? -3.968 6.618 -16.589 1.00 77.69 392 ILE A C 1
ATOM 3083 O O . ILE A 1 392 ? -4.307 5.441 -16.463 1.00 77.69 392 ILE A O 1
ATOM 3087 N N . ASN A 1 393 ? -2.866 7.098 -16.004 1.00 70.25 393 ASN A N 1
ATOM 3088 C CA . ASN A 1 393 ? -2.055 6.263 -15.119 1.00 70.25 393 ASN A CA 1
ATOM 3089 C C . ASN A 1 393 ? -2.911 5.797 -13.916 1.00 70.25 393 ASN A C 1
ATOM 3091 O O . ASN A 1 393 ? -3.414 6.652 -13.173 1.00 70.25 393 ASN A O 1
ATOM 3095 N N . PRO A 1 394 ? -3.078 4.477 -13.700 1.00 72.56 394 PRO A N 1
ATOM 3096 C CA . PRO A 1 394 ? -3.913 3.952 -12.628 1.00 72.56 394 PRO A CA 1
ATOM 3097 C C . PRO A 1 394 ? -3.475 4.403 -11.233 1.00 72.56 394 PRO A C 1
ATOM 3099 O O . PRO A 1 394 ? -4.340 4.632 -10.392 1.00 72.56 394 PRO A O 1
ATOM 3102 N N . ASP A 1 395 ? -2.177 4.604 -10.989 1.00 68.19 395 ASP A N 1
ATOM 3103 C CA . ASP A 1 395 ? -1.644 5.000 -9.676 1.00 68.19 395 ASP A CA 1
ATOM 3104 C C . ASP A 1 395 ? -2.140 6.377 -9.232 1.00 68.19 395 ASP A C 1
ATOM 3106 O O . ASP A 1 395 ? -2.376 6.611 -8.044 1.00 68.19 395 ASP A O 1
ATOM 3110 N N . ASN A 1 396 ? -2.369 7.274 -10.195 1.00 70.06 396 ASN A N 1
ATOM 3111 C CA . ASN A 1 396 ? -2.826 8.640 -9.939 1.00 70.06 396 ASN A CA 1
ATOM 3112 C C . ASN A 1 396 ? -4.297 8.705 -9.499 1.00 70.06 396 ASN A C 1
ATOM 3114 O O . ASN A 1 396 ? -4.751 9.755 -9.046 1.00 70.06 396 ASN A O 1
ATOM 3118 N N . VAL A 1 397 ? -5.047 7.608 -9.649 1.00 76.06 397 VAL A N 1
ATOM 3119 C CA . VAL A 1 397 ? -6.494 7.554 -9.394 1.00 76.06 397 VAL A CA 1
ATOM 3120 C C . VAL A 1 397 ? -6.840 6.468 -8.376 1.00 76.06 397 VAL A C 1
ATOM 3122 O O . VAL A 1 397 ? -7.540 6.743 -7.404 1.00 76.06 397 VAL A O 1
ATOM 3125 N N . ALA A 1 398 ? -6.320 5.252 -8.545 1.00 77.12 398 ALA A N 1
ATOM 3126 C CA . ALA A 1 398 ? -6.610 4.111 -7.682 1.00 77.12 398 ALA A CA 1
ATOM 3127 C C . ALA A 1 398 ? -6.113 4.336 -6.250 1.00 77.12 398 ALA A C 1
ATOM 3129 O O . ALA A 1 398 ? -6.879 4.155 -5.308 1.00 77.12 398 ALA A O 1
ATOM 3130 N N . THR A 1 399 ? -4.877 4.805 -6.076 1.00 73.06 399 THR A N 1
ATOM 3131 C CA . THR A 1 399 ? -4.275 5.006 -4.749 1.00 73.06 399 THR A CA 1
ATOM 3132 C C . THR A 1 399 ? -5.024 6.054 -3.903 1.00 73.06 399 THR A C 1
ATOM 3134 O O . THR A 1 399 ? -5.368 5.740 -2.761 1.00 73.06 399 THR A O 1
ATOM 3137 N N . PRO A 1 400 ? -5.369 7.257 -4.421 1.00 75.50 400 PRO A N 1
ATOM 3138 C CA . PRO A 1 400 ? -6.220 8.204 -3.692 1.00 75.50 400 PRO A CA 1
ATOM 3139 C C . PRO A 1 400 ? -7.606 7.655 -3.340 1.00 75.50 400 PRO A C 1
ATOM 3141 O O . PRO A 1 400 ? -8.099 7.893 -2.237 1.00 75.50 400 PRO A O 1
ATOM 3144 N N . ILE A 1 401 ? -8.249 6.936 -4.267 1.00 81.12 401 ILE A N 1
ATOM 3145 C CA . ILE A 1 401 ? -9.597 6.394 -4.053 1.00 81.12 401 ILE A CA 1
ATOM 3146 C C . ILE A 1 401 ? -9.565 5.282 -3.003 1.00 81.12 401 ILE A C 1
ATOM 3148 O O . ILE A 1 401 ? -10.402 5.292 -2.101 1.00 81.12 401 ILE A O 1
ATOM 3152 N N . ALA A 1 402 ? -8.584 4.375 -3.068 1.00 79.12 402 ALA A N 1
ATOM 3153 C CA . ALA A 1 402 ? -8.350 3.359 -2.043 1.00 79.12 402 ALA A CA 1
ATOM 3154 C C . ALA A 1 402 ? -8.177 4.019 -0.672 1.00 79.12 402 ALA A C 1
ATOM 3156 O O . ALA A 1 402 ? -8.887 3.699 0.283 1.00 79.12 402 ALA A O 1
ATOM 3157 N N . ALA A 1 403 ? -7.277 5.006 -0.585 1.00 77.00 403 ALA A N 1
ATOM 3158 C CA . ALA A 1 403 ? -7.002 5.730 0.647 1.00 77.00 403 ALA A CA 1
ATOM 3159 C C . ALA A 1 403 ? -8.267 6.393 1.221 1.00 77.00 403 ALA A C 1
ATOM 3161 O O . ALA A 1 403 ? -8.515 6.262 2.415 1.00 77.00 403 ALA A O 1
ATOM 3162 N N . SER A 1 404 ? -9.095 7.011 0.377 1.00 82.06 404 SER A N 1
ATOM 3163 C CA . SER A 1 404 ? -10.293 7.753 0.784 1.00 82.06 404 SER A CA 1
ATOM 3164 C C . SER A 1 404 ? -11.484 6.865 1.176 1.00 82.06 404 SER A C 1
ATOM 3166 O O . SER A 1 404 ? -12.111 7.084 2.210 1.00 82.06 404 SER A O 1
ATOM 3168 N N . LEU A 1 405 ? -11.808 5.847 0.372 1.00 85.12 405 LEU A N 1
ATOM 3169 C CA . LEU A 1 405 ? -13.027 5.051 0.561 1.00 85.12 405 LEU A CA 1
ATOM 3170 C C . LEU A 1 405 ? -12.853 3.865 1.503 1.00 85.12 405 LEU A C 1
ATOM 3172 O O . LEU A 1 405 ? -13.850 3.399 2.057 1.00 85.12 405 LEU A O 1
ATOM 3176 N N . GLY A 1 406 ? -11.635 3.350 1.680 1.00 86.12 406 GLY A N 1
ATOM 3177 C CA . GLY A 1 406 ? -11.466 2.089 2.396 1.00 86.12 406 GLY A CA 1
ATOM 3178 C C . GLY A 1 406 ? -11.821 2.161 3.877 1.00 86.12 406 GLY A C 1
ATOM 3179 O O . GLY A 1 406 ? -12.536 1.290 4.372 1.00 86.12 406 GLY A O 1
ATOM 3180 N N . ASP A 1 407 ? -11.419 3.227 4.570 1.00 87.69 407 ASP A N 1
ATOM 3181 C CA . ASP A 1 407 ? -11.672 3.369 6.008 1.00 87.69 407 ASP A CA 1
ATOM 3182 C C . ASP A 1 407 ? -13.157 3.608 6.274 1.00 87.69 407 ASP A C 1
ATOM 3184 O O . ASP A 1 407 ? -13.765 2.970 7.136 1.00 87.69 407 ASP A O 1
ATOM 3188 N N . LEU A 1 408 ? -13.765 4.454 5.440 1.00 89.88 408 LEU A N 1
ATOM 3189 C CA . LEU A 1 408 ? -15.199 4.706 5.436 1.00 89.88 408 LEU A CA 1
ATOM 3190 C C . LEU A 1 408 ? -15.997 3.413 5.207 1.00 89.88 408 LEU A C 1
ATOM 3192 O O . LEU A 1 408 ? -16.926 3.117 5.957 1.00 89.88 408 LEU A O 1
ATOM 3196 N N . THR A 1 409 ? -15.621 2.631 4.192 1.00 91.38 409 THR A N 1
ATOM 3197 C CA . THR A 1 409 ? -16.300 1.373 3.850 1.00 91.38 409 THR A CA 1
ATOM 3198 C C . THR A 1 409 ? -16.137 0.349 4.968 1.00 91.38 409 THR A C 1
ATOM 3200 O O . THR A 1 409 ? -17.117 -0.273 5.368 1.00 91.38 409 THR A O 1
ATOM 3203 N N . THR A 1 410 ? -14.932 0.205 5.519 1.00 91.88 410 THR A N 1
ATOM 3204 C CA . THR A 1 410 ? -14.649 -0.745 6.602 1.00 91.88 410 THR A CA 1
ATOM 3205 C C . THR A 1 410 ? -15.459 -0.418 7.854 1.00 91.88 410 THR A C 1
ATOM 3207 O O . THR A 1 410 ? -16.102 -1.309 8.403 1.00 91.88 410 THR A O 1
ATOM 3210 N N . LEU A 1 411 ? -15.517 0.852 8.273 1.00 93.06 411 LEU A N 1
ATOM 3211 C CA . LEU A 1 411 ? -16.319 1.276 9.428 1.00 93.06 411 LEU A CA 1
ATOM 3212 C C . LEU A 1 411 ? -17.824 1.107 9.205 1.00 93.06 411 LEU A C 1
ATOM 3214 O O . LEU A 1 411 ? -18.533 0.649 10.106 1.00 93.06 411 LEU A O 1
ATOM 3218 N N . ALA A 1 412 ? -18.316 1.457 8.014 1.00 94.00 412 ALA A N 1
ATOM 3219 C CA . ALA A 1 412 ? -19.724 1.306 7.664 1.00 94.00 412 ALA A CA 1
ATOM 3220 C C . ALA A 1 412 ? -20.145 -0.172 7.671 1.00 94.00 412 ALA A C 1
ATOM 3222 O O . ALA A 1 412 ? -21.146 -0.533 8.292 1.00 94.00 412 ALA A O 1
ATOM 3223 N N . VAL A 1 413 ? -19.347 -1.037 7.039 1.00 95.50 413 VAL A N 1
ATOM 3224 C CA . VAL A 1 413 ? -19.582 -2.484 6.990 1.00 95.50 413 VAL A CA 1
ATOM 3225 C C . VAL A 1 413 ? -19.458 -3.109 8.385 1.00 95.50 413 VAL A C 1
ATOM 3227 O O . VAL A 1 413 ? -20.301 -3.932 8.744 1.00 95.50 413 VAL A O 1
ATOM 3230 N N . LEU A 1 414 ? -18.487 -2.673 9.200 1.00 95.19 414 LEU A N 1
ATOM 3231 C CA . LEU A 1 414 ? -18.324 -3.121 10.589 1.00 95.19 414 LEU A CA 1
ATOM 3232 C C . LEU A 1 414 ? -19.554 -2.818 11.428 1.00 95.19 414 LEU A C 1
ATOM 3234 O O . LEU A 1 414 ? -20.070 -3.682 12.134 1.00 95.19 414 LEU A O 1
ATOM 3238 N N . SER A 1 415 ? -20.039 -1.588 11.316 1.00 94.62 415 SER A N 1
ATOM 3239 C CA . SER A 1 415 ? -21.184 -1.115 12.081 1.00 94.62 415 SER A CA 1
ATOM 3240 C C . SER A 1 415 ? -22.470 -1.806 11.634 1.00 94.62 415 SER A C 1
ATOM 3242 O O . SER A 1 415 ? -23.318 -2.120 12.469 1.00 94.62 415 SER A O 1
ATOM 3244 N N . MET A 1 416 ? -22.596 -2.115 10.339 1.00 95.25 416 MET A N 1
ATOM 3245 C CA . MET A 1 416 ? -23.708 -2.887 9.788 1.00 95.25 416 MET A CA 1
ATOM 3246 C C . MET A 1 416 ? -23.699 -4.340 10.283 1.00 95.25 416 MET A C 1
ATOM 3248 O O . MET A 1 416 ? -24.652 -4.756 10.942 1.00 95.25 416 MET A O 1
ATOM 3252 N N . PHE A 1 417 ? -22.641 -5.113 10.004 1.00 95.06 417 PHE A N 1
ATOM 3253 C CA . PHE A 1 417 ? -22.583 -6.525 10.405 1.00 95.06 417 PHE A CA 1
ATOM 3254 C C . PHE A 1 417 ? -22.579 -6.693 11.915 1.00 95.06 417 PHE A C 1
ATOM 3256 O O . PHE A 1 417 ? -23.294 -7.552 12.420 1.00 95.06 417 PHE A O 1
ATOM 3263 N N . GLY A 1 418 ? -21.836 -5.857 12.641 1.00 94.06 418 GLY A N 1
ATOM 3264 C CA . GLY A 1 418 ? -21.811 -5.918 14.095 1.00 94.06 418 GLY A CA 1
ATOM 3265 C C . GLY A 1 418 ? -23.189 -5.678 14.705 1.00 94.06 418 GLY A C 1
ATOM 3266 O O . GLY A 1 418 ? -23.583 -6.412 15.605 1.00 94.06 418 GLY A O 1
ATOM 3267 N N . SER A 1 419 ? -23.972 -4.729 14.179 1.00 94.12 419 SER A N 1
ATOM 3268 C CA . SER A 1 419 ? -25.330 -4.476 14.682 1.00 94.12 419 SER A CA 1
ATOM 3269 C C . SER A 1 419 ? -26.269 -5.652 14.401 1.00 94.12 419 SER A C 1
ATOM 3271 O O . SER A 1 419 ? -27.005 -6.068 15.294 1.00 94.12 419 SER A O 1
ATOM 3273 N N . VAL A 1 420 ? -26.200 -6.229 13.195 1.00 93.00 420 VAL A N 1
ATOM 3274 C CA . VAL A 1 420 ? -26.980 -7.424 12.823 1.00 93.00 420 VAL A CA 1
ATOM 3275 C C . VAL A 1 420 ? -26.607 -8.617 13.703 1.00 93.00 420 VAL A C 1
ATOM 3277 O O . VAL A 1 420 ? -27.480 -9.319 14.209 1.00 93.00 420 VAL A O 1
ATOM 3280 N N . PHE A 1 421 ? -25.315 -8.846 13.927 1.00 93.69 421 PHE A N 1
ATOM 3281 C CA . PHE A 1 421 ? -24.850 -9.950 14.759 1.00 93.69 421 PHE A CA 1
ATOM 3282 C C . PHE A 1 421 ? -25.096 -9.724 16.245 1.00 93.69 421 PHE A C 1
ATOM 3284 O O . PHE A 1 421 ? -25.265 -10.703 16.964 1.00 93.69 421 PHE A O 1
ATOM 3291 N N . LEU A 1 422 ? -25.165 -8.478 16.717 1.00 92.06 422 LEU A N 1
ATOM 3292 C CA . LEU A 1 422 ? -25.580 -8.179 18.085 1.00 92.06 422 LEU A CA 1
ATOM 3293 C C . LEU A 1 422 ? -27.067 -8.498 18.285 1.00 92.06 422 LEU A C 1
ATOM 3295 O O . LEU A 1 422 ? -27.442 -9.102 19.286 1.00 92.06 422 LEU A O 1
ATOM 3299 N N . GLU A 1 423 ? -27.923 -8.149 17.325 1.00 89.12 423 GLU A N 1
ATOM 3300 C CA . GLU A 1 423 ? -29.341 -8.517 17.375 1.00 89.12 423 GLU A CA 1
ATOM 3301 C C . GLU A 1 423 ? -29.530 -10.043 17.323 1.00 89.12 423 GLU A C 1
ATOM 3303 O O . GLU A 1 423 ? -30.288 -10.613 18.116 1.00 89.12 423 GLU A O 1
ATOM 3308 N N . ALA A 1 424 ? -28.763 -10.723 16.466 1.00 85.88 424 ALA A N 1
ATOM 3309 C CA . ALA A 1 424 ? -28.723 -12.180 16.418 1.00 85.88 424 ALA A CA 1
ATOM 3310 C C . ALA A 1 424 ? -28.119 -12.797 17.686 1.00 85.88 424 ALA A C 1
ATOM 3312 O O . ALA A 1 424 ? -28.564 -13.843 18.124 1.00 85.88 424 ALA A O 1
ATOM 3313 N N . HIS A 1 425 ? -27.144 -12.162 18.329 1.00 84.19 425 HIS A N 1
ATOM 3314 C CA . HIS A 1 425 ? -26.564 -12.652 19.577 1.00 84.19 425 HIS A CA 1
ATOM 3315 C C . HIS A 1 425 ? -27.612 -12.725 20.699 1.00 84.19 425 HIS A C 1
ATOM 3317 O O . HIS A 1 425 ? -27.604 -13.670 21.485 1.00 84.19 425 HIS A O 1
ATOM 3323 N N . LEU A 1 426 ? -28.538 -11.761 20.741 1.00 78.38 426 LEU A N 1
ATOM 3324 C CA . LEU A 1 426 ? -29.607 -11.696 21.742 1.00 78.38 426 LEU A CA 1
ATOM 3325 C C . LEU A 1 426 ? -30.751 -12.692 21.489 1.00 78.38 426 LEU A C 1
ATOM 3327 O O . LEU A 1 426 ? -31.493 -13.006 22.417 1.00 78.38 426 LEU A O 1
ATOM 3331 N N . THR A 1 427 ? -30.914 -13.165 20.251 1.00 82.38 427 THR A N 1
ATOM 3332 C CA . THR A 1 427 ? -32.041 -14.019 19.832 1.00 82.38 427 THR A CA 1
ATOM 3333 C C . THR A 1 427 ? -31.605 -15.440 19.464 1.00 82.38 427 THR A C 1
ATOM 3335 O O . THR A 1 427 ? -32.194 -16.405 19.936 1.00 82.38 427 THR A O 1
ATOM 3338 N N . GLU A 1 428 ? -30.542 -15.574 18.673 1.00 83.50 428 GLU A N 1
ATOM 3339 C CA . GLU A 1 428 ? -30.072 -16.787 17.999 1.00 83.50 428 GLU A CA 1
ATOM 3340 C C . GLU A 1 428 ? -28.524 -16.865 17.984 1.00 83.50 428 GLU A C 1
ATOM 3342 O O . GLU A 1 428 ? -27.865 -16.757 16.945 1.00 83.50 428 GLU A O 1
ATOM 3347 N N . SER A 1 429 ? -27.904 -17.072 19.152 1.00 77.19 429 SER A N 1
ATOM 3348 C CA . SER A 1 429 ? -26.438 -17.007 19.335 1.00 77.19 429 SER A CA 1
ATOM 3349 C C . SER A 1 429 ? -25.616 -17.992 18.480 1.00 77.19 429 SER A C 1
ATOM 3351 O O . SER A 1 429 ? -24.438 -17.744 18.202 1.00 77.19 429 SER A O 1
ATOM 3353 N N . TRP A 1 430 ? -26.227 -19.083 18.003 1.00 88.44 430 TRP A N 1
ATOM 3354 C CA . TRP A 1 430 ? -25.600 -20.059 17.102 1.00 88.44 430 TRP A CA 1
ATOM 3355 C C . TRP A 1 430 ? -25.248 -19.471 15.725 1.00 88.44 430 TRP A C 1
ATOM 3357 O O . TRP A 1 430 ? -24.353 -19.993 15.047 1.00 88.44 430 TRP A O 1
ATOM 3367 N N . LEU A 1 431 ? -25.898 -18.373 15.315 1.00 89.50 431 LEU A N 1
ATOM 3368 C CA . LEU A 1 431 ? -25.641 -17.717 14.034 1.00 89.50 431 LEU A CA 1
ATOM 3369 C C . LEU A 1 431 ? -24.193 -17.219 13.941 1.00 89.50 431 LEU A C 1
ATOM 3371 O O . LEU A 1 431 ? -23.526 -17.462 12.937 1.00 89.50 431 LEU A O 1
ATOM 3375 N N . ASN A 1 432 ? -23.678 -16.596 15.006 1.00 91.94 432 ASN A N 1
ATOM 3376 C CA . ASN A 1 432 ? -22.321 -16.040 15.029 1.00 91.94 432 ASN A CA 1
ATOM 3377 C C . ASN A 1 432 ? -21.267 -17.135 14.816 1.00 91.94 432 ASN A C 1
ATOM 3379 O O . ASN A 1 432 ? -20.374 -16.995 13.982 1.00 91.94 432 ASN A O 1
ATOM 3383 N N . VAL A 1 433 ? -21.419 -18.271 15.502 1.00 92.19 433 VAL A N 1
ATOM 3384 C CA . VAL A 1 433 ? -20.528 -19.433 15.347 1.00 92.19 433 VAL A CA 1
ATOM 3385 C C . VAL A 1 433 ? -20.628 -20.020 13.938 1.00 92.19 433 VAL A C 1
ATOM 3387 O O . VAL A 1 433 ? -19.613 -20.367 13.335 1.00 92.19 433 VAL A O 1
ATOM 3390 N N . THR A 1 434 ? -21.838 -20.086 13.382 1.00 93.06 434 THR A N 1
ATOM 3391 C CA . THR A 1 434 ? -22.069 -20.602 12.026 1.00 93.06 434 THR A CA 1
ATOM 3392 C C . THR A 1 434 ? -21.372 -19.743 10.975 1.00 93.06 434 THR A C 1
ATOM 3394 O O . THR A 1 434 ? -20.691 -20.283 10.106 1.00 93.06 434 THR A O 1
ATOM 3397 N N . ILE A 1 435 ? -21.476 -18.415 11.078 1.00 94.06 435 ILE A N 1
ATOM 3398 C CA . ILE A 1 435 ? -20.797 -17.483 10.168 1.00 94.06 435 ILE A CA 1
ATOM 3399 C C . ILE A 1 435 ? -19.277 -17.651 10.237 1.00 94.06 435 ILE A C 1
ATOM 3401 O O . ILE A 1 435 ? -18.634 -17.727 9.190 1.00 94.06 435 ILE A O 1
ATOM 3405 N N . ILE A 1 436 ? -18.707 -17.777 11.441 1.00 94.94 436 ILE A N 1
ATOM 3406 C CA . ILE A 1 436 ? -17.267 -18.017 11.618 1.00 94.94 436 ILE A CA 1
ATOM 3407 C C . ILE A 1 436 ? -16.849 -19.298 10.888 1.00 94.94 436 ILE A C 1
ATOM 3409 O O . ILE A 1 436 ? -15.920 -19.275 10.082 1.00 94.94 436 ILE A O 1
ATOM 3413 N N . ILE A 1 437 ? -17.555 -20.408 11.126 1.00 95.50 437 ILE A N 1
ATOM 3414 C CA . ILE A 1 437 ? -17.240 -21.700 10.503 1.00 95.50 437 ILE A CA 1
ATOM 3415 C C . ILE A 1 437 ? -17.340 -21.605 8.978 1.00 95.50 437 ILE A C 1
ATOM 3417 O O . ILE A 1 437 ? -16.428 -22.042 8.281 1.00 95.50 437 ILE A O 1
ATOM 3421 N N . VAL A 1 438 ? -18.412 -21.012 8.447 1.00 95.69 438 VAL A N 1
ATOM 3422 C CA . VAL A 1 438 ? -18.616 -20.882 6.997 1.00 95.69 438 VAL A CA 1
ATOM 3423 C C . VAL A 1 438 ? -17.497 -20.065 6.351 1.00 95.69 438 VAL A C 1
ATOM 3425 O O . VAL A 1 438 ? -16.918 -20.517 5.365 1.00 95.69 438 VAL A O 1
ATOM 3428 N N . LEU A 1 439 ? -17.146 -18.902 6.908 1.00 94.75 439 LEU A N 1
ATOM 3429 C CA . LEU A 1 439 ? -16.093 -18.051 6.343 1.00 94.75 439 LEU A CA 1
ATOM 3430 C C . LEU A 1 439 ? -14.717 -18.734 6.388 1.00 94.75 439 LEU A C 1
ATOM 3432 O O . LEU A 1 439 ? -13.983 -18.694 5.399 1.00 94.75 439 LEU A O 1
ATOM 3436 N N . LEU A 1 440 ? -14.398 -19.448 7.473 1.00 94.62 440 LEU A N 1
ATOM 3437 C CA . LEU A 1 440 ? -13.159 -20.226 7.571 1.00 94.62 440 LEU A CA 1
ATOM 3438 C C . LEU A 1 440 ? -13.127 -21.409 6.588 1.00 94.62 440 LEU A C 1
ATOM 3440 O O . LEU A 1 440 ? -12.081 -21.689 6.005 1.00 94.62 440 LEU A O 1
ATOM 3444 N N . LEU A 1 441 ? -14.258 -22.082 6.354 1.00 95.12 441 LEU A N 1
ATOM 3445 C CA . LEU A 1 441 ? -14.352 -23.201 5.406 1.00 95.12 441 LEU A CA 1
ATOM 3446 C C . LEU A 1 441 ? -14.274 -22.768 3.937 1.00 95.12 441 LEU A C 1
ATOM 3448 O O . LEU A 1 441 ? -13.925 -23.585 3.083 1.00 95.12 441 LEU A O 1
ATOM 3452 N N . ILE A 1 442 ? -14.567 -21.504 3.625 1.00 94.75 442 ILE A N 1
ATOM 3453 C CA . ILE A 1 442 ? -14.396 -20.954 2.275 1.00 94.75 442 ILE A CA 1
ATOM 3454 C C . ILE A 1 442 ? -12.918 -20.607 2.005 1.00 94.75 442 ILE A C 1
ATOM 3456 O O . ILE A 1 442 ? -12.476 -20.672 0.856 1.00 94.75 442 ILE A O 1
ATOM 3460 N N . ALA A 1 443 ? -12.109 -20.317 3.032 1.00 92.75 443 ALA A N 1
ATOM 3461 C CA . ALA A 1 443 ? -10.708 -19.913 2.866 1.00 92.75 443 ALA A CA 1
ATOM 3462 C C . ALA A 1 443 ? -9.845 -20.877 2.011 1.00 92.75 443 ALA A C 1
ATOM 3464 O O . ALA A 1 443 ? -9.119 -20.390 1.143 1.00 92.75 443 ALA A O 1
ATOM 3465 N N . PRO A 1 444 ? -9.940 -22.220 2.130 1.00 94.81 444 PRO A N 1
ATOM 3466 C CA . PRO A 1 444 ? -9.222 -23.149 1.250 1.00 94.81 444 PRO A CA 1
ATOM 3467 C C . PRO A 1 444 ? -9.567 -23.005 -0.240 1.00 94.81 444 PRO A C 1
ATOM 3469 O O . PRO A 1 444 ? -8.713 -23.234 -1.100 1.00 94.81 444 PRO A O 1
ATOM 3472 N N . ILE A 1 445 ? -10.804 -22.610 -0.564 1.00 94.81 445 ILE A N 1
ATOM 3473 C CA . ILE A 1 445 ? -11.232 -22.352 -1.946 1.00 94.81 445 ILE A CA 1
ATOM 3474 C C . ILE A 1 445 ? -10.508 -21.113 -2.477 1.00 94.81 445 ILE A C 1
ATOM 3476 O O . ILE A 1 445 ? -9.962 -21.150 -3.583 1.00 94.81 445 ILE A O 1
ATOM 3480 N N . TRP A 1 446 ? -10.441 -20.050 -1.671 1.00 95.12 446 TRP A N 1
ATOM 3481 C CA . TRP A 1 446 ? -9.691 -18.844 -2.013 1.00 95.12 446 TRP A CA 1
ATOM 3482 C C . TRP A 1 446 ? -8.192 -19.118 -2.156 1.00 95.12 446 TRP A C 1
ATOM 3484 O O . TRP A 1 446 ? -7.596 -18.673 -3.130 1.00 95.12 446 TRP A O 1
ATOM 3494 N N . ILE A 1 447 ? -7.596 -19.931 -1.277 1.00 94.81 447 ILE A N 1
ATOM 3495 C CA . ILE A 1 447 ? -6.191 -20.355 -1.397 1.00 94.81 447 ILE A CA 1
ATOM 3496 C C . ILE A 1 447 ? -5.953 -21.027 -2.750 1.00 94.81 447 ILE A C 1
ATOM 3498 O O . ILE A 1 447 ? -5.049 -20.644 -3.489 1.00 94.81 447 ILE A O 1
ATOM 3502 N N . ARG A 1 448 ? -6.794 -21.998 -3.123 1.00 95.25 448 ARG A N 1
ATOM 3503 C CA . ARG A 1 448 ? -6.651 -22.706 -4.401 1.00 95.25 448 ARG A CA 1
ATOM 3504 C C . ARG A 1 448 ? -6.762 -21.772 -5.607 1.00 95.25 448 ARG A C 1
ATOM 3506 O O . ARG A 1 448 ? -6.127 -22.027 -6.628 1.00 95.25 448 ARG A O 1
ATOM 3513 N N . LEU A 1 449 ? -7.588 -20.735 -5.507 1.00 93.62 449 LEU A N 1
ATOM 3514 C CA . LEU A 1 449 ? -7.766 -19.748 -6.563 1.00 93.62 449 LEU A CA 1
ATOM 3515 C C . LEU A 1 449 ? -6.584 -18.771 -6.639 1.00 93.62 449 LEU A C 1
ATOM 3517 O O . LEU A 1 449 ? -6.109 -18.503 -7.735 1.00 93.62 449 LEU A O 1
ATOM 3521 N N . ALA A 1 450 ? -6.062 -18.319 -5.496 1.00 92.19 450 ALA A N 1
ATOM 3522 C CA . ALA A 1 450 ? -4.885 -17.456 -5.416 1.00 92.19 450 ALA A CA 1
ATOM 3523 C C . ALA A 1 450 ? -3.625 -18.133 -5.980 1.00 92.19 450 ALA A C 1
ATOM 3525 O O . ALA A 1 450 ? -2.821 -17.488 -6.640 1.00 92.19 450 ALA A O 1
ATOM 3526 N N . LEU A 1 451 ? -3.484 -19.451 -5.798 1.00 92.88 451 LEU A N 1
ATOM 3527 C CA . LEU A 1 451 ? -2.348 -20.232 -6.304 1.00 92.88 451 LEU A CA 1
ATOM 3528 C C . LEU A 1 451 ? -2.286 -20.370 -7.838 1.00 92.88 451 LEU A C 1
ATOM 3530 O O . LEU A 1 451 ? -1.348 -20.990 -8.336 1.00 92.88 451 LEU A O 1
ATOM 3534 N N . ARG A 1 452 ? -3.271 -19.851 -8.587 1.00 90.38 452 ARG A N 1
ATOM 3535 C CA . ARG A 1 452 ? -3.255 -19.869 -10.061 1.00 90.38 452 ARG A CA 1
ATOM 3536 C C . ARG A 1 452 ? -2.344 -18.810 -10.673 1.00 90.38 452 ARG A C 1
ATOM 3538 O O . ARG A 1 452 ? -1.888 -19.000 -11.790 1.00 90.38 452 ARG A O 1
ATOM 3545 N N . ASP A 1 453 ? -2.096 -17.721 -9.953 1.00 86.81 453 ASP A N 1
ATOM 3546 C CA . ASP A 1 453 ? -1.204 -16.647 -10.383 1.00 86.81 453 ASP A CA 1
ATOM 3547 C C . ASP A 1 453 ? 0.103 -16.706 -9.582 1.00 86.81 453 ASP A C 1
ATOM 3549 O O . ASP A 1 453 ? 0.081 -16.763 -8.349 1.00 86.81 453 ASP A O 1
ATOM 3553 N N . ASP A 1 454 ? 1.247 -16.686 -10.270 1.00 83.12 454 ASP A N 1
ATOM 3554 C CA . ASP A 1 454 ? 2.563 -16.789 -9.626 1.00 83.12 454 ASP A CA 1
ATOM 3555 C C . ASP A 1 454 ? 2.840 -15.602 -8.691 1.00 83.12 454 ASP A C 1
ATOM 3557 O O . ASP A 1 454 ? 3.409 -15.778 -7.611 1.00 83.12 454 ASP A O 1
ATOM 3561 N N . GLY A 1 455 ? 2.368 -14.404 -9.053 1.00 80.00 455 GLY A N 1
ATOM 3562 C CA . GLY A 1 455 ? 2.496 -13.215 -8.214 1.00 80.00 455 GLY A CA 1
ATOM 3563 C C . GLY A 1 455 ? 1.674 -13.327 -6.930 1.00 80.00 455 GLY A C 1
ATOM 3564 O O . GLY A 1 455 ? 2.153 -12.994 -5.840 1.00 80.00 455 GLY A O 1
ATOM 3565 N N . ALA A 1 456 ? 0.430 -13.795 -7.019 1.00 84.88 456 ALA A N 1
ATOM 3566 C CA . ALA A 1 456 ? -0.416 -14.029 -5.853 1.00 84.88 456 ALA A CA 1
ATOM 3567 C C . ALA A 1 456 ? 0.140 -15.143 -4.949 1.00 84.88 456 ALA A C 1
ATOM 3569 O O . ALA A 1 456 ? 0.127 -15.004 -3.725 1.00 84.88 456 ALA A O 1
ATOM 3570 N N . LYS A 1 457 ? 0.695 -16.205 -5.542 1.00 87.44 457 LYS A N 1
ATOM 3571 C CA . LYS A 1 457 ? 1.353 -17.305 -4.829 1.00 87.44 457 LYS A CA 1
ATOM 3572 C C . LYS A 1 457 ? 2.545 -16.839 -3.990 1.00 87.44 457 LYS A C 1
ATOM 3574 O O . LYS A 1 457 ? 2.639 -17.250 -2.839 1.00 87.44 457 LYS A O 1
ATOM 3579 N N . GLU A 1 458 ? 3.408 -15.979 -4.529 1.00 83.12 458 GLU A N 1
ATOM 3580 C CA . GLU A 1 458 ? 4.574 -15.440 -3.807 1.00 83.12 458 GLU A CA 1
ATOM 3581 C C . GLU A 1 458 ? 4.165 -14.625 -2.566 1.00 83.12 458 GLU A C 1
ATOM 3583 O O . GLU A 1 458 ? 4.729 -14.774 -1.484 1.00 83.12 458 GLU A O 1
ATOM 3588 N N . VAL A 1 459 ? 3.121 -13.796 -2.672 1.00 82.06 459 VAL A N 1
ATOM 3589 C CA . VAL A 1 459 ? 2.627 -13.041 -1.503 1.00 82.06 459 VAL A CA 1
ATOM 3590 C C . VAL A 1 459 ? 1.945 -13.952 -0.493 1.00 82.06 459 VAL A C 1
ATOM 3592 O O . VAL A 1 459 ? 2.045 -13.712 0.710 1.00 82.06 459 VAL A O 1
ATOM 3595 N N . LEU A 1 460 ? 1.295 -15.020 -0.955 1.00 86.81 460 LEU A N 1
ATOM 3596 C CA . LEU A 1 460 ? 0.708 -16.014 -0.067 1.00 86.81 460 LEU A CA 1
ATOM 3597 C C . LEU A 1 460 ? 1.767 -16.847 0.676 1.00 86.81 460 LEU A C 1
ATOM 3599 O O . LEU A 1 460 ? 1.476 -17.312 1.776 1.00 86.81 460 LEU A O 1
ATOM 3603 N N . SER A 1 461 ? 2.968 -17.050 0.123 1.00 85.56 461 SER A N 1
ATOM 3604 C CA . SER A 1 461 ? 4.059 -17.739 0.828 1.00 85.56 461 SER A CA 1
ATOM 3605 C C . SER A 1 461 ? 4.794 -16.816 1.796 1.00 85.56 461 SER A C 1
ATOM 3607 O O . SER A 1 461 ? 4.948 -17.164 2.966 1.00 85.56 461 SER A O 1
ATOM 3609 N N . ASP A 1 462 ? 5.195 -15.630 1.337 1.00 79.69 462 ASP A N 1
ATOM 3610 C CA . ASP A 1 462 ? 6.216 -14.830 2.027 1.00 79.69 462 ASP A CA 1
ATOM 3611 C C . ASP A 1 462 ? 5.680 -13.514 2.627 1.00 79.69 462 ASP A C 1
ATOM 3613 O O . ASP A 1 462 ? 6.353 -12.862 3.426 1.00 79.69 462 ASP A O 1
ATOM 3617 N N . GLY A 1 463 ? 4.442 -13.123 2.307 1.00 79.38 463 GLY A N 1
ATOM 3618 C CA . GLY A 1 463 ? 3.871 -11.815 2.659 1.00 79.38 463 GLY A CA 1
ATOM 3619 C C . GLY A 1 463 ? 3.273 -11.675 4.067 1.00 79.38 463 GLY A C 1
ATOM 3620 O O . GLY A 1 463 ? 2.736 -10.618 4.393 1.00 79.38 463 GLY A O 1
ATOM 3621 N N . TRP A 1 464 ? 3.320 -12.703 4.919 1.00 87.00 464 TRP A N 1
ATOM 3622 C CA . TRP A 1 464 ? 2.563 -12.715 6.183 1.00 87.00 464 TRP A CA 1
ATOM 3623 C C . TRP A 1 464 ? 3.158 -11.862 7.301 1.00 87.00 464 TRP A C 1
ATOM 3625 O O . TRP A 1 464 ? 2.409 -11.236 8.052 1.00 87.00 464 TRP A O 1
ATOM 3635 N N . SER A 1 465 ? 4.488 -11.840 7.432 1.00 87.50 465 SER A N 1
ATOM 3636 C CA . SER A 1 465 ? 5.147 -11.201 8.579 1.00 87.50 465 SER A CA 1
ATOM 3637 C C . SER A 1 465 ? 4.750 -9.724 8.724 1.00 87.50 465 SER A C 1
ATOM 3639 O O . SER A 1 465 ? 4.246 -9.366 9.789 1.00 87.50 465 SER A O 1
ATOM 3641 N N . PRO A 1 466 ? 4.881 -8.864 7.694 1.00 85.50 466 PRO A N 1
ATOM 3642 C CA . PRO A 1 466 ? 4.551 -7.446 7.838 1.00 85.50 466 PRO A CA 1
ATOM 3643 C C . PRO A 1 466 ? 3.092 -7.200 8.226 1.00 85.50 466 PRO A C 1
ATOM 3645 O O . PRO A 1 466 ? 2.815 -6.355 9.071 1.00 85.50 466 PRO A O 1
ATOM 3648 N N . ILE A 1 467 ? 2.164 -7.972 7.656 1.00 86.88 467 ILE A N 1
ATOM 3649 C CA . ILE A 1 467 ? 0.723 -7.786 7.859 1.00 86.88 467 ILE A CA 1
ATOM 3650 C C . ILE A 1 467 ? 0.309 -8.221 9.270 1.00 86.88 467 ILE A C 1
ATOM 3652 O O . ILE A 1 467 ? -0.437 -7.506 9.937 1.00 86.88 467 ILE A O 1
ATOM 3656 N N . ILE A 1 468 ? 0.812 -9.363 9.753 1.00 90.88 468 ILE A N 1
ATOM 3657 C CA . ILE A 1 468 ? 0.497 -9.861 11.101 1.00 90.88 468 ILE A CA 1
ATOM 3658 C C . ILE A 1 468 ? 1.039 -8.901 12.161 1.00 90.88 468 ILE A C 1
ATOM 3660 O O . ILE A 1 468 ? 0.306 -8.518 13.071 1.00 90.88 468 ILE A O 1
ATOM 3664 N N . PHE A 1 469 ? 2.298 -8.473 12.046 1.00 89.44 469 PHE A N 1
ATOM 3665 C CA . PHE A 1 469 ? 2.873 -7.541 13.014 1.00 89.44 469 PHE A CA 1
ATOM 3666 C C . PHE A 1 469 ? 2.204 -6.163 12.972 1.00 89.44 469 PHE A C 1
ATOM 3668 O O . PHE A 1 469 ? 1.974 -5.579 14.031 1.00 89.44 469 PHE A O 1
ATOM 3675 N N . ALA A 1 470 ? 1.857 -5.661 11.783 1.00 90.06 470 ALA A N 1
ATOM 3676 C CA . ALA A 1 470 ? 1.087 -4.429 11.645 1.00 90.06 470 ALA A CA 1
ATOM 3677 C C . ALA A 1 470 ? -0.272 -4.541 12.349 1.00 90.06 470 ALA A C 1
ATOM 3679 O O . ALA A 1 470 ? -0.618 -3.676 13.146 1.00 90.06 470 ALA A O 1
ATOM 3680 N N . MET A 1 471 ? -0.998 -5.646 12.147 1.00 92.00 471 MET A N 1
ATOM 3681 C CA . MET A 1 471 ? -2.270 -5.896 12.828 1.00 92.00 471 MET A CA 1
ATOM 3682 C C . MET A 1 471 ? -2.122 -5.909 14.357 1.00 92.00 471 MET A C 1
ATOM 3684 O O . MET A 1 471 ? -2.925 -5.280 15.051 1.00 92.00 471 MET A O 1
ATOM 3688 N N . LEU A 1 472 ? -1.095 -6.577 14.895 1.00 91.62 472 LEU A N 1
ATOM 3689 C CA . LEU A 1 472 ? -0.849 -6.621 16.342 1.00 91.62 472 LEU A CA 1
ATOM 3690 C C . LEU A 1 472 ? -0.554 -5.222 16.907 1.00 91.62 472 LEU A C 1
ATOM 3692 O O . LEU A 1 472 ? -1.091 -4.846 17.949 1.00 91.62 472 LEU A O 1
ATOM 3696 N N . MET A 1 473 ? 0.258 -4.435 16.197 1.00 92.00 473 MET A N 1
ATOM 3697 C CA . MET A 1 473 ? 0.576 -3.051 16.556 1.00 92.00 473 MET A CA 1
ATOM 3698 C C . MET A 1 473 ? -0.666 -2.150 16.510 1.00 92.00 473 MET A C 1
ATOM 3700 O O . MET A 1 473 ? -0.971 -1.491 17.505 1.00 92.00 473 MET A O 1
ATOM 3704 N N . SER A 1 474 ? -1.429 -2.163 15.411 1.00 92.00 474 SER A N 1
ATOM 3705 C CA . SER A 1 474 ? -2.660 -1.371 15.276 1.00 92.00 474 SER A CA 1
ATOM 3706 C C . SER A 1 474 ? -3.708 -1.760 16.321 1.00 92.00 474 SER A C 1
ATOM 3708 O O . SER A 1 474 ? -4.371 -0.881 16.863 1.00 92.00 474 SER A O 1
ATOM 3710 N N . SER A 1 475 ? -3.811 -3.040 16.698 1.00 91.69 475 SER A N 1
ATOM 3711 C CA . SER A 1 475 ? -4.689 -3.482 17.797 1.00 91.69 475 SER A CA 1
ATOM 3712 C C . SER A 1 475 ? -4.295 -2.862 19.145 1.00 91.69 475 SER A C 1
ATOM 3714 O O . SER A 1 475 ? -5.160 -2.492 19.935 1.00 91.69 475 SER A O 1
ATOM 3716 N N . GLY A 1 476 ? -2.995 -2.673 19.402 1.00 91.19 476 GLY A N 1
ATOM 3717 C CA . GLY A 1 476 ? -2.519 -1.904 20.557 1.00 91.19 476 GLY A CA 1
ATOM 3718 C C . GLY A 1 476 ? -2.970 -0.437 20.512 1.00 91.19 476 GLY A C 1
ATOM 3719 O O . GLY A 1 476 ? -3.378 0.116 21.531 1.00 91.19 476 GLY A O 1
ATOM 3720 N N . GLY A 1 477 ? -2.977 0.174 19.323 1.00 91.75 477 GLY A N 1
ATOM 3721 C CA . GLY A 1 477 ? -3.563 1.499 19.093 1.00 91.75 477 GLY A CA 1
ATOM 3722 C C . GLY A 1 477 ? -5.072 1.524 19.350 1.00 91.75 477 GLY A C 1
ATOM 3723 O O . GLY A 1 477 ? -5.568 2.441 19.998 1.00 91.75 477 GLY A O 1
ATOM 3724 N N . GLY A 1 478 ? -5.791 0.479 18.936 1.00 93.56 478 GLY A N 1
ATOM 3725 C CA . GLY A 1 478 ? -7.215 0.295 19.222 1.00 93.56 478 GLY A CA 1
ATOM 3726 C C . GLY A 1 478 ? -7.529 0.184 20.712 1.00 93.56 478 GLY A C 1
ATOM 3727 O O . GLY A 1 478 ? -8.507 0.760 21.176 1.00 93.56 478 GLY A O 1
ATOM 3728 N N . PHE A 1 479 ? -6.680 -0.484 21.492 1.00 93.38 479 PHE A N 1
ATOM 3729 C CA . PHE A 1 479 ? -6.830 -0.524 22.949 1.00 93.38 479 PHE A CA 1
ATOM 3730 C C . PHE A 1 479 ? -6.676 0.864 23.590 1.00 93.38 479 PHE A C 1
ATOM 3732 O O . PHE A 1 479 ? -7.402 1.212 24.522 1.00 93.38 479 PHE A O 1
ATOM 3739 N N . ILE A 1 480 ? -5.768 1.700 23.077 1.00 94.56 480 ILE A N 1
ATOM 3740 C CA . ILE A 1 480 ? -5.667 3.104 23.507 1.00 94.56 480 ILE A CA 1
ATOM 3741 C C . ILE A 1 480 ? -6.931 3.871 23.092 1.00 94.56 480 ILE A C 1
ATOM 3743 O O . ILE A 1 480 ? -7.456 4.647 23.888 1.00 94.56 480 ILE A O 1
ATOM 3747 N N . LEU A 1 481 ? -7.441 3.627 21.880 1.00 94.69 481 LEU A N 1
ATOM 3748 C CA . LEU A 1 481 ? -8.643 4.274 21.352 1.00 94.69 481 LEU A CA 1
ATOM 3749 C C . LEU A 1 481 ? -9.892 3.963 22.181 1.00 94.69 481 LEU A C 1
ATOM 3751 O O . LEU A 1 481 ? -10.641 4.885 22.489 1.00 94.69 481 LEU A O 1
ATOM 3755 N N . GLU A 1 482 ? -10.100 2.701 22.571 1.00 93.44 482 GLU A N 1
ATOM 3756 C CA . GLU A 1 482 ? -11.214 2.292 23.440 1.00 93.44 482 GLU A CA 1
ATOM 3757 C C . GLU A 1 482 ? -11.223 3.128 24.726 1.00 93.44 482 GLU A C 1
ATOM 3759 O O . GLU A 1 482 ? -12.223 3.766 25.060 1.00 93.44 482 GLU A O 1
ATOM 3764 N N . ASN A 1 483 ? -10.080 3.180 25.414 1.00 91.25 483 ASN A N 1
ATOM 3765 C CA . ASN A 1 483 ? -9.930 3.938 26.653 1.00 91.25 483 ASN A CA 1
ATOM 3766 C C . ASN A 1 483 ? -10.105 5.450 26.437 1.00 91.25 483 ASN A C 1
ATOM 3768 O O . ASN A 1 483 ? -10.673 6.136 27.289 1.00 91.25 483 ASN A O 1
ATOM 3772 N N . ALA A 1 484 ? -9.624 5.973 25.306 1.00 93.31 484 ALA A N 1
ATOM 3773 C CA . ALA A 1 484 ? -9.725 7.386 24.969 1.00 93.31 484 ALA A CA 1
ATOM 3774 C C . ALA A 1 484 ? -11.171 7.810 24.685 1.00 93.31 484 ALA A C 1
ATOM 3776 O O . ALA A 1 484 ? -11.603 8.829 25.211 1.00 93.31 484 ALA A O 1
ATOM 3777 N N . ILE A 1 485 ? -11.928 7.024 23.914 1.00 92.62 485 ILE A N 1
ATOM 3778 C CA . ILE A 1 485 ? -13.333 7.307 23.582 1.00 92.62 485 ILE A CA 1
ATOM 3779 C C . ILE A 1 485 ? -14.230 7.206 24.818 1.00 92.62 485 ILE A C 1
ATOM 3781 O O . ILE A 1 485 ? -15.106 8.048 25.004 1.00 92.62 485 ILE A O 1
ATOM 3785 N N . GLN A 1 486 ? -13.987 6.226 25.698 1.00 89.31 486 GLN A N 1
ATOM 3786 C CA . GLN A 1 486 ? -14.740 6.097 26.951 1.00 89.31 486 GLN A CA 1
ATOM 3787 C C . GLN A 1 486 ? -14.601 7.333 27.856 1.00 89.31 486 GLN A C 1
ATOM 3789 O O . GLN A 1 486 ? -15.540 7.664 28.577 1.00 89.31 486 GLN A O 1
ATOM 3794 N N . GLN A 1 487 ? -13.453 8.018 27.818 1.00 90.69 487 GLN A N 1
ATOM 3795 C CA . GLN A 1 487 ? -13.220 9.249 28.584 1.00 90.69 487 GLN A CA 1
ATOM 3796 C C . GLN A 1 487 ? -13.635 10.508 27.813 1.00 90.69 487 GLN A C 1
ATOM 3798 O O . GLN A 1 487 ? -14.216 11.425 28.389 1.00 90.69 487 GLN A O 1
ATOM 3803 N N . TYR A 1 488 ? -13.358 10.548 26.510 1.00 91.50 488 TYR A N 1
ATOM 3804 C CA . TYR A 1 488 ? -13.554 11.704 25.643 1.00 91.50 488 TYR A CA 1
ATOM 3805 C C . TYR A 1 488 ? -14.154 11.259 24.293 1.00 91.50 488 TYR A C 1
ATOM 3807 O O . TYR A 1 488 ? -13.410 11.002 23.343 1.00 91.50 488 TYR A O 1
ATOM 3815 N N . PRO A 1 489 ? -15.494 11.226 24.149 1.00 88.81 489 PRO A N 1
ATOM 3816 C CA . PRO A 1 489 ? -16.160 10.766 22.920 1.00 88.81 489 PRO A CA 1
ATOM 3817 C C . PRO A 1 489 ? -15.743 11.536 21.658 1.00 88.81 489 PRO A C 1
ATOM 3819 O O . PRO A 1 489 ? -15.655 10.969 20.570 1.00 88.81 489 PRO A O 1
ATOM 3822 N N . ASN A 1 490 ? -15.389 12.817 21.809 1.00 88.56 490 ASN A N 1
ATOM 3823 C CA . ASN A 1 490 ? -14.918 13.674 20.717 1.00 88.56 490 ASN A CA 1
ATOM 3824 C C . ASN A 1 490 ? -13.590 13.206 20.093 1.00 88.56 490 ASN A C 1
ATOM 3826 O O . ASN A 1 490 ? -13.219 13.695 19.032 1.00 88.56 490 ASN A O 1
ATOM 3830 N N . VAL A 1 491 ? -12.857 12.268 20.703 1.00 91.56 491 VAL A N 1
ATOM 3831 C CA . VAL A 1 491 ? -11.640 11.683 20.110 1.00 91.56 491 VAL A CA 1
ATOM 3832 C C . VAL A 1 491 ? -11.956 10.926 18.814 1.00 91.56 491 VAL A C 1
ATOM 3834 O O . VAL A 1 491 ? -11.149 10.953 17.881 1.00 91.56 491 VAL A O 1
ATOM 3837 N N . ALA A 1 492 ? -13.138 10.305 18.724 1.00 91.38 492 ALA A N 1
ATOM 3838 C CA . ALA A 1 492 ? -13.551 9.464 17.601 1.00 91.38 492 ALA A CA 1
ATOM 3839 C C . ALA A 1 492 ? -13.480 10.182 16.242 1.00 91.38 492 ALA A C 1
ATOM 3841 O O . ALA A 1 492 ? -13.007 9.607 15.265 1.00 91.38 492 ALA A O 1
ATOM 3842 N N . ILE A 1 493 ? -13.880 11.456 16.178 1.00 92.00 493 ILE A N 1
ATOM 3843 C CA . ILE A 1 493 ? -13.928 12.206 14.914 1.00 92.00 493 ILE A CA 1
ATOM 3844 C C . ILE A 1 493 ? -12.537 12.589 14.384 1.00 92.00 493 ILE A C 1
ATOM 3846 O O . ILE A 1 493 ? -12.339 12.699 13.174 1.00 92.00 493 ILE A O 1
ATOM 3850 N N . PHE A 1 494 ? -11.556 12.765 15.276 1.00 93.75 494 PHE A N 1
ATOM 3851 C CA . PHE A 1 494 ? -10.192 13.163 14.911 1.00 93.75 494 PHE A CA 1
ATOM 3852 C C . PHE A 1 494 ? -9.256 11.972 14.687 1.00 93.75 494 PHE A C 1
ATOM 3854 O O . PHE A 1 494 ? -8.238 12.135 14.008 1.00 93.75 494 PHE A O 1
ATOM 3861 N N . GLN A 1 495 ? -9.574 10.795 15.239 1.00 93.12 495 GLN A N 1
ATOM 3862 C CA . GLN A 1 495 ? -8.693 9.627 15.183 1.00 93.12 495 GLN A CA 1
ATOM 3863 C C . GLN A 1 495 ? -8.403 9.164 13.745 1.00 93.12 495 GLN A C 1
ATOM 3865 O O . GLN A 1 495 ? -7.220 9.030 13.416 1.00 93.12 495 GLN A O 1
ATOM 3870 N N . PRO A 1 496 ? -9.395 8.984 12.850 1.00 92.81 496 PRO A N 1
ATOM 3871 C CA . PRO A 1 496 ? -9.091 8.586 11.480 1.00 92.81 496 PRO A CA 1
ATOM 3872 C C . PRO A 1 496 ? -8.234 9.637 10.769 1.00 92.81 496 PRO A C 1
ATOM 3874 O O . PRO A 1 496 ? -7.274 9.299 10.086 1.00 92.81 496 PRO A O 1
ATOM 3877 N N . VAL A 1 497 ? -8.500 10.929 10.978 1.00 93.44 497 VAL A N 1
ATOM 3878 C CA . VAL A 1 497 ? -7.729 12.000 10.329 1.00 93.44 497 VAL A CA 1
ATOM 3879 C C . VAL A 1 497 ? -6.270 12.003 10.780 1.00 93.44 497 VAL A C 1
ATOM 3881 O O . VAL A 1 497 ? -5.383 12.039 9.931 1.00 93.44 497 VAL A O 1
ATOM 3884 N N . ILE A 1 498 ? -5.995 11.944 12.087 1.00 94.00 498 ILE A N 1
ATOM 3885 C CA . ILE A 1 498 ? -4.615 11.991 12.595 1.00 94.00 498 ILE A CA 1
ATOM 3886 C C . ILE A 1 498 ? -3.822 10.735 12.196 1.00 94.00 498 ILE A C 1
ATOM 3888 O O . ILE A 1 498 ? -2.689 10.833 11.722 1.00 94.00 498 ILE A O 1
ATOM 3892 N N . ASN A 1 499 ? -4.438 9.556 12.277 1.00 91.69 499 ASN A N 1
ATOM 3893 C CA . ASN A 1 499 ? -3.783 8.301 11.919 1.00 91.69 499 ASN A CA 1
ATOM 3894 C C . ASN A 1 499 ? -3.598 8.167 10.403 1.00 91.69 499 ASN A C 1
ATOM 3896 O O . ASN A 1 499 ? -2.485 7.925 9.933 1.00 91.69 499 ASN A O 1
ATOM 3900 N N . GLY A 1 500 ? -4.665 8.387 9.632 1.00 88.50 500 GLY A N 1
ATOM 3901 C CA . GLY A 1 500 ? -4.668 8.219 8.182 1.00 88.50 500 GLY A CA 1
ATOM 3902 C C . GLY A 1 500 ? -3.749 9.202 7.469 1.00 88.50 500 GLY A C 1
ATOM 3903 O O . GLY A 1 500 ? -2.998 8.805 6.581 1.00 88.50 500 GLY A O 1
ATOM 3904 N N . VAL A 1 501 ? -3.741 10.477 7.874 1.00 88.81 501 VAL A N 1
ATOM 3905 C CA . VAL A 1 501 ? -2.840 11.478 7.281 1.00 88.81 501 VAL A CA 1
ATOM 3906 C C . VAL A 1 501 ? -1.377 11.111 7.530 1.00 88.81 501 VAL A C 1
ATOM 3908 O O . VAL A 1 501 ? -0.585 11.079 6.585 1.00 88.81 501 VAL A O 1
ATOM 3911 N N . GLY A 1 502 ? -1.015 10.784 8.775 1.00 90.12 502 GLY A N 1
ATOM 3912 C CA . GLY A 1 502 ? 0.358 10.421 9.117 1.00 90.12 502 GLY A CA 1
ATOM 3913 C C . GLY A 1 502 ? 0.828 9.135 8.438 1.00 90.12 502 GLY A C 1
ATOM 3914 O O . GLY A 1 502 ? 1.906 9.115 7.837 1.00 90.12 502 GLY A O 1
ATOM 3915 N N . GLY A 1 503 ? -0.000 8.088 8.474 1.00 88.44 503 GLY A N 1
ATOM 3916 C CA . GLY A 1 503 ? 0.281 6.802 7.837 1.00 88.44 503 GLY A CA 1
ATOM 3917 C C . GLY A 1 503 ? 0.448 6.917 6.320 1.00 88.44 503 GLY A C 1
ATOM 3918 O O . GLY A 1 503 ? 1.426 6.408 5.773 1.00 88.44 503 GLY A O 1
ATOM 3919 N N . ASN A 1 504 ? -0.437 7.655 5.641 1.00 85.19 504 ASN A N 1
ATOM 3920 C CA . ASN A 1 504 ? -0.370 7.836 4.188 1.00 85.19 504 ASN A CA 1
ATOM 3921 C C . ASN A 1 504 ? 0.880 8.618 3.756 1.00 85.19 504 ASN A C 1
ATOM 3923 O O . ASN A 1 504 ? 1.536 8.239 2.786 1.00 85.19 504 ASN A O 1
ATOM 3927 N N . LEU A 1 505 ? 1.263 9.678 4.480 1.00 89.06 505 LEU A N 1
ATOM 3928 C CA . LEU A 1 505 ? 2.502 10.413 4.189 1.00 89.06 505 LEU A CA 1
ATOM 3929 C C . LEU A 1 505 ? 3.745 9.531 4.385 1.00 89.06 505 LEU A C 1
ATOM 3931 O O . LEU A 1 505 ? 4.672 9.578 3.573 1.00 89.06 505 LEU A O 1
ATOM 3935 N N . ALA A 1 506 ? 3.758 8.701 5.430 1.00 90.06 506 ALA A N 1
ATOM 3936 C CA . ALA A 1 506 ? 4.839 7.750 5.665 1.00 90.06 506 ALA A CA 1
ATOM 3937 C C . ALA A 1 506 ? 4.916 6.680 4.562 1.00 90.06 506 ALA A C 1
ATOM 3939 O O . ALA A 1 506 ? 6.013 6.358 4.109 1.00 90.06 506 ALA A O 1
ATOM 3940 N N . ALA A 1 507 ? 3.771 6.188 4.078 1.00 84.31 507 ALA A N 1
ATOM 3941 C CA . ALA A 1 507 ? 3.702 5.241 2.967 1.00 84.31 507 ALA A CA 1
ATOM 3942 C C . ALA A 1 507 ? 4.262 5.836 1.663 1.00 84.31 507 ALA A C 1
ATOM 3944 O O . ALA A 1 507 ? 5.080 5.200 0.996 1.00 84.31 507 ALA A O 1
ATOM 3945 N N . VAL A 1 508 ? 3.909 7.089 1.343 1.00 83.31 508 VAL A N 1
ATOM 3946 C CA . VAL A 1 508 ? 4.462 7.817 0.185 1.00 83.31 508 VAL A CA 1
ATOM 3947 C C . VAL A 1 508 ? 5.982 7.961 0.298 1.00 83.31 508 VAL A C 1
ATOM 3949 O O . VAL A 1 508 ? 6.701 7.730 -0.677 1.00 83.31 508 VAL A O 1
ATOM 3952 N N . GLN A 1 509 ? 6.498 8.306 1.481 1.00 88.75 509 GLN A N 1
ATOM 3953 C CA . GLN A 1 509 ? 7.942 8.397 1.704 1.00 88.75 509 GLN A CA 1
ATOM 3954 C C . GLN A 1 509 ? 8.635 7.036 1.547 1.00 88.75 509 GLN A C 1
ATOM 3956 O O . GLN A 1 509 ? 9.690 6.966 0.914 1.00 88.75 509 GLN A O 1
ATOM 3961 N N . ALA A 1 510 ? 8.053 5.970 2.105 1.00 87.81 510 ALA A N 1
ATOM 3962 C CA . ALA A 1 510 ? 8.612 4.622 2.052 1.00 87.81 510 ALA A CA 1
ATOM 3963 C C . ALA A 1 510 ? 8.707 4.109 0.614 1.00 87.81 510 ALA A C 1
ATOM 3965 O O . ALA A 1 510 ? 9.781 3.679 0.201 1.00 87.81 510 ALA A O 1
ATOM 3966 N N . SER A 1 511 ? 7.627 4.245 -0.160 1.00 81.81 511 SER A N 1
ATOM 3967 C CA . SER A 1 511 ? 7.577 3.822 -1.563 1.00 81.81 511 SER A CA 1
ATOM 3968 C C . SER A 1 511 ? 8.601 4.567 -2.427 1.00 81.81 511 SER A C 1
ATOM 3970 O O . SER A 1 511 ? 9.347 3.960 -3.199 1.00 81.81 511 SER A O 1
ATOM 3972 N N . ARG A 1 512 ? 8.727 5.890 -2.251 1.00 81.44 512 ARG A N 1
ATOM 3973 C CA . ARG A 1 512 ? 9.710 6.697 -2.994 1.00 81.44 512 ARG A CA 1
ATOM 3974 C C . ARG A 1 512 ? 11.149 6.342 -2.629 1.00 81.44 512 ARG A C 1
ATOM 3976 O O . ARG A 1 512 ? 12.003 6.273 -3.512 1.00 81.44 512 ARG A O 1
ATOM 3983 N N . LEU A 1 513 ? 11.428 6.112 -1.345 1.00 86.56 513 LEU A N 1
ATOM 3984 C CA . LEU A 1 513 ? 12.761 5.723 -0.887 1.00 86.56 513 LEU A CA 1
ATOM 3985 C C . LEU A 1 513 ? 13.132 4.305 -1.343 1.00 86.56 513 LEU A C 1
ATOM 3987 O O . LEU A 1 513 ? 14.258 4.092 -1.787 1.00 86.56 513 LEU A O 1
ATOM 3991 N N . SER A 1 514 ? 12.184 3.366 -1.295 1.00 83.38 514 SER A N 1
ATOM 3992 C CA . SER A 1 514 ? 12.355 2.008 -1.824 1.00 83.38 514 SER A CA 1
ATOM 3993 C C . SER A 1 514 ? 12.649 2.032 -3.323 1.00 83.38 514 SER A C 1
ATOM 3995 O O . SER A 1 514 ? 13.637 1.456 -3.775 1.00 83.38 514 SER A O 1
ATOM 3997 N N . THR A 1 515 ? 11.867 2.801 -4.090 1.00 79.06 515 THR A N 1
ATOM 3998 C CA . THR A 1 515 ? 12.080 2.993 -5.532 1.00 79.06 515 THR A CA 1
ATOM 3999 C C . THR A 1 515 ? 13.472 3.558 -5.819 1.00 79.06 515 THR A C 1
ATOM 4001 O O . THR A 1 515 ? 14.167 3.073 -6.712 1.00 79.06 515 THR A O 1
ATOM 4004 N N . TYR A 1 516 ? 13.920 4.548 -5.038 1.00 82.38 516 TYR A N 1
ATOM 4005 C CA . TYR A 1 516 ? 15.270 5.096 -5.164 1.00 82.38 516 TYR A CA 1
ATOM 4006 C C . TYR A 1 516 ? 16.342 4.025 -4.925 1.00 82.38 516 TYR A C 1
ATOM 4008 O O . TYR A 1 516 ? 17.273 3.924 -5.721 1.00 82.38 516 TYR A O 1
ATOM 4016 N N . PHE A 1 517 ? 16.217 3.192 -3.887 1.00 83.94 517 PHE A N 1
ATOM 4017 C CA . PHE A 1 517 ? 17.170 2.104 -3.632 1.00 83.94 517 PHE A CA 1
ATOM 4018 C C . PHE A 1 517 ? 17.165 1.054 -4.741 1.00 83.94 517 PHE A C 1
ATOM 4020 O O . PHE A 1 517 ? 18.236 0.671 -5.199 1.00 83.94 517 PHE A O 1
ATOM 4027 N N . HIS A 1 518 ? 15.992 0.682 -5.257 1.00 78.38 518 HIS A N 1
ATOM 4028 C CA . HIS A 1 518 ? 15.869 -0.205 -6.416 1.00 78.38 518 HIS A CA 1
ATOM 4029 C C . HIS A 1 518 ? 16.556 0.335 -7.677 1.00 78.38 518 HIS A C 1
ATOM 4031 O O . HIS A 1 518 ? 17.050 -0.451 -8.484 1.00 78.38 518 HIS A O 1
ATOM 4037 N N . GLN A 1 519 ? 16.591 1.657 -7.857 1.00 76.56 519 GLN A N 1
ATOM 4038 C CA . GLN A 1 519 ? 17.242 2.299 -9.002 1.00 76.56 519 GLN A CA 1
ATOM 4039 C C . GLN A 1 519 ? 18.747 2.518 -8.804 1.00 76.56 519 GLN A C 1
ATOM 4041 O O . GLN A 1 519 ? 19.488 2.543 -9.785 1.00 76.56 519 GLN A O 1
ATOM 4046 N N . SER A 1 520 ? 19.197 2.714 -7.562 1.00 76.12 520 SER A N 1
ATOM 4047 C CA . SER A 1 520 ? 20.557 3.181 -7.250 1.00 76.12 520 SER A CA 1
ATOM 4048 C C . SER A 1 520 ? 21.476 2.119 -6.650 1.00 76.12 520 SER A C 1
ATOM 4050 O O . SER A 1 520 ? 22.691 2.312 -6.662 1.00 76.12 520 SER A O 1
ATOM 4052 N N . ALA A 1 521 ? 20.943 1.003 -6.148 1.00 78.56 521 ALA A N 1
ATOM 4053 C CA . ALA A 1 521 ? 21.738 -0.042 -5.518 1.00 78.56 521 ALA A CA 1
ATOM 4054 C C . ALA A 1 521 ? 21.177 -1.449 -5.755 1.00 78.56 521 ALA A C 1
ATOM 4056 O O . ALA A 1 521 ? 20.026 -1.646 -6.145 1.00 78.56 521 ALA A O 1
ATOM 4057 N N . THR A 1 522 ? 22.014 -2.457 -5.504 1.00 80.62 522 THR A N 1
ATOM 4058 C CA . THR A 1 522 ? 21.565 -3.851 -5.472 1.00 80.62 522 THR A CA 1
ATOM 4059 C C . THR A 1 522 ? 21.006 -4.193 -4.093 1.00 80.62 522 THR A C 1
ATOM 4061 O O . THR A 1 522 ? 21.385 -3.606 -3.078 1.00 80.62 522 THR A O 1
ATOM 4064 N N . LEU A 1 523 ? 20.063 -5.135 -4.044 1.00 80.44 523 LEU A N 1
ATOM 4065 C CA . LEU A 1 523 ? 19.423 -5.539 -2.796 1.00 80.44 523 LEU A CA 1
ATOM 4066 C C . LEU A 1 523 ? 20.467 -6.083 -1.802 1.00 80.44 523 LEU A C 1
ATOM 4068 O O . LEU A 1 523 ? 21.147 -7.072 -2.082 1.00 80.44 523 LEU A O 1
ATOM 4072 N N . GLY A 1 524 ? 20.560 -5.459 -0.626 1.00 79.88 524 GLY A N 1
ATOM 4073 C CA . GLY A 1 524 ? 21.557 -5.774 0.405 1.00 79.88 524 GLY A CA 1
ATOM 4074 C C . GLY A 1 524 ? 22.682 -4.744 0.534 1.00 79.88 524 GLY A C 1
ATOM 4075 O O . GLY A 1 524 ? 23.302 -4.674 1.593 1.00 79.88 524 GLY A O 1
ATOM 4076 N N . GLU A 1 525 ? 22.910 -3.911 -0.481 1.00 85.19 525 GLU A N 1
ATOM 4077 C CA . GLU A 1 525 ? 23.916 -2.845 -0.462 1.00 85.19 525 GLU A CA 1
ATOM 4078 C C . GLU A 1 525 ? 23.230 -1.480 -0.506 1.00 85.19 525 GLU A C 1
ATOM 4080 O O . GLU A 1 525 ? 22.291 -1.270 -1.272 1.00 85.19 525 GLU A O 1
ATOM 4085 N N . LEU A 1 526 ? 23.658 -0.544 0.343 1.00 85.44 526 LEU A N 1
ATOM 4086 C CA . LEU A 1 526 ? 23.104 0.809 0.331 1.00 85.44 526 LEU A CA 1
ATOM 4087 C C . LEU A 1 526 ? 23.745 1.648 -0.794 1.00 85.44 526 LEU A C 1
ATOM 4089 O O . LEU A 1 526 ? 24.926 1.452 -1.093 1.00 85.44 526 LEU A O 1
ATOM 4093 N N . PRO A 1 527 ? 23.007 2.610 -1.382 1.00 81.69 527 PRO A N 1
ATOM 4094 C CA . PRO A 1 527 ? 23.531 3.487 -2.433 1.00 81.69 527 PRO A CA 1
ATOM 4095 C C . PRO A 1 527 ? 24.757 4.289 -1.984 1.00 81.69 527 PRO A C 1
ATOM 4097 O O . PRO A 1 527 ? 24.912 4.572 -0.798 1.00 81.69 527 PRO A O 1
ATOM 4100 N N . ASP A 1 528 ? 25.619 4.655 -2.936 1.00 76.06 528 ASP A N 1
ATOM 4101 C CA . ASP A 1 528 ? 26.842 5.461 -2.763 1.00 76.06 528 ASP A CA 1
ATOM 4102 C C . ASP A 1 528 ? 27.717 5.078 -1.544 1.00 76.06 528 ASP A C 1
ATOM 4104 O O . ASP A 1 528 ? 28.275 5.942 -0.862 1.00 76.06 528 ASP A O 1
ATOM 4108 N N . GLY A 1 529 ? 27.797 3.783 -1.216 1.00 74.81 529 GLY A N 1
ATOM 4109 C CA . GLY A 1 529 ? 28.593 3.287 -0.087 1.00 74.81 529 GLY A CA 1
ATOM 4110 C C . GLY A 1 529 ? 28.086 3.744 1.287 1.00 74.81 529 GLY A C 1
ATOM 4111 O O . GLY A 1 529 ? 28.858 3.817 2.245 1.00 74.81 529 GLY A O 1
ATOM 4112 N N . TRP A 1 530 ? 26.804 4.105 1.408 1.00 84.00 530 TRP A N 1
ATOM 4113 C CA . TRP A 1 530 ? 26.244 4.567 2.676 1.00 84.00 530 TRP A CA 1
ATOM 4114 C C . TRP A 1 530 ? 26.256 3.461 3.739 1.00 84.00 530 TRP A C 1
ATOM 4116 O O . TRP A 1 530 ? 26.111 2.275 3.459 1.00 84.00 530 TRP A O 1
ATOM 4126 N N . VAL A 1 531 ? 26.356 3.873 5.004 1.00 86.69 531 VAL A N 1
ATOM 4127 C CA . VAL A 1 531 ? 26.270 2.982 6.170 1.00 86.69 531 VAL A CA 1
ATOM 4128 C C . VAL A 1 531 ? 24.967 3.257 6.917 1.00 86.69 531 VAL A C 1
ATOM 4130 O O . VAL A 1 531 ? 24.542 4.409 7.012 1.00 86.69 531 VAL A O 1
ATOM 4133 N N . ILE A 1 532 ? 24.364 2.227 7.519 1.00 86.12 532 ILE A N 1
ATOM 4134 C CA . ILE A 1 532 ? 23.112 2.330 8.298 1.00 86.12 532 ILE A CA 1
ATOM 4135 C C . ILE A 1 532 ? 23.181 3.441 9.363 1.00 86.12 532 ILE A C 1
ATOM 4137 O O . ILE A 1 532 ? 22.221 4.183 9.553 1.00 86.12 532 ILE A O 1
ATOM 4141 N N . GLN A 1 533 ? 24.341 3.631 10.002 1.00 86.56 533 GLN A N 1
ATOM 4142 C CA . GLN A 1 533 ? 24.565 4.671 11.018 1.00 86.56 533 GLN A CA 1
ATOM 4143 C C . GLN A 1 533 ? 24.261 6.092 10.516 1.00 86.56 533 GLN A C 1
ATOM 4145 O O . GLN A 1 533 ? 23.887 6.958 11.308 1.00 86.56 533 GLN A O 1
ATOM 4150 N N . ARG A 1 534 ? 24.356 6.339 9.201 1.00 85.94 534 ARG A N 1
ATOM 4151 C CA . ARG A 1 534 ? 23.976 7.618 8.580 1.00 85.94 534 ARG A CA 1
ATOM 4152 C C . ARG A 1 534 ? 22.525 7.992 8.885 1.00 85.94 534 ARG A C 1
ATOM 4154 O O . ARG A 1 534 ? 22.219 9.170 9.070 1.00 85.94 534 ARG A O 1
ATOM 4161 N N . PHE A 1 535 ? 21.646 6.998 8.957 1.00 87.12 535 PHE A N 1
ATOM 4162 C CA . PHE A 1 535 ? 20.214 7.181 9.164 1.00 87.12 535 PHE A CA 1
ATOM 4163 C C . PHE A 1 535 ? 19.843 7.439 10.636 1.00 87.12 535 PHE A C 1
ATOM 4165 O O . PHE A 1 535 ? 18.710 7.817 10.906 1.00 87.12 535 PHE A O 1
ATOM 4172 N N . HIS A 1 536 ? 20.787 7.333 11.584 1.00 88.56 536 HIS A N 1
ATOM 4173 C CA . HIS A 1 536 ? 20.557 7.709 12.990 1.00 88.56 536 HIS A CA 1
ATOM 4174 C C . HIS A 1 536 ? 20.526 9.233 13.206 1.00 88.56 536 HIS A C 1
ATOM 4176 O O . HIS A 1 536 ? 20.112 9.723 14.255 1.00 88.56 536 HIS A O 1
ATOM 4182 N N . SER A 1 537 ? 21.027 10.014 12.245 1.00 89.62 537 SER A N 1
ATOM 4183 C CA . SER A 1 537 ? 21.135 11.463 12.401 1.00 89.62 537 SER A CA 1
ATOM 4184 C C . SER A 1 537 ? 19.821 12.160 12.052 1.00 89.62 537 SER A C 1
ATOM 4186 O O . SER A 1 537 ? 19.463 12.296 10.881 1.00 89.62 537 SER A O 1
ATOM 4188 N N . PHE A 1 538 ? 19.148 12.712 13.065 1.00 89.44 538 PHE A N 1
ATOM 4189 C CA . PHE A 1 538 ? 17.949 13.539 12.876 1.00 89.44 538 PHE A CA 1
ATOM 4190 C C . PHE A 1 538 ? 18.205 14.752 11.963 1.00 89.44 538 PHE A C 1
ATOM 4192 O O . PHE A 1 538 ? 17.379 15.103 11.120 1.00 89.44 538 PHE A O 1
ATOM 4199 N N . LYS A 1 539 ? 19.390 15.373 12.077 1.00 88.81 539 LYS A N 1
ATOM 4200 C CA . LYS A 1 539 ? 19.783 16.499 11.212 1.00 88.81 539 LYS A CA 1
ATOM 4201 C C . LYS A 1 539 ? 19.834 16.084 9.747 1.00 88.81 539 LYS A C 1
ATOM 4203 O O . LYS A 1 539 ? 19.398 16.844 8.888 1.00 88.81 539 LYS A O 1
ATOM 4208 N N . ARG A 1 540 ? 20.335 14.880 9.462 1.00 90.50 540 ARG A N 1
ATOM 4209 C CA . ARG A 1 540 ? 20.357 14.347 8.101 1.00 90.50 540 ARG A CA 1
ATOM 4210 C C . ARG A 1 540 ? 18.930 14.174 7.598 1.00 90.50 540 ARG A C 1
ATOM 4212 O O . ARG A 1 540 ? 18.612 14.753 6.569 1.00 90.50 540 ARG A O 1
ATOM 4219 N N . ALA A 1 541 ? 18.083 13.489 8.367 1.00 88.81 541 ALA A N 1
ATOM 4220 C CA . ALA A 1 541 ? 16.738 13.106 7.945 1.00 88.81 541 ALA A CA 1
ATOM 4221 C C . ALA A 1 541 ? 15.857 14.267 7.452 1.00 88.81 541 ALA A C 1
ATOM 4223 O O . ALA A 1 541 ? 15.067 14.078 6.528 1.00 88.81 541 ALA A O 1
ATOM 4224 N N . PHE A 1 542 ? 16.004 15.465 8.033 1.00 93.00 542 PHE A N 1
ATOM 4225 C CA . PHE A 1 542 ? 15.161 16.616 7.686 1.00 93.00 542 PHE A CA 1
ATOM 4226 C C . PHE A 1 542 ? 15.909 17.815 7.112 1.00 93.00 542 PHE A C 1
ATOM 4228 O O . PHE A 1 542 ? 15.304 18.596 6.382 1.00 93.00 542 PHE A O 1
ATOM 4235 N N . PHE A 1 543 ? 17.206 17.980 7.375 1.00 90.31 543 PHE A N 1
ATOM 4236 C CA . PHE A 1 543 ? 17.952 19.187 6.990 1.00 90.31 543 PHE A CA 1
ATOM 4237 C C . PHE A 1 543 ? 19.056 18.924 5.957 1.00 90.31 543 PHE A C 1
ATOM 4239 O O . PHE A 1 543 ? 19.726 19.864 5.532 1.00 90.31 543 PHE A O 1
ATOM 4246 N N . SER A 1 544 ? 19.229 17.679 5.499 1.00 88.19 544 SER A N 1
ATOM 4247 C CA . SER A 1 544 ? 20.169 17.360 4.417 1.00 88.19 544 SER A CA 1
ATOM 4248 C C . SER A 1 544 ? 19.680 17.846 3.043 1.00 88.19 544 SER A C 1
ATOM 4250 O O . SER A 1 544 ? 18.486 18.079 2.811 1.00 88.19 544 SER A O 1
ATOM 4252 N N . LYS A 1 545 ? 20.621 17.978 2.101 1.00 84.12 545 LYS A N 1
ATOM 4253 C CA . LYS A 1 545 ? 20.343 18.229 0.677 1.00 84.12 545 LYS A CA 1
ATOM 4254 C C . LYS A 1 545 ? 19.939 16.961 -0.088 1.00 84.12 545 LYS A C 1
ATOM 4256 O O . LYS A 1 545 ? 19.511 17.081 -1.233 1.00 84.12 545 LYS A O 1
ATOM 4261 N N . ASP A 1 546 ? 20.038 15.799 0.555 1.00 84.50 546 ASP A N 1
ATOM 4262 C CA . ASP A 1 546 ? 19.677 14.495 -0.005 1.00 84.50 546 ASP A CA 1
ATOM 4263 C C . ASP A 1 546 ? 18.216 14.457 -0.500 1.00 84.50 546 ASP A C 1
ATOM 4265 O O . ASP A 1 546 ? 17.337 15.161 0.014 1.00 84.50 546 ASP A O 1
ATOM 4269 N N . THR A 1 547 ? 17.955 13.628 -1.511 1.00 82.00 547 THR A N 1
ATOM 4270 C CA . THR A 1 547 ? 16.639 13.458 -2.154 1.00 82.00 547 THR A CA 1
ATOM 4271 C C . THR A 1 547 ? 15.563 12.997 -1.172 1.00 82.00 547 THR A C 1
ATOM 4273 O O . THR A 1 547 ? 14.466 13.559 -1.148 1.00 82.00 547 THR A O 1
ATOM 4276 N N . ASP A 1 548 ? 15.888 12.037 -0.311 1.00 85.94 548 ASP A N 1
ATOM 4277 C CA . ASP A 1 548 ? 14.991 11.501 0.715 1.00 85.94 548 ASP A CA 1
ATOM 4278 C C . ASP A 1 548 ? 14.603 12.555 1.762 1.00 85.94 548 ASP A C 1
ATOM 4280 O O . ASP A 1 548 ? 13.435 12.680 2.135 1.00 85.94 548 ASP A O 1
ATOM 4284 N N . SER A 1 549 ? 15.564 13.386 2.157 1.00 90.62 549 SER A N 1
ATOM 4285 C CA . SER A 1 549 ? 15.395 14.469 3.125 1.00 90.62 549 SER A CA 1
ATOM 4286 C C . SER A 1 549 ? 14.601 15.635 2.530 1.00 90.62 549 SER A C 1
ATOM 4288 O O . SER A 1 549 ? 13.772 16.249 3.204 1.00 90.62 549 SER A O 1
ATOM 4290 N N . ARG A 1 550 ? 14.797 15.927 1.235 1.00 90.00 550 ARG A N 1
ATOM 4291 C CA . ARG A 1 550 ? 13.955 16.868 0.476 1.00 90.00 550 ARG A CA 1
ATOM 4292 C C . ARG A 1 550 ? 12.510 16.384 0.402 1.00 90.00 550 ARG A C 1
ATOM 4294 O O . ARG A 1 550 ? 11.612 17.196 0.611 1.00 90.00 550 ARG A O 1
ATOM 4301 N N . SER A 1 551 ? 12.300 15.095 0.138 1.00 89.88 551 SER A N 1
ATOM 4302 C CA . SER A 1 551 ? 10.969 14.483 0.112 1.00 89.88 551 SER A CA 1
ATOM 4303 C C . SER A 1 551 ? 10.278 14.603 1.472 1.00 89.88 551 SER A C 1
ATOM 4305 O O . SER A 1 551 ? 9.183 15.157 1.556 1.00 89.88 551 SER A O 1
ATOM 4307 N N . ALA A 1 552 ? 10.972 14.245 2.558 1.00 92.62 552 ALA A N 1
ATOM 4308 C CA . ALA A 1 552 ? 10.446 14.356 3.917 1.00 92.62 552 ALA A CA 1
ATOM 4309 C C . ALA A 1 552 ? 10.019 15.791 4.281 1.00 92.62 552 ALA A C 1
ATOM 4311 O O . ALA A 1 552 ? 8.972 15.982 4.894 1.00 92.62 552 ALA A O 1
ATOM 4312 N N . ARG A 1 553 ? 10.777 16.818 3.864 1.00 94.12 553 ARG A N 1
ATOM 4313 C CA . ARG A 1 553 ? 10.393 18.225 4.084 1.00 94.12 553 ARG A CA 1
ATOM 4314 C C . ARG A 1 553 ? 9.128 18.632 3.332 1.00 94.12 553 ARG A C 1
ATOM 4316 O O . ARG A 1 553 ? 8.320 19.366 3.890 1.00 94.12 553 ARG A O 1
ATOM 4323 N N . VAL A 1 554 ? 8.965 18.186 2.085 1.00 91.69 554 VAL A N 1
ATOM 4324 C CA . VAL A 1 554 ? 7.759 18.487 1.294 1.00 91.69 554 VAL A CA 1
ATOM 4325 C C . VAL A 1 554 ? 6.531 17.845 1.939 1.00 91.69 554 VAL A C 1
ATOM 4327 O O . VAL A 1 554 ? 5.513 18.510 2.098 1.00 91.69 554 VAL A O 1
ATOM 4330 N N . LEU A 1 555 ? 6.646 16.592 2.383 1.00 92.44 555 LEU A N 1
ATOM 4331 C CA . LEU A 1 555 ? 5.564 15.892 3.078 1.00 92.44 555 LEU A CA 1
ATOM 4332 C C . LEU A 1 555 ? 5.236 16.544 4.427 1.00 92.44 555 LEU A C 1
ATOM 4334 O O . LEU A 1 555 ? 4.067 16.744 4.741 1.00 92.44 555 LEU A O 1
ATOM 4338 N N . LEU A 1 556 ? 6.251 16.956 5.193 1.00 94.88 556 LEU A N 1
ATOM 4339 C CA . LEU A 1 556 ? 6.054 17.667 6.458 1.00 94.88 556 LEU A CA 1
ATOM 4340 C C . LEU A 1 556 ? 5.363 19.027 6.259 1.00 94.88 556 LEU A C 1
ATOM 4342 O O . LEU A 1 556 ? 4.536 19.428 7.074 1.00 94.88 556 LEU A O 1
ATOM 4346 N N . PHE A 1 557 ? 5.661 19.722 5.157 1.00 94.25 557 PHE A N 1
ATOM 4347 C CA . PHE A 1 557 ? 5.017 20.990 4.812 1.00 94.25 557 PHE A CA 1
ATOM 4348 C C . PHE A 1 557 ? 3.511 20.842 4.535 1.00 94.25 557 PHE A C 1
ATOM 4350 O O . PHE A 1 557 ? 2.758 21.777 4.791 1.00 94.25 557 PHE A O 1
ATOM 4357 N N . LEU A 1 558 ? 3.051 19.673 4.071 1.00 92.94 558 LEU A N 1
ATOM 4358 C CA . LEU A 1 558 ? 1.629 19.402 3.818 1.00 92.94 558 LEU A CA 1
ATOM 4359 C C . LEU A 1 558 ? 0.804 19.200 5.097 1.00 92.94 558 LEU A C 1
ATOM 4361 O O . LEU A 1 558 ? -0.411 19.391 5.066 1.00 92.94 558 LEU A O 1
ATOM 4365 N N . VAL A 1 559 ? 1.444 18.854 6.218 1.00 95.19 559 VAL A N 1
ATOM 4366 C CA . VAL A 1 559 ? 0.764 18.494 7.474 1.00 95.19 559 VAL A CA 1
ATOM 4367 C C . VAL A 1 559 ? -0.070 19.658 8.003 1.00 95.19 559 VAL A C 1
ATOM 4369 O O . VAL A 1 559 ? -1.278 19.526 8.163 1.00 95.19 559 VAL A O 1
ATOM 4372 N N . VAL A 1 560 ? 0.541 20.823 8.233 1.00 95.69 560 VAL A N 1
ATOM 4373 C CA . VAL A 1 560 ? -0.155 21.978 8.830 1.00 95.69 560 VAL A CA 1
ATOM 4374 C C . VAL A 1 560 ? -1.349 22.457 7.990 1.00 95.69 560 VAL A C 1
ATOM 4376 O O . VAL A 1 560 ? -2.459 22.477 8.525 1.00 95.69 560 VAL A O 1
ATOM 4379 N N . PRO A 1 561 ? -1.192 22.824 6.700 1.00 95.56 561 PRO A N 1
ATOM 4380 C CA . PRO A 1 561 ? -2.327 23.271 5.894 1.00 95.56 561 PRO A CA 1
ATOM 4381 C C . PRO A 1 561 ? -3.373 22.166 5.703 1.00 95.56 561 PRO A C 1
ATOM 4383 O O . PRO A 1 561 ? -4.567 22.460 5.716 1.00 95.56 561 PRO A O 1
ATOM 4386 N N . GLY A 1 562 ? -2.944 20.903 5.585 1.00 94.62 562 GLY A N 1
ATOM 4387 C CA . GLY A 1 562 ? -3.832 19.749 5.485 1.00 94.62 562 GLY A CA 1
ATOM 4388 C C . GLY A 1 562 ? -4.726 19.596 6.709 1.00 94.62 562 GLY A C 1
ATOM 4389 O O . GLY A 1 562 ? -5.944 19.635 6.586 1.00 94.62 562 GLY A O 1
ATOM 4390 N N . HIS A 1 563 ? -4.138 19.498 7.901 1.00 95.38 563 HIS A N 1
ATOM 4391 C CA . HIS A 1 563 ? -4.887 19.340 9.149 1.00 95.38 563 HIS A CA 1
ATOM 4392 C C . HIS A 1 563 ? -5.787 20.540 9.467 1.00 95.38 563 HIS A C 1
ATOM 4394 O O . HIS A 1 563 ? -6.885 20.342 9.977 1.00 95.38 563 HIS A O 1
ATOM 4400 N N . ILE A 1 564 ? -5.385 21.770 9.126 1.00 95.12 564 ILE A N 1
ATOM 4401 C CA . ILE A 1 564 ? -6.272 22.941 9.244 1.00 95.12 564 ILE A CA 1
ATOM 4402 C C . ILE A 1 564 ? -7.501 22.775 8.341 1.00 95.12 564 ILE A C 1
ATOM 4404 O O . ILE A 1 564 ? -8.629 22.975 8.794 1.00 95.12 564 ILE A O 1
ATOM 4408 N N . ALA A 1 565 ? -7.298 22.380 7.080 1.00 95.12 565 ALA A N 1
ATOM 4409 C CA . ALA A 1 565 ? -8.394 22.145 6.145 1.00 95.12 565 ALA A CA 1
ATOM 4410 C C . ALA A 1 565 ? -9.294 20.983 6.597 1.00 95.12 565 ALA A C 1
ATOM 4412 O O . ALA A 1 565 ? -10.516 21.106 6.554 1.00 95.12 565 ALA A O 1
ATOM 4413 N N . PHE A 1 566 ? -8.717 19.881 7.083 1.00 94.75 566 PHE A N 1
ATOM 4414 C CA . PHE A 1 566 ? -9.476 18.727 7.566 1.00 94.75 566 PHE A CA 1
ATOM 4415 C C . PHE A 1 566 ? -10.252 19.038 8.849 1.00 94.75 566 PHE A C 1
ATOM 4417 O O . PHE A 1 566 ? -11.417 18.668 8.936 1.00 94.75 566 PHE A O 1
ATOM 4424 N N . ASN A 1 567 ? -9.688 19.797 9.794 1.00 93.12 567 ASN A N 1
ATOM 4425 C CA . ASN A 1 567 ? -10.424 20.267 10.974 1.00 93.12 567 ASN A CA 1
ATOM 4426 C C . ASN A 1 567 ? -11.592 21.184 10.590 1.00 93.12 567 ASN A C 1
ATOM 4428 O O . ASN A 1 567 ? -12.672 21.103 11.176 1.00 93.12 567 ASN A O 1
ATOM 4432 N N . TRP A 1 568 ? -11.406 22.039 9.580 1.00 92.00 568 TRP A N 1
ATOM 4433 C CA . TRP A 1 568 ? -12.506 22.833 9.039 1.00 92.00 568 TRP A CA 1
ATOM 4434 C C . TRP A 1 568 ? -13.586 21.949 8.397 1.00 92.00 568 TRP A C 1
ATOM 4436 O O . TRP A 1 568 ? -14.769 22.156 8.655 1.00 92.00 568 TRP A O 1
ATOM 4446 N N . LEU A 1 569 ? -13.202 20.926 7.627 1.00 92.94 569 LEU A N 1
ATOM 4447 C CA . LEU A 1 569 ? -14.149 19.975 7.037 1.00 92.94 569 LEU A CA 1
ATOM 4448 C C . LEU A 1 569 ? -14.901 19.160 8.093 1.00 92.94 569 LEU A C 1
ATOM 4450 O O . LEU A 1 569 ? -16.105 18.973 7.942 1.00 92.94 569 LEU A O 1
ATOM 4454 N N . ILE A 1 570 ? -14.235 18.732 9.171 1.00 91.56 570 ILE A N 1
ATOM 4455 C CA . ILE A 1 570 ? -14.881 18.085 10.323 1.00 91.56 570 ILE A CA 1
ATOM 4456 C C . ILE A 1 570 ? -16.023 18.966 10.831 1.00 91.56 570 ILE A C 1
ATOM 4458 O O . ILE A 1 570 ? -17.134 18.486 11.024 1.00 91.56 570 ILE A O 1
ATOM 4462 N N . ARG A 1 571 ? -15.792 20.276 10.972 1.00 87.00 571 ARG A N 1
ATOM 4463 C CA . ARG A 1 571 ? -16.825 21.216 11.422 1.00 87.00 571 ARG A CA 1
ATOM 4464 C C . ARG A 1 571 ? -18.001 21.329 10.449 1.00 87.00 571 ARG A C 1
ATOM 4466 O O . ARG A 1 571 ? -19.127 21.517 10.891 1.00 87.00 571 ARG A O 1
ATOM 4473 N N . VAL A 1 572 ? -17.745 21.252 9.144 1.00 88.38 572 VAL A N 1
ATOM 4474 C CA . VAL A 1 572 ? -18.785 21.351 8.107 1.00 88.38 572 VAL A CA 1
ATOM 4475 C C . VAL A 1 572 ? -19.619 20.072 8.018 1.00 88.38 572 VAL A C 1
ATOM 4477 O O . VAL A 1 572 ? -20.829 20.150 7.830 1.00 88.38 572 VAL A O 1
ATOM 4480 N N . PHE A 1 573 ? -18.985 18.906 8.149 1.00 86.06 573 PHE A N 1
ATOM 4481 C CA . PHE A 1 573 ? -19.634 17.600 8.010 1.00 86.06 573 PHE A CA 1
ATOM 4482 C C . PHE A 1 573 ? -20.133 17.000 9.326 1.00 86.06 573 PHE A C 1
ATOM 4484 O O . PHE A 1 573 ? -20.720 15.922 9.315 1.00 86.06 573 PHE A O 1
ATOM 4491 N N . HIS A 1 574 ? -19.907 17.655 10.461 1.00 82.00 574 HIS A N 1
ATOM 4492 C CA . HIS A 1 574 ? -20.401 17.171 11.739 1.00 82.00 574 HIS A CA 1
ATOM 4493 C C . HIS A 1 574 ? -21.923 17.369 11.853 1.00 82.00 574 HIS A C 1
ATOM 4495 O O . HIS A 1 574 ? -22.422 18.495 11.838 1.00 82.00 574 HIS A O 1
ATOM 4501 N N . PHE A 1 575 ? -22.651 16.259 12.004 1.00 72.56 575 PHE A N 1
ATOM 4502 C CA . PHE A 1 575 ? -24.113 16.224 12.161 1.00 72.56 575 PHE A CA 1
ATOM 4503 C C . PHE A 1 575 ? -24.567 15.928 13.604 1.00 72.56 575 PHE A C 1
ATOM 4505 O O . PHE A 1 575 ? -25.768 15.820 13.854 1.00 72.56 575 PHE A O 1
ATOM 4512 N N . GLY A 1 576 ? -23.631 15.755 14.543 1.00 64.06 576 GLY A N 1
ATOM 4513 C CA . GLY A 1 576 ? -23.918 15.418 15.935 1.00 64.06 576 GLY A CA 1
ATOM 4514 C C . GLY A 1 576 ? -24.375 16.610 16.782 1.00 64.06 576 GLY A C 1
ATOM 4515 O O . GLY A 1 576 ? -24.261 17.774 16.392 1.00 64.06 576 GLY A O 1
ATOM 4516 N N . SER A 1 577 ? -24.880 16.311 17.979 1.00 61.72 577 SER A N 1
ATOM 4517 C CA . SER A 1 577 ? -25.322 17.324 18.950 1.00 61.72 577 SER A CA 1
ATOM 4518 C C . SER A 1 577 ? -24.170 17.941 19.752 1.00 61.72 577 SER A C 1
ATOM 4520 O O . SER A 1 577 ? -24.338 19.023 20.303 1.00 61.72 577 SER A O 1
ATOM 4522 N N . ILE A 1 578 ? -23.025 17.254 19.852 1.00 68.06 578 ILE A N 1
ATOM 4523 C CA . ILE A 1 578 ? -21.855 17.688 20.632 1.00 68.06 578 ILE A CA 1
ATOM 4524 C C . ILE A 1 578 ? -20.883 18.371 19.681 1.00 68.06 578 ILE A C 1
ATOM 4526 O O . ILE A 1 578 ? -20.351 17.730 18.785 1.00 68.06 578 ILE A O 1
ATOM 4530 N N . VAL A 1 579 ? -20.650 19.671 19.845 1.00 76.31 579 VAL A N 1
ATOM 4531 C CA . VAL A 1 579 ? -19.768 20.404 18.932 1.00 76.31 579 VAL A CA 1
ATOM 4532 C C . VAL A 1 579 ? -18.315 19.965 19.161 1.00 76.31 579 VAL A C 1
ATOM 4534 O O . VAL A 1 579 ? -17.832 20.047 20.293 1.00 76.31 579 VAL A O 1
ATOM 4537 N N . PRO A 1 580 ? -17.577 19.549 18.114 1.00 82.69 580 PRO A N 1
ATOM 4538 C CA . PRO A 1 580 ? -16.170 19.210 18.259 1.00 82.69 580 PRO A CA 1
ATOM 4539 C C . PRO A 1 580 ? -15.346 20.412 18.762 1.00 82.69 580 PRO A C 1
ATOM 4541 O O . PRO A 1 580 ? -15.630 21.562 18.384 1.00 82.69 580 PRO A O 1
ATOM 4544 N N . PRO A 1 581 ? -14.289 20.173 19.562 1.00 83.81 581 PRO A N 1
ATOM 4545 C CA . PRO A 1 581 ? -13.350 21.210 19.968 1.00 83.81 581 PRO A CA 1
ATOM 4546 C C . PRO A 1 581 ? -12.797 21.972 18.759 1.00 83.81 581 PRO A C 1
ATOM 4548 O O . PRO A 1 581 ? -12.316 21.386 17.790 1.00 83.81 581 PRO A O 1
ATOM 4551 N N . HIS A 1 582 ? -12.879 23.300 18.809 1.00 80.69 582 HIS A N 1
ATOM 4552 C CA . HIS A 1 582 ? -12.456 24.186 17.715 1.00 80.69 582 HIS A CA 1
ATOM 4553 C C . HIS A 1 582 ? -11.730 25.442 18.212 1.00 80.69 582 HIS A C 1
ATOM 4555 O O . HIS A 1 582 ? -11.491 26.376 17.443 1.00 80.69 582 HIS A O 1
ATOM 4561 N N . GLY A 1 583 ? -11.386 25.477 19.502 1.00 85.44 583 GLY A N 1
ATOM 4562 C CA . GLY A 1 583 ? -10.617 26.556 20.102 1.00 85.44 583 GLY A CA 1
ATOM 4563 C C . GLY A 1 583 ? -9.228 26.696 19.476 1.00 85.44 583 GLY A C 1
ATOM 4564 O O . GLY A 1 583 ? -8.684 25.769 18.861 1.00 85.44 583 GLY A O 1
ATOM 4565 N N . ALA A 1 584 ? -8.641 27.885 19.621 1.00 87.62 584 ALA A N 1
ATOM 4566 C CA . ALA A 1 584 ? -7.294 28.152 19.126 1.00 87.62 584 ALA A CA 1
ATOM 4567 C C . ALA A 1 584 ? -6.242 27.317 19.875 1.00 87.62 584 ALA A C 1
ATOM 4569 O O . ALA A 1 584 ? -5.261 26.889 19.261 1.00 87.62 584 ALA A O 1
ATOM 4570 N N . LEU A 1 585 ? -6.454 27.053 21.171 1.00 90.06 585 LEU A N 1
ATOM 4571 C CA . LEU A 1 585 ? -5.564 26.228 21.984 1.00 90.06 585 LEU A CA 1
ATOM 4572 C C . LEU A 1 585 ? -5.655 24.760 21.540 1.00 90.06 585 LEU A C 1
ATOM 4574 O O . LEU A 1 585 ? -4.621 24.204 21.162 1.00 90.06 585 LEU A O 1
ATOM 4578 N N . PHE A 1 586 ? -6.861 24.179 21.457 1.00 91.75 586 PHE A N 1
ATOM 4579 C CA . PHE A 1 586 ? -7.074 22.845 20.878 1.00 91.75 586 PHE A CA 1
ATOM 4580 C C . PHE A 1 586 ? -6.416 22.701 19.503 1.00 91.75 586 PHE A C 1
ATOM 4582 O O . PHE A 1 586 ? -5.615 21.792 19.294 1.00 91.75 586 PHE A O 1
ATOM 4589 N N . THR A 1 587 ? -6.697 23.621 18.574 1.00 92.31 587 THR A N 1
ATOM 4590 C CA . THR A 1 587 ? -6.160 23.548 17.206 1.00 92.31 587 THR A CA 1
ATOM 4591 C C . THR A 1 587 ? -4.632 23.599 17.206 1.00 92.31 587 THR A C 1
ATOM 4593 O O . THR A 1 587 ? -3.991 22.830 16.493 1.00 92.31 587 THR A O 1
ATOM 4596 N N . SER A 1 588 ? -4.027 24.456 18.032 1.00 93.50 588 SER A N 1
ATOM 4597 C CA . SER A 1 588 ? -2.567 24.568 18.132 1.00 93.50 588 SER A CA 1
ATOM 4598 C C . SER A 1 588 ? -1.933 23.287 18.675 1.00 93.50 588 SER A C 1
ATOM 4600 O O . SER A 1 588 ? -0.966 22.787 18.102 1.00 93.50 588 SER A O 1
ATOM 4602 N N . LEU A 1 589 ? -2.494 22.721 19.746 1.00 94.81 589 LEU A N 1
ATOM 4603 C CA . LEU A 1 589 ? -2.013 21.468 20.327 1.00 94.81 589 LEU A CA 1
ATOM 4604 C C . LEU A 1 589 ? -2.210 20.292 19.365 1.00 94.81 589 LEU A C 1
ATOM 4606 O O . LEU A 1 589 ? -1.317 19.456 19.236 1.00 94.81 589 LEU A O 1
ATOM 4610 N N . TYR A 1 590 ? -3.333 20.253 18.646 1.00 95.75 590 TYR A N 1
ATOM 4611 C CA . TYR A 1 590 ? -3.633 19.211 17.666 1.00 95.75 590 TYR A CA 1
ATOM 4612 C C . TYR A 1 590 ? -2.624 19.231 16.519 1.00 95.75 590 TYR A C 1
ATOM 4614 O O . TYR A 1 590 ? -2.089 18.191 16.140 1.00 95.75 590 TYR A O 1
ATOM 4622 N N . LEU A 1 591 ? -2.285 20.423 16.019 1.00 96.69 591 LEU A N 1
ATOM 4623 C CA . LEU A 1 591 ? -1.251 20.580 14.999 1.00 96.69 591 LEU A CA 1
ATOM 4624 C C . LEU A 1 591 ? 0.134 20.163 15.511 1.00 96.69 591 LEU A C 1
ATOM 4626 O O . LEU A 1 591 ? 0.892 19.557 14.756 1.00 96.69 591 LEU A O 1
ATOM 4630 N N . ILE A 1 592 ? 0.465 20.430 16.781 1.00 96.81 592 ILE A N 1
ATOM 4631 C CA . ILE A 1 592 ? 1.714 19.953 17.400 1.00 96.81 592 ILE A CA 1
ATOM 4632 C C . ILE A 1 592 ? 1.729 18.422 17.480 1.00 96.81 592 ILE A C 1
ATOM 4634 O O . ILE A 1 592 ? 2.743 17.812 17.136 1.00 96.81 592 ILE A O 1
ATOM 4638 N N . ALA A 1 593 ? 0.625 17.795 17.892 1.00 97.31 593 ALA A N 1
ATOM 4639 C CA . ALA A 1 593 ? 0.494 16.341 17.947 1.00 97.31 593 ALA A CA 1
ATOM 4640 C C . ALA A 1 593 ? 0.663 15.710 16.554 1.00 97.31 593 ALA A C 1
ATOM 4642 O O . ALA A 1 593 ? 1.511 14.833 16.381 1.00 97.31 593 ALA A O 1
ATOM 4643 N N . ALA A 1 594 ? -0.054 16.220 15.548 1.00 97.00 594 ALA A N 1
ATOM 4644 C CA . ALA A 1 594 ? 0.036 15.753 14.165 1.00 97.00 594 ALA A CA 1
ATOM 4645 C C . ALA A 1 594 ? 1.448 15.932 13.573 1.00 97.00 594 ALA A C 1
ATOM 4647 O O . ALA A 1 594 ? 2.007 15.006 12.984 1.00 97.00 594 ALA A O 1
ATOM 4648 N N . LEU A 1 595 ? 2.080 17.095 13.780 1.00 97.06 595 LEU A N 1
ATOM 4649 C CA . LEU A 1 595 ? 3.464 17.330 13.355 1.00 97.06 595 LEU A CA 1
ATOM 4650 C C . LEU A 1 595 ? 4.439 16.372 14.040 1.00 97.06 595 LEU A C 1
ATOM 4652 O O . LEU A 1 595 ? 5.310 15.811 13.380 1.00 97.06 595 LEU A O 1
ATOM 4656 N N . THR A 1 596 ? 4.288 16.165 15.348 1.00 97.38 596 THR A N 1
ATOM 4657 C CA . THR A 1 596 ? 5.152 15.265 16.122 1.00 97.38 596 THR A CA 1
ATOM 4658 C C . THR A 1 596 ? 5.047 13.834 15.604 1.00 97.38 596 THR A C 1
ATOM 4660 O O . THR A 1 596 ? 6.071 13.198 15.355 1.00 97.38 596 THR A O 1
ATOM 4663 N N . GLN A 1 597 ? 3.827 13.349 15.367 1.00 97.12 597 GLN A N 1
ATOM 4664 C CA . GLN A 1 597 ? 3.581 12.031 14.788 1.00 97.12 597 GLN A CA 1
ATOM 4665 C C . GLN A 1 597 ? 4.271 11.885 13.425 1.00 97.12 597 GLN A C 1
ATOM 4667 O O . GLN A 1 597 ? 5.048 10.952 13.231 1.00 97.12 597 GLN A O 1
ATOM 4672 N N . VAL A 1 598 ? 4.047 12.817 12.491 1.00 96.69 598 VAL A N 1
ATOM 4673 C CA . VAL A 1 598 ? 4.612 12.736 11.132 1.00 96.69 598 VAL A CA 1
ATOM 4674 C C . VAL A 1 598 ? 6.137 12.839 11.144 1.00 96.69 598 VAL A C 1
ATOM 4676 O O . VAL A 1 598 ? 6.802 12.108 10.413 1.00 96.69 598 VAL A O 1
ATOM 4679 N N . VAL A 1 599 ? 6.722 13.684 11.999 1.00 97.12 599 VAL A N 1
ATOM 4680 C CA . VAL A 1 599 ? 8.184 13.760 12.168 1.00 97.12 599 VAL A CA 1
ATOM 4681 C C . VAL A 1 599 ? 8.750 12.415 12.627 1.00 97.12 599 VAL A C 1
ATOM 4683 O O . VAL A 1 599 ? 9.737 11.948 12.057 1.00 97.12 599 VAL A O 1
ATOM 4686 N N . ILE A 1 600 ? 8.124 11.766 13.612 1.00 97.19 600 ILE A N 1
ATOM 4687 C CA . ILE A 1 600 ? 8.560 10.444 14.080 1.00 97.19 600 ILE A CA 1
ATOM 4688 C C . ILE A 1 600 ? 8.430 9.413 12.951 1.00 97.19 600 ILE A C 1
ATOM 4690 O O . ILE A 1 600 ? 9.386 8.687 12.683 1.00 97.19 600 ILE A O 1
ATOM 4694 N N . LEU A 1 601 ? 7.295 9.382 12.246 1.00 95.75 601 LEU A N 1
ATOM 4695 C CA . LEU A 1 601 ? 7.054 8.423 11.166 1.00 95.75 601 LEU A CA 1
ATOM 4696 C C . LEU A 1 601 ? 8.032 8.579 10.001 1.00 95.75 601 LEU A C 1
ATOM 4698 O O . LEU A 1 601 ? 8.593 7.587 9.544 1.00 95.75 601 LEU A O 1
ATOM 4702 N N . LEU A 1 602 ? 8.283 9.804 9.533 1.00 95.69 602 LEU A N 1
ATOM 4703 C CA . LEU A 1 602 ? 9.219 10.055 8.433 1.00 95.69 602 LEU A CA 1
ATOM 4704 C C . LEU A 1 602 ? 10.665 9.729 8.829 1.00 95.69 602 LEU A C 1
ATOM 4706 O O . LEU A 1 602 ? 11.426 9.225 8.001 1.00 95.69 602 LEU A O 1
ATOM 4710 N N . TYR A 1 603 ? 11.042 9.979 10.086 1.00 95.81 603 TYR A N 1
ATOM 4711 C CA . TYR A 1 603 ? 12.353 9.597 10.609 1.00 95.81 603 TYR A CA 1
ATOM 4712 C C . TYR A 1 603 ? 12.517 8.072 10.654 1.00 95.81 603 TYR A C 1
ATOM 4714 O O . TYR A 1 603 ? 13.475 7.534 10.092 1.00 95.81 603 TYR A O 1
ATOM 4722 N N . VAL A 1 604 ? 11.553 7.370 11.261 1.00 95.31 604 VAL A N 1
ATOM 4723 C CA . VAL A 1 604 ? 11.551 5.903 11.342 1.00 95.31 604 VAL A CA 1
ATOM 4724 C C . VAL A 1 604 ? 11.508 5.286 9.946 1.00 95.31 604 VAL A C 1
ATOM 4726 O O . VAL A 1 604 ? 12.232 4.331 9.695 1.00 95.31 604 VAL A O 1
ATOM 4729 N N . CYS A 1 605 ? 10.743 5.861 9.015 1.00 94.19 605 CYS A N 1
ATOM 4730 C CA . CYS A 1 605 ? 10.666 5.415 7.626 1.00 94.19 605 CYS A CA 1
ATOM 4731 C C . CYS A 1 605 ? 12.039 5.368 6.953 1.00 94.19 605 CYS A C 1
ATOM 4733 O O . CYS A 1 605 ? 12.390 4.343 6.371 1.00 94.19 605 CYS A O 1
ATOM 4735 N N . GLN A 1 606 ? 12.827 6.444 7.038 1.00 93.31 606 GLN A N 1
ATOM 4736 C CA . GLN A 1 606 ? 14.144 6.488 6.396 1.00 93.31 606 GLN A CA 1
ATOM 4737 C C . GLN A 1 606 ? 15.089 5.425 6.961 1.00 93.31 606 GLN A C 1
ATOM 4739 O O . GLN A 1 606 ? 15.776 4.736 6.210 1.00 93.31 606 GLN A O 1
ATOM 4744 N N . TYR A 1 607 ? 15.101 5.281 8.287 1.00 92.88 607 TYR A N 1
ATOM 4745 C CA . TYR A 1 607 ? 15.923 4.286 8.965 1.00 92.88 607 TYR A CA 1
ATOM 4746 C C . TYR A 1 607 ? 15.482 2.856 8.636 1.00 92.88 607 TYR A C 1
ATOM 4748 O O . TYR A 1 607 ? 16.298 2.017 8.260 1.00 92.88 607 TYR A O 1
ATOM 4756 N N . MET A 1 608 ? 14.185 2.578 8.736 1.00 92.12 608 MET A N 1
ATOM 4757 C CA . MET A 1 608 ? 13.635 1.240 8.570 1.00 92.12 608 MET A CA 1
ATOM 4758 C C . MET A 1 608 ? 13.781 0.728 7.137 1.00 92.12 608 MET A C 1
ATOM 4760 O O . MET A 1 608 ? 14.159 -0.425 6.954 1.00 92.12 608 MET A O 1
ATOM 4764 N N . VAL A 1 609 ? 13.556 1.576 6.126 1.00 91.25 609 VAL A N 1
ATOM 4765 C CA . VAL A 1 609 ? 13.774 1.205 4.718 1.00 91.25 609 VAL A CA 1
ATOM 4766 C C . VAL A 1 609 ? 15.246 0.854 4.473 1.00 91.25 609 VAL A C 1
ATOM 4768 O O . VAL A 1 609 ? 15.525 -0.155 3.833 1.00 91.25 609 VAL A O 1
ATOM 4771 N N . ALA A 1 610 ? 16.194 1.610 5.044 1.00 91.00 610 ALA A N 1
ATOM 4772 C CA . ALA A 1 610 ? 17.623 1.290 4.971 1.00 91.00 610 ALA A CA 1
ATOM 4773 C C . ALA A 1 610 ? 17.971 -0.044 5.639 1.00 91.00 610 ALA A C 1
ATOM 4775 O O . ALA A 1 610 ? 18.681 -0.854 5.047 1.00 91.00 610 ALA A O 1
ATOM 4776 N N . VAL A 1 611 ? 17.440 -0.308 6.834 1.00 91.44 611 VAL A N 1
ATOM 4777 C CA . VAL A 1 611 ? 17.655 -1.584 7.532 1.00 91.44 611 VAL A CA 1
ATOM 4778 C C . VAL A 1 611 ? 17.078 -2.753 6.730 1.00 91.44 611 VAL A C 1
ATOM 4780 O O . VAL A 1 611 ? 17.795 -3.714 6.453 1.00 91.44 611 VAL A O 1
ATOM 4783 N N . MET A 1 612 ? 15.821 -2.657 6.290 1.00 90.06 612 MET A N 1
ATOM 4784 C CA . MET A 1 612 ? 15.172 -3.698 5.485 1.00 90.06 612 MET A CA 1
ATOM 4785 C C . MET A 1 612 ? 15.951 -3.995 4.208 1.00 90.06 612 MET A C 1
ATOM 4787 O O . MET A 1 612 ? 16.203 -5.161 3.902 1.00 90.06 612 MET A O 1
ATOM 4791 N N . TRP A 1 613 ? 16.415 -2.947 3.524 1.00 89.88 613 TRP A N 1
ATOM 4792 C CA . TRP A 1 613 ? 17.237 -3.087 2.331 1.00 89.88 613 TRP A CA 1
ATOM 4793 C C . TRP A 1 613 ? 18.520 -3.875 2.600 1.00 89.88 613 TRP A C 1
ATOM 4795 O O . TRP A 1 613 ? 18.827 -4.822 1.878 1.00 89.88 613 TRP A O 1
ATOM 4805 N N . THR A 1 614 ? 19.239 -3.552 3.681 1.00 88.31 614 THR A N 1
ATOM 4806 C CA . THR A 1 614 ? 20.462 -4.282 4.065 1.00 88.31 614 THR A CA 1
ATOM 4807 C C . THR A 1 614 ? 20.196 -5.729 4.487 1.00 88.31 614 THR A C 1
ATOM 4809 O O . THR A 1 614 ? 21.048 -6.594 4.296 1.00 88.31 614 THR A O 1
ATOM 4812 N N . TRP A 1 615 ? 18.999 -6.031 4.993 1.00 87.69 615 TRP A N 1
ATOM 4813 C CA . TRP A 1 615 ? 18.558 -7.396 5.306 1.00 87.69 615 TRP A CA 1
ATOM 4814 C C . TRP A 1 615 ? 17.990 -8.155 4.106 1.00 87.69 615 TRP A C 1
ATOM 4816 O O . TRP A 1 615 ? 17.511 -9.275 4.266 1.00 87.69 615 TRP A O 1
ATOM 4826 N N . ARG A 1 616 ? 18.066 -7.578 2.901 1.00 84.44 616 ARG A N 1
ATOM 4827 C CA . ARG A 1 616 ? 17.508 -8.141 1.664 1.00 84.44 616 ARG A CA 1
ATOM 4828 C C . ARG A 1 616 ? 15.995 -8.367 1.721 1.00 84.44 616 ARG A C 1
ATOM 4830 O O . ARG A 1 616 ? 15.470 -9.261 1.064 1.00 84.44 616 ARG A O 1
ATOM 4837 N N . ILE A 1 617 ? 15.295 -7.538 2.489 1.00 81.00 617 ILE A N 1
ATOM 4838 C CA . ILE A 1 617 ? 13.835 -7.500 2.548 1.00 81.00 617 ILE A CA 1
ATOM 4839 C C . ILE A 1 617 ? 13.368 -6.367 1.639 1.00 81.00 617 ILE A C 1
ATOM 4841 O O . ILE A 1 617 ? 13.837 -5.239 1.783 1.00 81.00 617 ILE A O 1
ATOM 4845 N N . ASN A 1 618 ? 12.434 -6.651 0.726 1.00 75.62 618 ASN A N 1
ATOM 4846 C CA . ASN A 1 618 ? 11.847 -5.614 -0.120 1.00 75.62 618 ASN A CA 1
ATOM 4847 C C . ASN A 1 618 ? 11.027 -4.630 0.751 1.00 75.62 618 ASN A C 1
ATOM 4849 O O . ASN A 1 618 ? 10.013 -5.045 1.337 1.00 75.62 618 ASN A O 1
ATOM 4853 N N . PRO A 1 619 ? 11.433 -3.347 0.850 1.00 79.44 619 PRO A N 1
ATOM 4854 C CA . PRO A 1 619 ? 10.741 -2.368 1.678 1.00 79.44 619 PRO A CA 1
ATOM 4855 C C . PRO A 1 619 ? 9.333 -2.038 1.176 1.00 79.44 619 PRO A C 1
ATOM 4857 O O . PRO A 1 619 ? 8.483 -1.726 2.005 1.00 79.44 619 PRO A O 1
ATOM 4860 N N . ASP A 1 620 ? 9.035 -2.164 -0.120 1.00 67.62 620 ASP A N 1
ATOM 4861 C CA . ASP A 1 620 ? 7.694 -1.874 -0.654 1.00 67.62 620 ASP A CA 1
ATOM 4862 C C . ASP A 1 620 ? 6.631 -2.827 -0.096 1.00 67.62 620 ASP A C 1
ATOM 4864 O O . ASP A 1 620 ? 5.513 -2.415 0.207 1.00 67.62 620 ASP A O 1
ATOM 4868 N N . ASN A 1 621 ? 7.001 -4.090 0.131 1.00 68.06 621 ASN A N 1
ATOM 4869 C CA . ASN A 1 621 ? 6.087 -5.107 0.660 1.00 68.06 621 ASN A CA 1
ATOM 4870 C C . ASN A 1 621 ? 6.017 -5.114 2.195 1.00 68.06 621 ASN A C 1
ATOM 4872 O O . ASN A 1 621 ? 5.096 -5.695 2.766 1.00 68.06 621 ASN A O 1
ATOM 4876 N N . SER A 1 622 ? 7.007 -4.520 2.870 1.00 77.25 622 SER A N 1
ATOM 4877 C CA . SER A 1 622 ? 7.193 -4.698 4.316 1.00 77.25 622 SER A CA 1
ATOM 4878 C C . SER A 1 6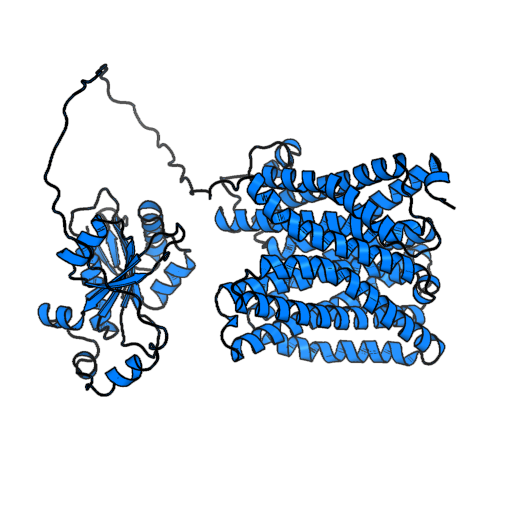22 ? 7.136 -3.405 5.119 1.00 77.25 622 SER A C 1
ATOM 4880 O O . SER A 1 622 ? 6.574 -3.404 6.207 1.00 77.25 622 SER A O 1
ATOM 4882 N N . ALA A 1 623 ? 7.685 -2.297 4.619 1.00 85.00 623 ALA A N 1
ATOM 4883 C CA . ALA A 1 623 ? 7.816 -1.058 5.383 1.00 85.00 623 ALA A CA 1
ATOM 4884 C C . ALA A 1 623 ? 6.472 -0.353 5.610 1.00 85.00 623 ALA A C 1
ATOM 4886 O O . ALA A 1 623 ? 6.211 0.138 6.707 1.00 85.00 623 ALA A O 1
ATOM 4887 N N . ILE A 1 624 ? 5.615 -0.310 4.587 1.00 85.19 624 ILE A N 1
ATOM 4888 C CA . ILE A 1 624 ? 4.322 0.386 4.642 1.00 85.19 624 ILE A CA 1
ATOM 4889 C C . ILE A 1 624 ? 3.423 -0.175 5.766 1.00 85.19 624 ILE A C 1
ATOM 4891 O O . ILE A 1 624 ? 2.957 0.630 6.580 1.00 85.19 624 ILE A O 1
ATOM 4895 N N . PRO A 1 625 ? 3.261 -1.509 5.918 1.00 86.50 625 PRO A N 1
ATOM 4896 C CA . PRO A 1 625 ? 2.549 -2.094 7.056 1.00 86.50 625 PRO A CA 1
ATOM 4897 C C . PRO A 1 625 ? 3.044 -1.651 8.426 1.00 86.50 625 PRO A C 1
ATOM 4899 O O . PRO A 1 625 ? 2.247 -1.259 9.276 1.00 86.50 625 PRO A O 1
ATOM 4902 N N . TYR A 1 626 ? 4.357 -1.654 8.650 1.00 89.44 626 TYR A N 1
ATOM 4903 C CA . TYR A 1 626 ? 4.893 -1.248 9.946 1.00 89.44 626 TYR A CA 1
ATOM 4904 C C . TYR A 1 626 ? 4.711 0.250 10.209 1.00 89.44 626 TYR A C 1
ATOM 4906 O O . TYR A 1 626 ? 4.417 0.638 11.338 1.00 89.44 626 TYR A O 1
ATOM 4914 N N . LEU A 1 627 ? 4.876 1.098 9.189 1.00 90.56 627 LEU A N 1
ATOM 4915 C CA . LEU A 1 627 ? 4.758 2.552 9.343 1.00 90.56 627 LEU A CA 1
ATOM 4916 C C . LEU A 1 627 ? 3.323 2.997 9.584 1.00 90.56 627 LEU A C 1
ATOM 4918 O O . LEU A 1 627 ? 3.097 3.868 10.419 1.00 90.56 627 LEU A O 1
ATOM 4922 N N . THR A 1 628 ? 2.363 2.407 8.876 1.00 89.19 628 THR A N 1
ATOM 4923 C CA . THR A 1 628 ? 0.940 2.706 9.071 1.00 89.19 628 THR A CA 1
ATOM 4924 C C . THR A 1 628 ? 0.484 2.270 10.461 1.00 89.19 628 THR A C 1
ATOM 4926 O O . THR A 1 628 ? -0.078 3.085 11.187 1.00 89.19 628 THR A O 1
ATOM 4929 N N . ALA A 1 629 ? 0.857 1.064 10.903 1.00 91.25 629 ALA A N 1
ATOM 4930 C CA . ALA A 1 629 ? 0.532 0.585 12.245 1.00 91.25 629 ALA A CA 1
ATOM 4931 C C . ALA A 1 629 ? 1.214 1.388 13.365 1.00 91.25 629 ALA A C 1
ATOM 4933 O O . ALA A 1 629 ? 0.609 1.679 14.398 1.00 91.25 629 ALA A O 1
ATOM 4934 N N . LEU A 1 630 ? 2.470 1.805 13.169 1.00 93.62 630 LEU A N 1
ATOM 4935 C CA . LEU A 1 630 ? 3.130 2.739 14.084 1.00 93.62 630 LEU A CA 1
ATOM 4936 C C . LEU A 1 630 ? 2.407 4.093 14.102 1.00 93.62 630 LEU A C 1
ATOM 4938 O O . LEU A 1 630 ? 2.266 4.705 15.161 1.00 93.62 630 LEU A O 1
ATOM 4942 N N . GLY A 1 631 ? 1.936 4.548 12.941 1.00 92.75 631 GLY A N 1
ATOM 4943 C CA . GLY A 1 631 ? 1.137 5.757 12.793 1.00 92.75 631 GLY A CA 1
ATOM 4944 C C . GLY A 1 631 ? -0.167 5.682 13.569 1.00 92.75 631 GLY A C 1
ATOM 4945 O O . GLY A 1 631 ? -0.500 6.659 14.237 1.00 92.75 631 GLY A O 1
ATOM 4946 N N . ASP A 1 632 ? -0.832 4.525 13.563 1.00 91.31 632 ASP A N 1
ATOM 4947 C CA . ASP A 1 632 ? -2.058 4.296 14.322 1.00 91.31 632 ASP A CA 1
ATOM 4948 C C . ASP A 1 632 ? -1.841 4.432 15.827 1.00 91.31 632 ASP A C 1
ATOM 4950 O O . ASP A 1 632 ? -2.582 5.139 16.514 1.00 91.31 632 ASP A O 1
ATOM 4954 N N . VAL A 1 633 ? -0.805 3.770 16.346 1.00 94.56 633 VAL A N 1
ATOM 4955 C CA . VAL A 1 633 ? -0.474 3.803 17.775 1.00 94.56 633 VAL A CA 1
ATOM 4956 C C . VAL A 1 633 ? -0.074 5.213 18.199 1.00 94.56 633 VAL A C 1
ATOM 4958 O O . VAL A 1 633 ? -0.609 5.736 19.175 1.00 94.56 633 VAL A O 1
ATOM 4961 N N . LEU A 1 634 ? 0.848 5.846 17.465 1.00 96.50 634 LEU A N 1
ATOM 4962 C CA . LEU A 1 634 ? 1.349 7.178 17.803 1.00 96.50 634 LEU A CA 1
ATOM 4963 C C . LEU A 1 634 ? 0.265 8.246 17.688 1.00 96.50 634 LEU A C 1
ATOM 4965 O O . LEU A 1 634 ? 0.155 9.082 18.580 1.00 96.50 634 LEU A O 1
ATOM 4969 N N . GLY A 1 635 ? -0.528 8.228 16.615 1.00 94.94 635 GLY A N 1
AT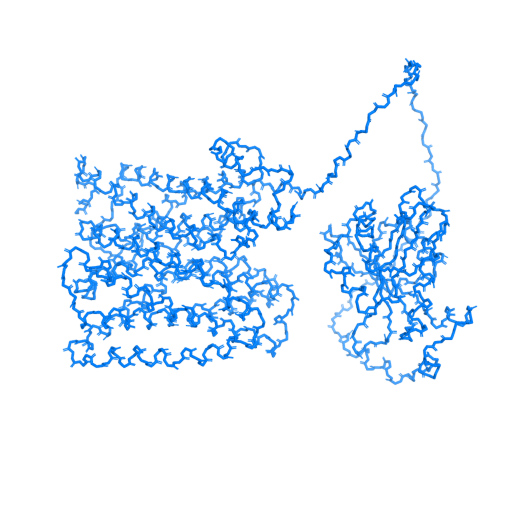OM 4970 C CA . GLY A 1 635 ? -1.586 9.210 16.395 1.00 94.94 635 GLY A CA 1
ATOM 4971 C C . GLY A 1 635 ? -2.661 9.121 17.474 1.00 94.94 635 GLY A C 1
ATOM 4972 O O . GLY A 1 635 ? -2.982 10.130 18.100 1.00 94.94 635 GLY A O 1
ATOM 4973 N N . THR A 1 636 ? -3.117 7.906 17.792 1.00 95.00 636 THR A N 1
ATOM 4974 C CA . THR A 1 636 ? -4.102 7.678 18.859 1.00 95.00 636 THR A CA 1
ATOM 4975 C C . THR A 1 636 ? -3.554 8.069 20.233 1.00 95.00 636 THR A C 1
ATOM 4977 O O . THR A 1 636 ? -4.239 8.742 21.002 1.00 95.00 636 THR A O 1
ATOM 4980 N N . LEU A 1 637 ? -2.306 7.703 20.545 1.00 96.75 637 LEU A N 1
ATOM 4981 C CA . LEU A 1 637 ? -1.666 8.045 21.817 1.00 96.75 637 LEU A CA 1
ATOM 4982 C C . LEU A 1 637 ? -1.496 9.558 21.983 1.00 96.75 637 LEU A C 1
ATOM 4984 O O . LEU A 1 637 ? -1.840 10.103 23.030 1.00 96.75 637 LEU A O 1
ATOM 4988 N N . LEU A 1 638 ? -0.968 10.244 20.968 1.00 97.31 638 LEU A N 1
ATOM 4989 C CA . LEU A 1 638 ? -0.751 11.691 21.012 1.00 97.31 638 LEU A CA 1
ATOM 4990 C C . LEU A 1 638 ? -2.076 12.451 21.089 1.00 97.31 638 LEU A C 1
ATOM 4992 O O . LEU A 1 638 ? -2.169 13.427 21.833 1.00 97.31 638 LEU A O 1
ATOM 4996 N N . LEU A 1 639 ? -3.104 11.981 20.378 1.00 95.81 639 LEU A N 1
ATOM 4997 C CA . LEU A 1 639 ? -4.449 12.535 20.467 1.00 95.81 639 LEU A CA 1
ATOM 4998 C C . LEU A 1 639 ? -5.025 12.350 21.877 1.00 95.81 639 LEU A C 1
ATOM 5000 O O . LEU A 1 639 ? -5.519 13.308 22.463 1.00 95.81 639 LEU A O 1
ATOM 5004 N N . PHE A 1 640 ? -4.898 11.163 22.471 1.00 95.50 640 PHE A N 1
ATOM 5005 C CA . PHE A 1 640 ? -5.383 10.925 23.829 1.00 95.50 640 PHE A CA 1
ATOM 5006 C C . PHE A 1 640 ? -4.650 11.783 24.873 1.00 95.50 640 PHE A C 1
ATOM 5008 O O . PHE A 1 640 ? -5.287 12.415 25.716 1.00 95.50 640 PHE A O 1
ATOM 5015 N N . LEU A 1 641 ? -3.319 11.884 24.783 1.00 95.81 641 LEU A N 1
ATOM 5016 C CA . LEU A 1 641 ? -2.518 12.751 25.654 1.00 95.81 641 LEU A CA 1
ATOM 5017 C C . LEU A 1 641 ? -2.895 14.230 25.514 1.00 95.81 641 LEU A C 1
ATOM 5019 O O . LEU A 1 641 ? -2.903 14.952 26.511 1.00 95.81 641 LEU A O 1
ATOM 5023 N N . LEU A 1 642 ? -3.229 14.674 24.302 1.00 94.88 642 LEU A N 1
ATOM 5024 C CA . LEU A 1 642 ? -3.720 16.024 24.051 1.00 94.88 642 LEU A CA 1
ATOM 5025 C C . LEU A 1 642 ? -5.037 16.295 24.781 1.00 94.88 642 LEU A C 1
ATOM 5027 O O . LEU A 1 642 ? -5.154 17.332 25.433 1.00 94.88 642 LEU A O 1
ATOM 5031 N N . PHE A 1 643 ? -6.001 15.373 24.718 1.00 93.06 643 PHE A N 1
ATOM 5032 C CA . PHE A 1 643 ? -7.277 15.530 25.423 1.00 93.06 643 PHE A CA 1
ATOM 5033 C C . PHE A 1 643 ? -7.084 15.512 26.944 1.00 93.06 643 PHE A C 1
ATOM 5035 O O . PHE A 1 643 ? -7.604 16.386 27.630 1.00 93.06 643 PHE A O 1
ATOM 5042 N N . LEU A 1 644 ? -6.243 14.614 27.469 1.00 93.19 644 LEU A N 1
ATOM 5043 C CA . LEU A 1 644 ? -5.887 14.590 28.894 1.00 93.19 644 LEU A CA 1
ATOM 5044 C C . LEU A 1 644 ? -5.218 15.892 29.364 1.00 93.19 644 LEU A C 1
ATOM 5046 O O . LEU A 1 644 ? -5.401 16.325 30.503 1.00 93.19 644 LEU A O 1
ATOM 5050 N N . PHE A 1 645 ? -4.392 16.500 28.514 1.00 92.44 645 PHE A N 1
ATOM 5051 C CA . PHE A 1 645 ? -3.728 17.763 28.818 1.00 92.44 645 PHE A CA 1
ATOM 5052 C C . PHE A 1 645 ? -4.709 18.938 28.802 1.00 92.44 645 PHE A C 1
ATOM 5054 O O . PHE A 1 645 ? -4.690 19.757 29.721 1.00 92.44 645 PHE A O 1
ATOM 5061 N N . LEU A 1 646 ? -5.586 18.997 27.798 1.00 90.31 646 LEU A N 1
ATOM 5062 C CA . LEU A 1 646 ? -6.629 20.015 27.703 1.00 90.31 646 LEU A CA 1
ATOM 5063 C C . LEU A 1 646 ? -7.605 19.944 28.874 1.00 90.31 646 LEU A C 1
ATOM 5065 O O . LEU A 1 646 ? -7.922 20.979 29.444 1.00 90.31 646 LEU A O 1
ATOM 5069 N N . ASP A 1 647 ? -7.999 18.748 29.306 1.00 88.81 647 ASP A N 1
ATOM 5070 C CA . ASP A 1 647 ? -8.925 18.572 30.427 1.00 88.81 647 ASP A CA 1
ATOM 5071 C C . ASP A 1 647 ? -8.359 19.138 31.740 1.00 88.81 647 ASP A C 1
ATOM 5073 O O . ASP A 1 647 ? -9.073 19.717 32.557 1.00 88.81 647 ASP A O 1
ATOM 5077 N N . LYS A 1 648 ? -7.033 19.056 31.915 1.00 88.81 648 LYS A N 1
ATOM 5078 C CA . LYS A 1 648 ? -6.335 19.626 33.076 1.00 88.81 648 LYS A CA 1
ATOM 5079 C C . LYS A 1 648 ? -6.164 21.143 33.023 1.00 88.81 648 LYS A C 1
ATOM 5081 O O . LYS A 1 648 ? -6.016 21.751 34.082 1.00 88.81 648 LYS A O 1
ATOM 5086 N N . ILE A 1 649 ? -6.098 21.739 31.833 1.00 87.62 649 ILE A N 1
ATOM 5087 C CA . ILE A 1 649 ? -5.785 23.166 31.658 1.00 87.62 649 ILE A CA 1
ATOM 5088 C C . ILE A 1 649 ? -7.040 23.997 31.425 1.00 87.62 649 ILE A C 1
ATOM 5090 O O . ILE A 1 649 ? -7.202 25.037 32.061 1.00 87.62 649 ILE A O 1
ATOM 5094 N N . ASP A 1 650 ? -7.910 23.551 30.524 1.00 79.88 650 ASP A N 1
ATOM 5095 C CA . ASP A 1 650 ? -9.153 24.226 30.177 1.00 79.88 650 ASP A CA 1
ATOM 5096 C C . ASP A 1 650 ? -10.208 23.217 29.696 1.00 79.88 650 ASP A C 1
ATOM 5098 O O . ASP A 1 650 ? -10.417 22.993 28.502 1.00 79.88 650 ASP A O 1
ATOM 5102 N N . SER A 1 651 ? -10.914 22.614 30.653 1.00 75.38 651 SER A N 1
ATOM 5103 C CA . SER A 1 651 ? -11.968 21.629 30.384 1.00 75.38 651 SER A CA 1
ATOM 5104 C C . SER A 1 651 ? -13.144 22.185 29.566 1.00 75.38 651 SER A C 1
ATOM 5106 O O . SER A 1 651 ? -13.900 21.413 28.971 1.00 75.38 651 SER A O 1
ATOM 5108 N N . LYS A 1 652 ? -13.285 23.517 29.460 1.00 73.19 652 LYS A N 1
ATOM 5109 C CA . LYS A 1 652 ? -14.325 24.160 28.640 1.00 73.19 652 LYS A CA 1
ATOM 5110 C C . LYS A 1 652 ? -14.066 24.027 27.141 1.00 73.19 652 LYS A C 1
ATOM 5112 O O . LYS A 1 652 ? -15.020 24.086 26.373 1.00 73.19 652 LYS A O 1
ATOM 5117 N N . GLU A 1 653 ? -12.817 23.831 26.711 1.00 72.88 653 GLU A N 1
ATOM 5118 C CA . GLU A 1 653 ? -12.520 23.572 25.295 1.00 72.88 653 GLU A CA 1
ATOM 5119 C C . GLU A 1 653 ? -12.935 22.162 24.849 1.00 72.88 653 GLU A C 1
ATOM 5121 O O . GLU A 1 653 ? -13.167 21.942 23.661 1.00 72.88 653 GLU A O 1
ATOM 5126 N N . ILE A 1 654 ? -13.042 21.212 25.784 1.00 72.19 654 ILE A N 1
ATOM 5127 C CA . ILE A 1 654 ? -13.465 19.830 25.505 1.00 72.19 654 ILE A CA 1
ATOM 5128 C C . ILE A 1 654 ? -14.991 19.709 25.557 1.00 72.19 654 ILE A C 1
ATOM 5130 O O . ILE A 1 654 ? -15.589 19.027 24.723 1.00 72.19 654 ILE A O 1
ATOM 5134 N N . LEU A 1 655 ? -15.615 20.381 26.527 1.00 61.03 655 LEU A N 1
ATOM 5135 C CA . LEU A 1 655 ? -17.058 20.415 26.754 1.00 61.03 655 LEU A CA 1
ATOM 5136 C C . LEU A 1 655 ? -17.671 21.647 26.077 1.00 61.03 655 LEU A C 1
ATOM 5138 O O . LEU A 1 655 ? -18.173 22.550 26.748 1.00 61.03 655 LEU A O 1
ATOM 5142 N N . VAL A 1 656 ? -17.624 21.707 24.745 1.00 52.00 656 VAL A N 1
ATOM 5143 C CA . VAL A 1 656 ? -18.390 22.720 24.007 1.00 52.00 656 VAL A CA 1
ATOM 5144 C C . VAL A 1 656 ? -19.858 22.276 23.978 1.00 52.00 656 VAL A C 1
ATOM 5146 O O . VAL A 1 656 ? -20.273 21.535 23.088 1.00 52.00 656 VAL A O 1
ATOM 5149 N N . THR A 1 657 ? -20.621 22.676 25.001 1.00 41.56 657 THR A N 1
ATOM 5150 C CA . THR A 1 657 ? -22.098 22.628 25.003 1.00 41.56 657 THR A CA 1
ATOM 5151 C C . THR A 1 657 ? -22.698 23.638 24.047 1.00 41.56 657 THR A C 1
ATOM 5153 O O . THR A 1 657 ? -22.208 24.794 24.061 1.00 41.56 657 THR A O 1
#

Secondary structure (DSSP, 8-state):
-EEEE--GGGHHHHHHHHHHH-S----HHHHHHHHHH-TTT-EEEE-TTS-EEEEEEEEE---TTSPPEEEEEEEEE-GGGTTSSHHHHHHHHHHHHHHHHH--SEEEEEEETT-HHHHIIIIIIT--EEEEEETT-STTS--EEEEEEEHHHHHHHTTPPPS-HHHHH----TTHHHHTTSSS--S------PPP---PPP-PPP--------------------------PPP---HHHHHHHHHHHHHHHHHHHHHHHHHHHHHTTSHHHHH-TTHHHHHHHHHHHHHHHHHHHHHHHHHHHHTTTTSSHHHHHHHHHHHHHHHHHHHHHHHHHHHHHHHHHHHHHH----HHHHHHHHHHHHHHHHHHHHHHHHHHHHHHHHHHHTT--THHHHHHHHHHHHHHHHHHHHHHHHHHHHHHHHH-THHHHHHHHHHHHHHHHHHHHHTTSHHHHHHHHH-HHHHHHHHHHHHHHHHHHHHHHHH-TTHHHHHHHHHHHHHHHHHHHHHHHHHHHHHHS-TTS-GGG--GGGGG-HHHHHHSSSHHHHHHHHHHHHHHHHHHHHHHHHHHH--SSSPPP--HHHHHHHHHHHHHHHHHHHHHHHHHHHHHHHTT--HHHHHHHHHHHHHHHHHHHHHHHHHHHHHHH-GGGT---

InterPro domains:
  IPR000182 GNAT domain [PF00583] (20-126)
  IPR000182 GNAT domain [PS51186] (1-152)
  IPR006667 SLC41A/MgtE, integral membrane domain [PF01769] (283-416)
  IPR006667 SLC41A/MgtE, integral membrane domain [PF01769] (495-641)
  IPR016181 Acyl-CoA N-acyltransferase [SSF55729] (1-153)
  IPR036739 SLC41A/MgtE divalent cation transporters, integral membrane domain superfamily [G3DSA:1.10.357.20] (237-423)
  IPR036739 SLC41A/MgtE divalent cation transporters, integral membrane domain superfamily [G3DSA:1.10.357.20] (458-646)
  IPR036739 SLC41A/MgtE divalent cation transporters, integral membrane domain superfamily [SSF161093] (239-422)
  IPR036739 SLC41A/MgtE divalent cation transporters, integral membrane domain superfamily [SSF161093] (457-646)
  IPR045349 SLC41A divalent cation transporter [PTHR16228] (218-649)

pLDDT: mean 83.13, std 18.8, range [23.33, 98.44]

Nearest PDB structures (foldseek):
  9f1c-assembly1_DC  TM=9.880E-01  e=6.843E-18  Homo sapiens
  6c9m-assembly2_D  TM=9.682E-01  e=6.107E-17  Homo sapiens
  9fq0-assembly1_2  TM=9.753E-01  e=6.700E-16  Homo sapiens
  4xpd-assembly1_B  TM=9.691E-01  e=2.459E-13  Saccharomyces cerevisiae
  6o07-assembly1_B  TM=7.896E-01  e=4.569E-13  Saccharomyces cerevisiae

Foldseek 3Di:
DDKDQDALVCLVLQQVQCVQFHPDHDDSVVSCCQCVQPSQQKMFDADPVGHTQWIWGKDWDPDPVDDTAIETPDTGGHPVCPPVCPRVVRVLSNLLSSFAPPLHQKYKYKDFPPCPVVCCCVCVVVNKDFDDKAALPDPVRTIIGIIMDGSLVVCVVVVRDGNDPPVNPDDDDPPVVVVVPPPPDDDDDDDDDDDDDDDDDDDDDDDDDDDDDDDDDDDDDDDDDDDPDPDPQPDQDDLVVLLVLVVVLLLLLLLLLLLLLLLLLVLCPPPLCVVQVLVLLLLLLLLLLLLQLQVVLLVVLLVCLVVCQCVDPVSVVLVLLLSLLLQLLSQQVSLQVLLVLSQVLVCPVVVDRDVLSSLLSSLLSNQLSNVLSNVLSVVSSVQSVVCSVVVHRSCSPSSSCSSRVSSVSSSVSSSVSSVVSVVCSVPPSVVSVVSSVVSVVCSVVSVVSNVSDPVSVVCVVPLPPQSNVLSSLSSLLSSLSSVLCVVAVLLSSCLSSLLSLLLVLLLVLLVVVLVSCVSAHDQQAGHPRDDLVCLVDLCCCQPNPDSSNSSLPSSLVCLLVSLVVSVVVSQVPNPDPFHRQDDPLLSVLLSVLSSVLNSVLSSCSVSVSVVCSNVSHRSNSRVSSVSSSSSSNSSSVSSSVSLVVCCVPPVCSSRVD

Organism: Ancylostoma caninum (NCBI:txid29170)

Sequence (657 aa):
MNIRCARPEDLINTQHANLMCLPENYQMKYYFYHALTWPQLSYVAEDHKGNVVGYVLAKMEEDPDEEPHGHITSLAVKRSYRRLGLAQKLMDQTARAMIETFNARYVSLHVRVSNRAALNLYQNTLKFTASEVEPKYYADGEDAYAMKRCLVQFATENNIEPADRESFFAVKSNEDKKKNRHESLNLPMAGGLDPPYERFQDEVPPNSEPKQSYHDGAPATNAPHEIESHVVVPAAESSYLLFFQVVFPFSIAGVGMVCAGVVLDIVQHWKLFKEVPEIFILVPALLGLKGNLEMTLASRLSTLANLGHLDNPTQRREVVLSNLALIQVQATVIAFLASAFAMALAWIPRGQLDWSHAALLCASSLATACCASLILSILMAMVVIFSRKYDINPDNVATPIAASLGDLTTLAVLSMFGSVFLEAHLTESWLNVTIIIVLLLIAPIWIRLALRDDGAKEVLSDGWSPIIFAMLMSSGGGFILENAIQQYPNVAIFQPVINGVGGNLAAVQASRLSTYFHQSATLGELPDGWVIQRFHSFKRAFFSKDTDSRSARVLLFLVVPGHIAFNWLIRVFHFGSIVPPHGALFTSLYLIAALTQVVILLYVCQYMVAVMWTWRINPDNSAIPYLTALGDVLGTLLLFLLFLFLDKIDSKEILVT